Protein AF-A0A9P1M8J6-F1 (afdb_monomer_lite)

InterPro domains:
  IPR002347 Short-chain dehydrogenase/reductase SDR [PF00106] (252-383)
  IPR036291 NAD(P)-binding domain superfamily [SSF51735] (252-389)

Radius of gyration: 34.43 Å; chains: 1; bounding box: 118×72×98 Å

Secondary structure (DSSP, 8-state):
--------------------------------------------------------------BTTB-HHHHHHHHHHHHHHHHHHHHHHHHHHHHHHHHHHHHHHHHHTT---S----------------TT-SB----TTTTTT-EEEE-SSS--EEEEEEETEEEE--TT--EEEEE--SSHHHHHHHHHHHHHS-PSTT----EEEEESBTHHHHHHS-SEEEES---EEEE--STTGGGEEEEEEPPHHHHHHHHHHH-SSS--EEEEEESSHHHHHHHHHTS-S-TTT-EEEEEE--TT-HHHHHHHHHHHHHHHTTS---EEEE-----TT-S-SS--SSSS-HHHIIIIIHHHHHHHHTHHHHHHHTPEEEE---GGGTTPPP--THHHHHHHH-----SSTT-EEETTTTEEEPGGGSGGGG-HHHHHHHS--HHHHHHHHT--

Sequence (452 aa):
MTAGPPAQHGHADGDKIPMANAVPESGLEVVPESSPYFQKSASLSPYGGAPNSAGQGKEERKFCGLRRTTFILFVLLVLVTVIAAIGGGVGGSLAVKNAYDRGRVDAAAQLDGDSSADPVTSGEGFLDLPPTIGRVPVDCPNLDATTHKVTPQSKTYTFKTTCGGDSDPGEGDLNILAFLSYRLSDCLRACASFNERGNAPNTTCRGVHFHANLQYVDDKGGNCWLKKSVGRVTRDTGSSKNAHVFAELVCIGFEAIKHLVTQTKQPYKVLLGARNAEAAKSAYDAVDFDKTKHSISVLPLELSDLKSVKTFAAQALEALGGESLDYLLLNAALGPGGESSKPTGSKWREIQVVNAISQHYLTHLLEDKLVSSKSRIVFVSSGGIRGVTDPRGENVVRALFRDDLPEDPDQIFLTSWGEWWSKDVFALSLDKDLQDKWSPSKEQIEQEEGVA

pLDDT: mean 72.44, std 21.11, range [26.23, 98.31]

Foldseek 3Di:
DDDDDDDDDDDDDDDDDDDDDDDDDDDDDDDDDDDDDDDDDDDDDDDDDDDDDDDDDDDDDDDPNDHPVVVVVVVVVVVVVVVVVVCCVVVVVVVVVVVVVVVVVVVVVVPPDDDDDDDDDDDDDDPPDDPPQQFADDPPPVLAQDKDWDDLDQDIWIKGKHFQWDFDPDDPFDFPDAAADNDPRVLVSVLVVCQQVAHDPLFHQFWKKAFGGQVCCVVPVHRITGGRDGHDIDGDPDPRRRGIMIIGTDDLVLVLVLVVQADPPAAEEAEAEDQCQPVSVVVVVPRDGDCVRYYYHYDYADLLDLLSLLVSLVVVCVVCPPHAPAEAEARDAADPSSFDPDPSLAPDGSRCSRQPVSSLLSCQSCVVRCVVRVHDYHRDDDCSVPPDDAPGSVLVNVSSDDPPDDPDPPWDQDSRVRDIDDCVVVVVVVPVVVCPVSRDDNVRSCVRSVPD

Structure (mmCIF, N/CA/C/O backbone):
data_AF-A0A9P1M8J6-F1
#
_entry.id   AF-A0A9P1M8J6-F1
#
loop_
_atom_site.group_PDB
_atom_site.id
_atom_site.type_symbol
_atom_site.label_atom_id
_atom_site.label_alt_id
_atom_site.label_comp_id
_atom_site.label_asym_id
_atom_site.label_entity_id
_atom_site.label_seq_id
_atom_site.pdbx_PDB_ins_code
_atom_site.Cartn_x
_atom_site.Cartn_y
_atom_site.Cartn_z
_atom_site.occupancy
_atom_site.B_iso_or_equiv
_atom_site.auth_seq_id
_atom_site.auth_comp_id
_atom_site.auth_asym_id
_atom_site.auth_atom_id
_atom_site.pdbx_PDB_model_num
ATOM 1 N N . MET A 1 1 ? -67.896 -48.229 4.314 1.00 36.44 1 MET A N 1
ATOM 2 C CA . MET A 1 1 ? -67.230 -49.493 3.940 1.00 36.44 1 MET A CA 1
ATOM 3 C C . MET A 1 1 ? -65.745 -49.162 3.821 1.00 36.44 1 MET A C 1
ATOM 5 O O . MET A 1 1 ? -65.379 -48.506 2.861 1.00 36.44 1 MET A O 1
ATOM 9 N N . THR A 1 2 ? -65.006 -49.121 4.940 1.00 34.44 2 THR A N 1
ATOM 10 C CA . THR A 1 2 ? -64.149 -50.215 5.479 1.00 34.44 2 THR A CA 1
ATOM 11 C C . THR A 1 2 ? -63.096 -50.651 4.448 1.00 34.44 2 THR A C 1
ATOM 13 O O . THR A 1 2 ? -63.479 -51.048 3.359 1.00 34.44 2 THR A O 1
ATOM 16 N N . ALA A 1 3 ? -61.787 -50.611 4.696 1.00 34.25 3 ALA A N 1
ATOM 17 C CA . ALA A 1 3 ? -61.082 -50.913 5.939 1.00 34.25 3 ALA A CA 1
ATOM 18 C C . ALA A 1 3 ? -59.710 -50.209 6.029 1.00 34.25 3 ALA A C 1
ATOM 20 O O . ALA A 1 3 ? -59.124 -49.830 5.019 1.00 34.25 3 ALA A O 1
ATOM 21 N N . GLY A 1 4 ? -59.245 -50.047 7.272 1.00 32.19 4 GLY A N 1
ATOM 22 C CA . GLY A 1 4 ? -57.925 -49.546 7.654 1.00 32.19 4 GLY A CA 1
ATOM 23 C C . GLY A 1 4 ? -56.822 -50.627 7.720 1.00 32.19 4 GLY A C 1
ATOM 24 O O . GLY A 1 4 ? -56.985 -51.696 7.133 1.00 32.19 4 GLY A O 1
ATOM 25 N N . PRO A 1 5 ? -55.702 -50.336 8.418 1.00 57.81 5 PRO A N 1
ATOM 26 C CA . PRO A 1 5 ? -54.364 -50.908 8.200 1.00 57.81 5 PRO A CA 1
ATOM 27 C C . PRO A 1 5 ? -53.991 -52.023 9.202 1.00 57.81 5 PRO A C 1
ATOM 29 O O . PRO A 1 5 ? -54.792 -52.371 10.069 1.00 57.81 5 PRO A O 1
ATOM 32 N N . PRO A 1 6 ? -52.747 -52.533 9.148 1.00 48.94 6 PRO A N 1
ATOM 33 C CA . PRO A 1 6 ? -51.979 -52.780 10.385 1.00 48.94 6 PRO A CA 1
ATOM 34 C C . PRO A 1 6 ? -50.473 -52.450 10.209 1.00 48.94 6 PRO A C 1
ATOM 36 O O . PRO A 1 6 ? -50.010 -52.284 9.088 1.00 48.94 6 PRO A O 1
ATOM 39 N N . ALA A 1 7 ? -49.585 -52.389 11.203 1.00 33.00 7 ALA A N 1
ATOM 40 C CA . ALA A 1 7 ? -49.612 -52.253 12.661 1.00 33.00 7 ALA A CA 1
ATOM 41 C C . ALA A 1 7 ? -48.144 -52.036 13.112 1.00 33.00 7 ALA A C 1
ATOM 43 O O . ALA A 1 7 ? -47.212 -52.473 12.437 1.00 33.00 7 ALA A O 1
ATOM 44 N N . GLN A 1 8 ? -47.949 -51.376 14.255 1.00 32.88 8 GLN A N 1
ATOM 45 C CA . GLN A 1 8 ? -46.678 -51.292 14.983 1.00 32.88 8 GLN A CA 1
ATOM 46 C C . GLN A 1 8 ? -46.412 -52.571 15.799 1.00 32.88 8 GLN A C 1
ATOM 48 O O . GLN A 1 8 ? -47.353 -53.199 16.283 1.00 32.88 8 GLN A O 1
ATOM 53 N N . HIS A 1 9 ? -45.138 -52.864 16.079 1.00 32.25 9 HIS A N 1
ATOM 54 C CA . HIS A 1 9 ? -44.723 -53.629 17.258 1.00 32.25 9 HIS A CA 1
ATOM 55 C C . HIS A 1 9 ? -43.629 -52.870 18.016 1.00 32.25 9 HIS A C 1
ATOM 57 O O . HIS A 1 9 ? -42.644 -52.437 17.424 1.00 32.25 9 HIS A O 1
ATOM 63 N N . GLY A 1 10 ? -43.822 -52.733 19.329 1.00 29.42 10 GLY A N 1
ATOM 64 C CA . GLY A 1 10 ? -42.829 -52.277 20.295 1.00 29.42 10 GLY A CA 1
ATOM 65 C C . GLY A 1 10 ? -42.741 -53.242 21.482 1.00 29.42 10 GLY A C 1
ATOM 66 O O . GLY A 1 10 ? -43.743 -53.859 21.841 1.00 29.42 10 GLY A O 1
ATOM 67 N N . HIS A 1 11 ? -41.542 -53.359 22.057 1.00 29.36 11 HIS A N 1
ATOM 68 C CA . HIS A 1 11 ? -41.164 -53.853 23.399 1.00 29.36 11 HIS A CA 1
ATOM 69 C C . HIS A 1 11 ? -39.620 -53.731 23.480 1.00 29.36 11 HIS A C 1
ATOM 71 O O . HIS A 1 11 ? -38.971 -53.990 22.473 1.00 29.36 11 HIS A O 1
ATOM 77 N N . ALA A 1 12 ? -38.938 -53.354 24.565 1.00 32.44 12 ALA A N 1
ATOM 78 C CA . ALA A 1 12 ? -39.314 -53.137 25.958 1.00 32.44 12 ALA A CA 1
ATOM 79 C C . ALA A 1 12 ? -38.276 -52.231 26.675 1.00 32.44 12 ALA A C 1
ATOM 81 O O . ALA A 1 12 ? -37.149 -52.073 26.208 1.00 32.44 12 ALA A O 1
ATOM 82 N N . ASP A 1 13 ? -38.718 -51.678 27.807 1.00 30.28 13 ASP A N 1
ATOM 83 C CA . ASP A 1 13 ? -38.031 -50.878 28.835 1.00 30.28 13 ASP A CA 1
ATOM 84 C C . ASP A 1 13 ? -37.046 -51.665 29.737 1.00 30.28 13 ASP A C 1
ATOM 86 O O . ASP A 1 13 ? -37.183 -52.878 29.891 1.00 30.28 13 ASP A O 1
ATOM 90 N N . GLY A 1 14 ? -36.179 -50.917 30.445 1.00 28.92 14 GLY A N 1
ATOM 91 C CA . GLY A 1 14 ? -35.468 -51.292 31.692 1.00 28.92 14 GLY A CA 1
ATOM 92 C C . GLY A 1 14 ? -33.944 -51.414 31.513 1.00 28.92 14 GLY A C 1
ATOM 93 O O . GLY A 1 14 ? -33.498 -52.223 30.717 1.00 28.92 14 GLY A O 1
ATOM 94 N N . ASP A 1 15 ? -33.054 -50.639 32.145 1.00 29.19 15 ASP A N 1
ATOM 95 C CA . ASP A 1 15 ? -33.034 -50.216 33.547 1.00 29.19 15 ASP A CA 1
ATOM 96 C C . ASP A 1 15 ? -32.319 -48.871 33.792 1.00 29.19 15 ASP A C 1
ATOM 98 O O . ASP A 1 15 ? -31.469 -48.406 33.032 1.00 29.19 15 ASP A O 1
ATOM 102 N N . LYS A 1 16 ? -32.683 -48.262 34.924 1.00 32.06 16 LYS A N 1
ATOM 103 C CA . LYS A 1 16 ? -32.257 -46.961 35.455 1.00 32.06 16 LYS A CA 1
ATOM 104 C C . LYS A 1 16 ? -31.257 -47.112 36.623 1.00 32.06 16 LYS A C 1
ATOM 106 O O . LYS A 1 16 ? -31.577 -47.829 37.561 1.00 32.06 16 LYS A O 1
ATOM 111 N N . ILE A 1 17 ? -30.228 -46.234 36.630 1.00 30.50 17 ILE A N 1
ATOM 112 C CA . ILE A 1 17 ? -29.693 -45.427 37.779 1.00 30.50 17 ILE A CA 1
ATOM 113 C C . ILE A 1 17 ? -28.822 -46.190 38.833 1.00 30.50 17 ILE A C 1
ATOM 115 O O . ILE A 1 17 ? -29.109 -47.359 39.052 1.00 30.50 17 ILE A O 1
ATOM 119 N N . PRO A 1 18 ? -27.808 -45.598 39.547 1.00 40.78 18 PRO A N 1
ATOM 120 C CA . PRO A 1 18 ? -27.518 -44.166 39.796 1.00 40.78 18 PRO A CA 1
ATOM 121 C C . PRO A 1 18 ? -26.063 -43.658 39.652 1.00 40.78 18 PRO A C 1
ATOM 123 O O . PRO A 1 18 ? -25.086 -44.400 39.648 1.00 40.78 18 PRO A O 1
ATOM 126 N N . MET A 1 19 ? -25.960 -42.322 39.669 1.00 35.91 19 MET A N 1
ATOM 127 C CA . MET A 1 19 ? -24.772 -41.544 40.041 1.00 35.91 19 MET A CA 1
ATOM 128 C C . MET A 1 19 ? -24.377 -41.700 41.521 1.00 35.91 19 MET A C 1
ATOM 130 O O . MET A 1 19 ? -25.246 -41.731 42.391 1.00 35.91 19 MET A O 1
ATOM 134 N N . ALA A 1 20 ? -23.076 -41.593 41.809 1.00 30.34 20 ALA A N 1
ATOM 135 C CA . ALA A 1 20 ? -22.565 -41.059 43.073 1.00 30.34 20 ALA A CA 1
ATOM 136 C C . ALA A 1 20 ? -21.250 -40.281 42.847 1.00 30.34 20 ALA A C 1
ATOM 138 O O . ALA A 1 20 ? -20.366 -40.724 42.118 1.00 30.34 20 ALA A O 1
ATOM 139 N N . ASN A 1 21 ? -21.175 -39.102 43.467 1.00 30.12 21 ASN A N 1
ATOM 140 C CA . ASN A 1 21 ? -20.072 -38.135 43.468 1.00 30.12 21 ASN A CA 1
ATOM 141 C C . ASN A 1 21 ? -18.870 -38.588 44.325 1.00 30.12 21 ASN A C 1
ATOM 143 O O . ASN A 1 21 ? -19.093 -39.248 45.338 1.00 30.12 21 ASN A O 1
ATOM 147 N N . ALA A 1 22 ? -17.660 -38.087 44.000 1.00 28.09 22 ALA A N 1
ATOM 148 C CA . ALA A 1 22 ? -16.796 -37.247 44.874 1.00 28.09 22 ALA A CA 1
ATOM 149 C C . ALA A 1 22 ? -15.257 -37.520 44.822 1.00 28.09 22 ALA A C 1
ATOM 151 O O . ALA A 1 22 ? -14.761 -38.363 45.555 1.00 28.09 22 ALA A O 1
ATOM 152 N N . VAL A 1 23 ? -14.549 -36.661 44.053 1.00 30.84 23 VAL A N 1
ATOM 153 C CA . VAL A 1 23 ? -13.253 -35.939 44.296 1.00 30.84 23 VAL A CA 1
ATOM 154 C C . VAL A 1 23 ? -11.912 -36.725 44.506 1.00 30.84 23 VAL A C 1
ATOM 156 O O . VAL A 1 23 ? -11.935 -37.944 44.592 1.00 30.84 23 VAL A O 1
ATOM 159 N N . PRO A 1 24 ? -10.714 -36.076 44.468 1.00 42.09 24 PRO A N 1
ATOM 160 C CA . PRO A 1 24 ? -9.792 -36.051 43.317 1.00 42.09 24 PRO A CA 1
ATOM 161 C C . PRO A 1 24 ? -8.394 -36.638 43.619 1.00 42.09 24 PRO A C 1
ATOM 163 O O . PRO A 1 24 ? -7.961 -36.630 44.765 1.00 42.09 24 PRO A O 1
ATOM 166 N N . GLU A 1 25 ? -7.605 -36.998 42.601 1.00 29.14 25 GLU A N 1
ATOM 167 C CA . GLU A 1 25 ? -6.145 -37.012 42.770 1.00 29.14 25 GLU A CA 1
ATOM 168 C C . GLU A 1 25 ? -5.371 -36.809 41.458 1.00 29.14 25 GLU A C 1
ATOM 170 O O . GLU A 1 25 ? -5.749 -37.241 40.373 1.00 29.14 25 GLU A O 1
ATOM 175 N N . SER A 1 26 ? -4.297 -36.053 41.636 1.00 31.09 26 SER A N 1
ATOM 176 C CA . SER A 1 26 ? -3.240 -35.573 40.754 1.00 31.09 26 SER A CA 1
ATOM 177 C C . SER A 1 26 ? -2.651 -36.528 39.706 1.00 31.09 26 SER A C 1
ATOM 179 O O . SER A 1 26 ? -2.331 -37.671 40.010 1.00 31.09 26 SER A O 1
ATOM 181 N N . GLY A 1 27 ? -2.255 -35.927 38.576 1.00 26.23 27 GLY A N 1
ATOM 182 C CA . GLY A 1 27 ? -0.906 -36.097 38.019 1.00 26.23 27 GLY A CA 1
ATOM 183 C C . GLY A 1 27 ? -0.733 -37.133 36.908 1.00 26.23 27 GLY A C 1
ATOM 184 O O . GLY A 1 27 ? -0.565 -38.309 37.188 1.00 26.23 27 GLY A O 1
ATOM 185 N N . LEU A 1 28 ? -0.643 -36.673 35.656 1.00 26.25 28 LEU A N 1
ATOM 186 C CA . LEU A 1 28 ? 0.600 -36.714 34.866 1.00 26.25 28 LEU A CA 1
ATOM 187 C C . LEU A 1 28 ? 0.362 -36.044 33.504 1.00 26.25 28 LEU A C 1
ATOM 189 O O . LEU A 1 28 ? -0.411 -36.516 32.674 1.00 26.25 28 LEU A O 1
ATOM 193 N N . GLU A 1 29 ? 1.049 -34.930 33.296 1.00 28.67 29 GLU A N 1
ATOM 194 C CA . GLU A 1 29 ? 1.165 -34.214 32.032 1.00 28.67 29 GLU A CA 1
ATOM 195 C C . GLU A 1 29 ? 2.186 -34.945 31.142 1.00 28.67 29 GLU A C 1
ATOM 197 O O . GLU A 1 29 ? 3.304 -35.222 31.581 1.00 28.67 29 GLU A O 1
ATOM 202 N N . VAL A 1 30 ? 1.812 -35.281 29.903 1.00 31.91 30 VAL A N 1
ATOM 203 C CA . VAL A 1 30 ? 2.732 -35.814 28.886 1.00 31.91 30 VAL A CA 1
ATOM 204 C C . VAL A 1 30 ? 2.854 -34.784 27.769 1.00 31.91 30 VAL A C 1
ATOM 206 O O . VAL A 1 30 ? 1.957 -34.621 26.946 1.00 31.91 30 VAL A O 1
ATOM 209 N N . VAL A 1 31 ? 3.992 -34.094 27.763 1.00 33.19 31 VAL A N 1
ATOM 210 C CA . VAL A 1 31 ? 4.458 -33.204 26.695 1.00 33.19 31 VAL A CA 1
ATOM 211 C C . VAL A 1 31 ? 5.270 -34.025 25.686 1.00 33.19 31 VAL A C 1
ATOM 213 O O . VAL A 1 31 ? 6.218 -34.692 26.106 1.00 33.19 31 VAL A O 1
ATOM 216 N N . PRO A 1 32 ? 5.006 -33.947 24.369 1.00 35.41 32 PRO A N 1
ATOM 217 C CA . PRO A 1 32 ? 5.971 -34.378 23.365 1.00 35.41 32 PRO A CA 1
ATOM 218 C C . PRO A 1 32 ? 6.908 -33.224 22.973 1.00 35.41 32 PRO A C 1
ATOM 220 O O . PRO A 1 32 ? 6.514 -32.267 22.314 1.00 35.41 32 PRO A O 1
ATOM 223 N N . GLU A 1 33 ? 8.145 -33.364 23.444 1.00 29.16 33 GLU A N 1
ATOM 224 C CA . GLU A 1 33 ? 9.434 -33.041 22.814 1.00 29.16 33 GLU A CA 1
ATOM 225 C C . GLU A 1 33 ? 9.601 -31.760 21.969 1.00 29.16 33 GLU A C 1
ATOM 227 O O . GLU A 1 33 ? 9.162 -31.629 20.826 1.00 29.16 33 GLU A O 1
ATOM 232 N N . SER A 1 34 ? 10.407 -30.851 22.521 1.00 31.77 34 SER A N 1
ATOM 233 C CA . SER A 1 34 ? 11.070 -29.753 21.827 1.00 31.77 34 SER A CA 1
ATOM 234 C C . SER A 1 34 ? 12.266 -30.253 21.000 1.00 31.77 34 SER A C 1
ATOM 236 O O . SER A 1 34 ? 13.160 -30.931 21.503 1.00 31.77 34 SER A O 1
ATOM 238 N N . SER A 1 35 ? 12.308 -29.870 19.720 1.00 28.22 35 SER A N 1
ATOM 239 C CA . SER A 1 35 ? 13.446 -30.096 18.815 1.00 28.22 35 SER A CA 1
ATOM 240 C C . SER A 1 35 ? 14.491 -28.964 18.934 1.00 28.22 35 SER A C 1
ATOM 242 O O . SER A 1 35 ? 14.119 -27.818 19.208 1.00 28.22 35 SER A O 1
ATOM 244 N N . PRO A 1 36 ? 15.802 -29.242 18.772 1.00 31.94 36 PRO A N 1
ATOM 245 C CA . PRO A 1 36 ? 16.850 -28.561 19.521 1.00 31.94 36 PRO A CA 1
ATOM 246 C C . PRO A 1 36 ? 17.734 -27.675 18.638 1.00 31.94 36 PRO A C 1
ATOM 248 O O . PRO A 1 36 ? 18.621 -28.187 17.975 1.00 31.94 36 PRO A O 1
ATOM 251 N N . TYR A 1 37 ? 17.597 -26.348 18.694 1.00 28.72 37 TYR A N 1
ATOM 252 C CA . TYR A 1 37 ? 18.677 -25.435 18.275 1.00 28.72 37 TYR A CA 1
ATOM 253 C C . TYR A 1 37 ? 18.623 -24.110 19.049 1.00 28.72 37 TYR A C 1
ATOM 255 O O . TYR A 1 37 ? 18.359 -23.053 18.491 1.00 28.72 37 TYR A O 1
ATOM 263 N N . PHE A 1 38 ? 18.897 -24.163 20.357 1.00 31.44 38 PHE A N 1
ATOM 264 C CA . PHE A 1 38 ? 19.428 -23.010 21.096 1.00 31.44 38 PHE A CA 1
ATOM 265 C C . PHE A 1 38 ? 20.206 -23.478 22.344 1.00 31.44 38 PHE A C 1
ATOM 267 O O . PHE A 1 38 ? 19.687 -23.562 23.451 1.00 31.44 38 PHE A O 1
ATOM 274 N N . GLN A 1 39 ? 21.484 -23.812 22.164 1.00 30.92 39 GLN A N 1
ATOM 275 C CA . GLN A 1 39 ? 22.512 -23.720 23.212 1.00 30.92 39 GLN A CA 1
ATOM 276 C C . GLN A 1 39 ? 23.476 -22.642 22.703 1.00 30.92 39 GLN A C 1
ATOM 278 O O . GLN A 1 39 ? 23.831 -22.662 21.531 1.00 30.92 39 GLN A O 1
ATOM 283 N N . LYS A 1 40 ? 23.936 -21.647 23.458 1.00 30.75 40 LYS A N 1
ATOM 284 C CA . LYS A 1 40 ? 24.559 -21.648 24.792 1.00 30.75 40 LYS A CA 1
ATOM 285 C C . LYS A 1 40 ? 24.943 -20.166 25.025 1.00 30.75 40 LYS A C 1
ATOM 287 O O . LYS A 1 40 ? 25.283 -19.502 24.055 1.00 30.75 40 LYS A O 1
ATOM 292 N N . SER A 1 41 ? 24.992 -19.524 26.184 1.00 30.08 41 SER A N 1
ATOM 293 C CA . SER A 1 41 ? 24.704 -19.812 27.587 1.00 30.08 41 SER A CA 1
ATOM 294 C C . SER A 1 41 ? 24.802 -18.466 28.314 1.00 30.08 41 SER A C 1
ATOM 296 O O . SER A 1 41 ? 25.811 -17.779 28.154 1.00 30.08 41 SER A O 1
ATOM 298 N N . ALA A 1 42 ? 23.839 -18.132 29.166 1.00 27.97 42 ALA A N 1
ATOM 299 C CA . ALA A 1 42 ? 24.074 -17.237 30.294 1.00 27.97 42 ALA A CA 1
ATOM 300 C C . ALA A 1 42 ? 23.983 -18.100 31.555 1.00 27.97 42 ALA A C 1
ATOM 302 O O . ALA A 1 42 ? 22.922 -18.631 31.876 1.00 27.97 42 ALA A O 1
ATOM 303 N N . SER A 1 43 ? 25.117 -18.327 32.216 1.00 31.92 43 SER A N 1
ATOM 304 C CA . SER A 1 43 ? 25.167 -19.015 33.504 1.00 31.92 43 SER A CA 1
ATOM 305 C C . SER A 1 43 ? 24.652 -18.082 34.597 1.00 31.92 43 SER A C 1
ATOM 307 O O . SER A 1 43 ? 25.179 -16.984 34.779 1.00 31.92 43 SER A O 1
ATOM 309 N N . LEU A 1 44 ? 23.631 -18.544 35.311 1.00 30.22 44 LEU A N 1
ATOM 310 C CA . LEU A 1 44 ? 22.990 -17.880 36.437 1.00 30.22 44 LEU A CA 1
ATOM 311 C C . LEU A 1 44 ? 23.687 -18.215 37.776 1.00 30.22 44 LEU A C 1
ATOM 313 O O . LEU A 1 44 ? 23.959 -19.383 38.036 1.00 30.22 44 LEU A O 1
ATOM 317 N N . SER A 1 45 ? 23.774 -17.185 38.637 1.00 31.86 45 SER A N 1
ATOM 318 C CA . SER A 1 45 ? 23.522 -17.181 40.104 1.00 31.86 45 SER A CA 1
ATOM 319 C C . SER A 1 45 ? 24.515 -17.845 41.094 1.00 31.86 45 SER A C 1
ATOM 321 O O . SER A 1 45 ? 25.366 -18.608 40.647 1.00 31.86 45 SER A O 1
ATOM 323 N N . PRO A 1 46 ? 24.405 -17.635 42.444 1.00 41.12 46 PRO A N 1
ATOM 324 C CA . PRO A 1 46 ? 23.363 -16.901 43.206 1.00 41.12 46 PRO A CA 1
ATOM 325 C C . PRO A 1 46 ? 23.800 -16.043 44.440 1.00 41.12 46 PRO A C 1
ATOM 327 O O . PRO A 1 46 ? 24.906 -16.147 44.951 1.00 41.12 46 PRO A O 1
ATOM 330 N N . TYR A 1 47 ? 22.844 -15.226 44.919 1.00 30.00 47 TYR A N 1
ATOM 331 C CA . TYR A 1 47 ? 22.549 -14.741 46.293 1.00 30.00 47 TYR A CA 1
ATOM 332 C C . TYR A 1 47 ? 23.657 -14.345 47.310 1.00 30.00 47 TYR A C 1
ATOM 334 O O . TYR A 1 47 ? 24.329 -15.185 47.891 1.00 30.00 47 TYR A O 1
ATOM 342 N N . GLY A 1 48 ? 23.654 -13.048 47.669 1.00 31.53 48 GLY A N 1
ATOM 343 C CA . GLY A 1 48 ? 23.379 -12.525 49.027 1.00 31.53 48 GLY A CA 1
ATOM 344 C C . GLY A 1 48 ? 24.351 -12.778 50.195 1.00 31.53 48 GLY A C 1
ATOM 345 O O . GLY A 1 48 ? 24.336 -13.844 50.797 1.00 31.53 48 GLY A O 1
ATOM 346 N N . GLY A 1 49 ? 25.041 -11.720 50.648 1.00 27.95 49 GLY A N 1
ATOM 347 C CA . GLY A 1 49 ? 25.621 -11.636 51.998 1.00 27.95 49 GLY A CA 1
ATOM 348 C C . GLY A 1 49 ? 26.563 -10.438 52.201 1.00 27.95 49 GLY A C 1
ATOM 349 O O . GLY A 1 49 ? 27.503 -10.248 51.440 1.00 27.95 49 GLY A O 1
ATOM 350 N N . ALA A 1 50 ? 26.331 -9.642 53.245 1.00 29.17 50 ALA A N 1
ATOM 351 C CA . ALA A 1 50 ? 27.228 -8.605 53.777 1.00 29.17 50 ALA A CA 1
ATOM 352 C C . ALA A 1 50 ? 27.274 -8.745 55.316 1.00 29.17 50 ALA A C 1
ATOM 354 O O . ALA A 1 50 ? 26.361 -9.376 55.854 1.00 29.17 50 ALA A O 1
ATOM 355 N N . PRO A 1 51 ? 28.175 -8.078 56.072 1.00 54.03 51 PRO A N 1
ATOM 356 C CA . PRO A 1 51 ? 29.543 -7.605 55.795 1.00 54.03 51 PRO A CA 1
ATOM 357 C C . PRO A 1 51 ? 30.568 -8.103 56.861 1.00 54.03 51 PRO A C 1
ATOM 359 O O . PRO A 1 51 ? 30.168 -8.603 57.907 1.00 54.03 51 PRO A O 1
ATOM 362 N N . ASN A 1 52 ? 31.885 -7.938 56.630 1.00 31.94 52 ASN A N 1
ATOM 363 C CA . ASN A 1 52 ? 32.867 -7.402 57.608 1.00 31.94 52 ASN A CA 1
ATOM 364 C C . ASN A 1 52 ? 34.339 -7.473 57.124 1.00 31.94 52 ASN A C 1
ATOM 366 O O . ASN A 1 52 ? 34.871 -8.533 56.825 1.00 31.94 52 ASN A O 1
ATOM 370 N N . SER A 1 53 ? 34.957 -6.288 57.109 1.00 33.66 53 SER A N 1
ATOM 371 C CA . SER A 1 53 ? 36.310 -5.875 57.527 1.00 33.66 53 SER A CA 1
ATOM 372 C C . SER A 1 53 ? 37.599 -6.676 57.232 1.00 33.66 53 SER A C 1
ATOM 374 O O . SER A 1 53 ? 37.835 -7.753 57.763 1.00 33.66 53 SER A O 1
ATOM 376 N N . ALA A 1 54 ? 38.522 -5.918 56.616 1.00 33.03 54 ALA A N 1
ATOM 377 C CA . ALA A 1 54 ? 39.97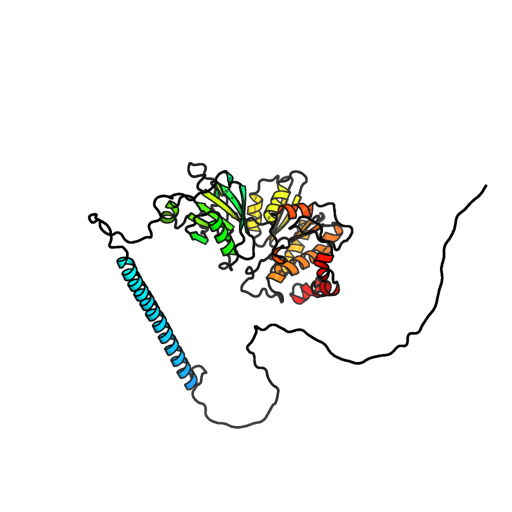6 -5.822 56.840 1.00 33.03 54 ALA A CA 1
ATOM 378 C C . ALA A 1 54 ? 40.942 -6.813 56.150 1.00 33.03 54 ALA A C 1
ATOM 380 O O . ALA A 1 54 ? 41.030 -7.989 56.476 1.00 33.03 54 ALA A O 1
ATOM 381 N N . GLY A 1 55 ? 41.789 -6.247 55.278 1.00 31.75 55 GLY A N 1
ATOM 382 C CA . GLY A 1 55 ? 43.014 -6.860 54.758 1.00 31.75 55 GLY A CA 1
ATOM 383 C C . GLY A 1 55 ? 43.669 -6.002 53.668 1.00 31.75 55 GLY A C 1
ATOM 384 O O . GLY A 1 55 ? 43.339 -6.131 52.494 1.00 31.75 55 GLY A O 1
ATOM 385 N N . GLN A 1 56 ? 44.571 -5.092 54.050 1.00 35.69 56 GLN A N 1
ATOM 386 C CA . GLN A 1 56 ? 45.402 -4.305 53.125 1.00 35.69 56 GLN A CA 1
ATOM 387 C C . GLN A 1 56 ? 46.451 -5.185 52.415 1.00 35.69 56 GLN A C 1
ATOM 389 O O . GLN A 1 56 ? 47.073 -6.028 53.057 1.00 35.69 56 GLN A O 1
ATOM 394 N N . GLY A 1 57 ? 46.740 -4.922 51.130 1.00 33.44 57 GLY A N 1
ATOM 395 C CA . GLY A 1 57 ? 47.915 -5.500 50.460 1.00 33.44 57 GLY A CA 1
ATOM 396 C C . GLY A 1 57 ? 48.116 -5.142 48.978 1.00 33.44 57 GLY A C 1
ATOM 397 O O . GLY A 1 57 ? 47.557 -5.799 48.112 1.00 33.44 57 GLY A O 1
ATOM 398 N N . LYS A 1 58 ? 49.010 -4.167 48.729 1.00 37.19 58 LYS A N 1
ATOM 399 C CA . LYS A 1 58 ? 49.764 -3.827 47.492 1.00 37.19 58 LYS A CA 1
ATOM 400 C C . LYS A 1 58 ? 48.995 -3.475 46.202 1.00 37.19 58 LYS A C 1
ATOM 402 O O . LYS A 1 58 ? 48.564 -4.333 45.441 1.00 37.19 58 LYS A O 1
ATOM 407 N N . GLU A 1 59 ? 48.990 -2.179 45.876 1.00 44.06 59 GLU A N 1
ATOM 408 C CA . GLU A 1 59 ? 48.650 -1.669 44.542 1.00 44.06 59 GLU A CA 1
ATOM 409 C C . GLU A 1 59 ? 49.714 -2.048 43.495 1.00 44.06 59 GLU A C 1
ATOM 411 O O . GLU A 1 59 ? 50.828 -1.520 43.481 1.00 44.06 59 GLU A O 1
ATOM 416 N N . GLU A 1 60 ? 49.357 -2.939 42.569 1.00 55.84 60 GLU A N 1
ATOM 417 C CA . GLU A 1 60 ? 50.055 -3.074 41.289 1.00 55.84 60 GLU A CA 1
ATOM 418 C C . GLU A 1 60 ? 49.626 -1.947 40.341 1.00 55.84 60 GLU A C 1
ATOM 420 O O . GLU A 1 60 ? 48.434 -1.715 40.124 1.00 55.84 60 GLU A O 1
ATOM 425 N N . ARG A 1 61 ? 50.605 -1.252 39.747 1.00 52.88 61 ARG A N 1
ATOM 426 C CA . ARG A 1 61 ? 50.381 -0.145 38.805 1.00 52.88 61 ARG A CA 1
ATOM 427 C C . ARG A 1 61 ? 49.583 -0.627 37.587 1.00 52.88 61 ARG A C 1
ATOM 429 O O . ARG A 1 61 ? 50.071 -1.430 36.791 1.00 52.88 61 ARG A O 1
ATOM 436 N N . LYS A 1 62 ? 48.363 -0.108 37.445 1.00 48.50 62 LYS A N 1
ATOM 437 C CA . LYS A 1 62 ? 47.461 -0.327 36.306 1.00 48.50 62 LYS A CA 1
ATOM 438 C C . LYS A 1 62 ? 47.742 0.734 35.240 1.00 48.50 62 LYS A C 1
ATOM 440 O O . LYS A 1 62 ? 47.796 1.916 35.564 1.00 48.50 62 LYS A O 1
ATOM 445 N N . PHE A 1 63 ? 47.890 0.331 33.981 1.00 55.38 63 PHE A N 1
ATOM 446 C CA . PHE A 1 63 ? 47.917 1.251 32.838 1.00 55.38 63 PHE A CA 1
ATOM 447 C C . PHE A 1 63 ? 46.604 1.051 32.070 1.00 55.38 63 PHE A C 1
ATOM 449 O O . PHE A 1 63 ? 46.258 -0.084 31.751 1.00 55.38 63 PHE A O 1
ATOM 456 N N . CYS A 1 64 ? 45.830 2.121 31.861 1.00 54.50 64 CYS A N 1
ATOM 457 C CA . CYS A 1 64 ? 44.481 2.075 31.265 1.00 54.50 64 CYS A CA 1
ATOM 458 C C . CYS A 1 64 ? 43.516 1.055 31.914 1.00 54.50 64 CYS A C 1
ATOM 460 O O . CYS A 1 64 ? 42.774 0.362 31.225 1.00 54.50 64 CYS A O 1
ATOM 462 N N . GLY A 1 65 ? 43.528 0.932 33.247 1.00 61.06 65 GLY A N 1
ATOM 463 C CA . GLY A 1 65 ? 42.530 0.140 33.982 1.00 61.06 65 GLY A CA 1
ATOM 464 C C . GLY A 1 65 ? 42.661 -1.388 33.879 1.00 61.06 65 GLY A C 1
ATOM 465 O O . GLY A 1 65 ? 41.930 -2.090 34.575 1.00 61.06 65 GLY A O 1
ATOM 466 N N . LEU A 1 66 ? 43.617 -1.916 33.105 1.00 66.25 66 LEU A N 1
ATOM 467 C CA . LEU A 1 66 ? 43.864 -3.355 32.949 1.00 66.25 66 LEU A CA 1
ATOM 468 C C . LEU A 1 66 ? 45.151 -3.787 33.677 1.00 66.25 66 LEU A C 1
ATOM 470 O O . LEU A 1 66 ? 46.128 -3.035 33.749 1.00 66.25 66 LEU A O 1
ATOM 474 N N . ARG A 1 67 ? 45.176 -5.012 34.228 1.00 72.50 67 ARG A N 1
ATOM 475 C CA . ARG A 1 67 ? 46.409 -5.600 34.790 1.00 72.50 67 ARG A CA 1
ATOM 476 C C . ARG A 1 67 ? 47.458 -5.723 33.675 1.00 72.50 67 ARG A C 1
ATOM 478 O O . ARG A 1 67 ? 47.129 -6.129 32.562 1.00 72.50 67 ARG A O 1
ATOM 485 N N . ARG A 1 68 ? 48.727 -5.406 33.972 1.00 71.88 68 ARG A N 1
ATOM 486 C CA . ARG A 1 68 ? 49.842 -5.380 32.996 1.00 71.88 68 ARG A CA 1
ATOM 487 C C . ARG A 1 68 ? 49.965 -6.687 32.203 1.00 71.88 68 ARG A C 1
ATOM 489 O O . ARG A 1 68 ? 50.223 -6.661 31.006 1.00 71.88 68 ARG A O 1
ATOM 496 N N . THR A 1 69 ? 49.709 -7.815 32.857 1.00 75.69 69 THR A N 1
ATOM 497 C CA . THR A 1 69 ? 49.698 -9.153 32.253 1.00 75.69 69 THR A CA 1
ATOM 498 C C . THR A 1 69 ? 48.580 -9.313 31.223 1.00 75.69 69 THR A C 1
ATOM 500 O O . THR A 1 69 ? 48.808 -9.856 30.149 1.00 75.69 69 THR A O 1
ATOM 503 N N . THR A 1 70 ? 47.387 -8.782 31.501 1.00 76.19 70 THR A N 1
ATOM 504 C CA . THR A 1 70 ? 46.236 -8.828 30.588 1.00 76.19 70 THR A CA 1
ATOM 505 C C . THR A 1 70 ? 46.459 -7.951 29.358 1.00 76.19 70 THR A C 1
ATOM 507 O O . THR A 1 70 ? 46.125 -8.358 28.251 1.00 76.19 70 THR A O 1
ATOM 510 N N . PHE A 1 71 ? 47.075 -6.778 29.530 1.00 77.50 71 PHE A N 1
ATOM 511 C CA . PHE A 1 71 ? 47.406 -5.894 28.409 1.00 77.50 71 PHE A CA 1
ATOM 512 C C . PHE A 1 71 ? 48.428 -6.533 27.457 1.00 77.50 71 PHE A C 1
ATOM 514 O O . PHE A 1 71 ? 48.236 -6.516 26.244 1.00 77.50 71 PHE A O 1
ATOM 521 N N . ILE A 1 72 ? 49.478 -7.162 27.998 1.00 84.44 72 ILE A N 1
ATOM 522 C CA . ILE A 1 72 ? 50.486 -7.863 27.188 1.00 84.44 72 ILE A CA 1
ATOM 523 C C . ILE A 1 72 ? 49.857 -9.041 26.431 1.00 84.44 72 ILE A C 1
ATOM 525 O O . ILE A 1 72 ? 50.111 -9.205 25.239 1.00 84.44 72 ILE A O 1
ATOM 529 N N . LEU A 1 73 ? 48.993 -9.825 27.086 1.00 86.62 73 LEU A N 1
ATOM 530 C CA . LEU A 1 73 ? 48.281 -10.928 26.432 1.00 86.62 73 LEU A CA 1
ATOM 531 C C . LEU A 1 73 ? 47.356 -10.442 25.308 1.00 86.62 73 LEU A C 1
ATOM 533 O O . LEU A 1 73 ? 47.304 -11.066 24.252 1.00 86.62 73 LEU A O 1
ATOM 537 N N . PHE A 1 74 ? 46.670 -9.312 25.500 1.00 85.25 74 PHE A N 1
ATOM 538 C CA . PHE A 1 74 ? 45.803 -8.727 24.478 1.00 85.25 74 PHE A CA 1
ATOM 539 C C . PHE A 1 74 ? 46.592 -8.272 23.242 1.00 85.25 74 PHE A C 1
ATOM 541 O O . PHE A 1 74 ? 46.216 -8.596 22.118 1.00 85.25 74 PHE A O 1
ATOM 548 N N . VAL A 1 75 ? 47.722 -7.585 23.437 1.00 87.44 75 VAL A N 1
ATOM 549 C CA . VAL A 1 75 ? 48.583 -7.138 22.329 1.00 87.44 75 VAL A CA 1
ATOM 550 C C . VAL A 1 75 ? 49.144 -8.326 21.542 1.00 87.44 75 VAL A C 1
ATOM 552 O O . VAL A 1 75 ? 49.145 -8.295 20.312 1.00 87.44 75 VAL A O 1
ATOM 555 N N . LEU A 1 76 ? 49.563 -9.399 22.221 1.00 90.62 76 LEU A N 1
ATOM 556 C CA . LEU A 1 76 ? 50.034 -10.617 21.553 1.00 90.62 76 LEU A CA 1
ATOM 557 C C . LEU A 1 76 ? 48.923 -11.307 20.749 1.00 90.62 76 LEU A C 1
ATOM 559 O O . LEU A 1 76 ? 49.175 -11.768 19.639 1.00 90.62 76 LEU A O 1
ATOM 563 N N . LEU A 1 77 ? 47.692 -11.337 21.263 1.00 91.44 77 LEU A N 1
ATOM 564 C CA . LEU A 1 77 ? 46.546 -11.916 20.557 1.00 91.44 77 LEU A CA 1
ATOM 565 C C . LEU A 1 77 ? 46.192 -11.121 19.290 1.00 91.44 77 LEU A C 1
ATOM 567 O O . LEU A 1 77 ? 45.958 -11.709 18.232 1.00 91.44 77 LEU A O 1
ATOM 571 N N . VAL A 1 78 ? 46.220 -9.788 19.359 1.00 91.00 78 VAL A N 1
ATOM 572 C CA . VAL A 1 78 ? 46.029 -8.929 18.179 1.00 91.00 78 VAL A CA 1
ATOM 573 C C . VAL A 1 78 ? 47.156 -9.141 17.161 1.00 91.00 78 VAL A C 1
ATOM 575 O O . VAL A 1 78 ? 46.893 -9.275 15.970 1.00 91.00 78 VAL A O 1
ATOM 578 N N . LEU A 1 79 ? 48.409 -9.261 17.607 1.00 91.12 79 LEU A N 1
ATOM 579 C CA . LEU A 1 79 ? 49.539 -9.509 16.707 1.00 91.12 79 LEU A CA 1
ATOM 580 C C . LEU A 1 79 ? 49.402 -10.851 15.965 1.00 91.12 79 LEU A C 1
ATOM 582 O O . LEU A 1 79 ? 49.579 -10.906 14.749 1.00 91.12 79 LEU A O 1
ATOM 586 N N . VAL A 1 80 ? 49.045 -11.926 16.675 1.00 91.00 80 VAL A N 1
ATOM 587 C CA . VAL A 1 80 ? 48.872 -13.263 16.079 1.00 91.00 80 VAL A CA 1
ATOM 588 C C . VAL A 1 80 ? 47.708 -13.287 15.087 1.00 91.00 80 VAL A C 1
ATOM 590 O O . VAL A 1 80 ? 47.842 -13.861 14.008 1.00 91.00 80 VAL A O 1
ATOM 593 N N . THR A 1 81 ? 46.587 -12.636 15.408 1.00 86.81 81 THR A N 1
ATOM 594 C CA . THR A 1 81 ? 45.425 -12.574 14.503 1.00 86.81 81 THR A CA 1
ATOM 595 C C . THR A 1 81 ? 45.726 -11.792 13.225 1.00 86.81 81 THR A C 1
ATOM 597 O O . THR A 1 81 ? 45.337 -12.235 12.145 1.00 86.81 81 THR A O 1
ATOM 600 N N . VAL A 1 82 ? 46.487 -10.695 13.306 1.00 87.31 82 VAL A N 1
ATOM 601 C CA . VAL A 1 82 ? 46.923 -9.933 12.124 1.00 87.31 82 VAL A CA 1
ATOM 602 C C . VAL A 1 82 ? 47.890 -10.747 11.256 1.00 87.31 82 VAL A C 1
ATOM 604 O O . VAL A 1 82 ? 47.711 -10.804 10.041 1.00 87.31 82 VAL A O 1
ATOM 607 N N . ILE A 1 83 ? 48.871 -11.434 11.855 1.00 83.75 83 ILE A N 1
ATOM 608 C CA . ILE A 1 83 ? 49.810 -12.295 11.109 1.00 83.75 83 ILE A CA 1
ATOM 609 C C . ILE A 1 83 ? 49.064 -13.443 10.415 1.00 83.75 83 ILE A C 1
ATOM 611 O O . ILE A 1 83 ? 49.328 -13.725 9.247 1.00 83.75 83 ILE A O 1
ATOM 615 N N . ALA A 1 84 ? 48.104 -14.076 11.094 1.00 81.81 84 ALA A N 1
ATOM 616 C CA . ALA A 1 84 ? 47.294 -15.146 10.516 1.00 81.81 84 ALA A CA 1
ATOM 617 C C . ALA A 1 84 ? 46.391 -14.647 9.374 1.00 81.81 84 ALA A C 1
ATOM 619 O O . ALA A 1 84 ? 46.286 -15.314 8.345 1.00 81.81 84 ALA A O 1
ATOM 620 N N . ALA A 1 85 ? 45.782 -13.465 9.515 1.00 78.25 85 ALA A N 1
ATOM 621 C CA . ALA A 1 85 ? 44.941 -12.868 8.478 1.00 78.25 85 ALA A CA 1
ATOM 622 C C . ALA A 1 85 ? 45.742 -12.521 7.212 1.00 78.25 85 ALA A C 1
ATOM 624 O O . ALA A 1 85 ? 45.308 -12.827 6.101 1.00 78.25 85 ALA A O 1
ATOM 625 N N . ILE A 1 86 ? 46.940 -11.949 7.374 1.00 81.81 86 ILE A N 1
ATOM 626 C CA . ILE A 1 86 ? 47.834 -11.649 6.248 1.00 81.81 86 ILE A CA 1
ATOM 627 C C . ILE A 1 86 ? 48.346 -12.958 5.625 1.00 81.81 86 ILE A C 1
ATOM 629 O O . ILE A 1 86 ? 48.271 -13.127 4.411 1.00 81.81 86 ILE A O 1
ATOM 633 N N . GLY A 1 87 ? 48.785 -13.930 6.432 1.00 74.69 87 GLY A N 1
ATOM 634 C CA . GLY A 1 87 ? 49.255 -15.230 5.941 1.00 74.69 87 GLY A CA 1
ATOM 635 C C . GLY A 1 87 ? 48.191 -16.005 5.151 1.00 74.69 87 GLY A C 1
ATOM 636 O O . GLY A 1 87 ? 48.488 -16.541 4.084 1.00 74.69 87 GLY A O 1
ATOM 637 N N . GLY A 1 88 ? 46.941 -16.005 5.625 1.00 73.62 88 GLY A N 1
ATOM 638 C CA . GLY A 1 88 ? 45.811 -16.627 4.930 1.00 73.62 88 GLY A CA 1
ATOM 639 C C . GLY A 1 88 ? 45.430 -15.908 3.632 1.00 73.62 88 GLY A C 1
ATOM 640 O O . GLY A 1 88 ? 45.192 -16.563 2.617 1.00 73.62 88 GLY A O 1
ATOM 641 N N . GLY A 1 89 ? 45.431 -14.570 3.634 1.00 59.66 89 GLY A N 1
ATOM 642 C CA . GLY A 1 89 ? 45.073 -13.763 2.463 1.00 59.66 89 GLY A CA 1
ATOM 643 C C . GLY A 1 89 ? 46.074 -13.877 1.308 1.00 59.66 89 GLY A C 1
ATOM 644 O O . GLY A 1 89 ? 45.677 -14.074 0.155 1.00 59.66 89 GLY A O 1
ATOM 645 N N . VAL A 1 90 ? 47.378 -13.809 1.603 1.00 70.69 90 VAL A N 1
ATOM 646 C CA . VAL A 1 90 ? 48.416 -13.905 0.561 1.00 70.69 90 VAL A CA 1
ATOM 647 C C . VAL A 1 90 ? 48.634 -15.363 0.127 1.00 70.69 90 VAL A C 1
ATOM 649 O O . VAL A 1 90 ? 48.780 -15.632 -1.065 1.00 70.69 90 VAL A O 1
ATOM 652 N N . GLY A 1 91 ? 48.572 -16.321 1.061 1.00 67.19 91 GLY A N 1
ATOM 653 C CA . GLY A 1 91 ? 48.720 -17.750 0.762 1.00 67.19 91 GLY A CA 1
ATOM 654 C C . GLY A 1 91 ? 47.580 -18.324 -0.086 1.00 67.19 91 GLY A C 1
ATOM 655 O O . GLY A 1 91 ? 47.837 -19.058 -1.041 1.00 67.19 91 GLY A O 1
ATOM 656 N N . GLY A 1 92 ? 46.328 -17.949 0.202 1.00 63.59 92 GLY A N 1
ATOM 657 C CA . GLY A 1 92 ? 45.161 -18.395 -0.569 1.00 63.59 92 GLY A CA 1
ATOM 658 C C . GLY A 1 92 ? 45.163 -17.873 -2.008 1.00 63.59 92 GLY A C 1
ATOM 659 O O . GLY A 1 92 ? 44.925 -18.633 -2.946 1.00 63.59 92 GLY A O 1
ATOM 660 N N . SER A 1 93 ? 45.521 -16.601 -2.199 1.00 64.31 93 SER A N 1
ATOM 661 C CA . SER A 1 93 ? 45.565 -15.972 -3.527 1.00 64.31 93 SER A CA 1
ATOM 662 C C . SER A 1 93 ? 46.642 -16.592 -4.430 1.00 64.31 93 SER A C 1
ATOM 664 O O . SER A 1 93 ? 46.421 -16.779 -5.627 1.00 64.31 93 SER A O 1
ATOM 666 N N . LEU A 1 94 ? 47.791 -16.978 -3.859 1.00 64.88 94 LEU A N 1
ATOM 667 C CA . LEU A 1 94 ? 48.870 -17.636 -4.602 1.00 64.88 94 LEU A CA 1
ATOM 668 C C . LEU A 1 94 ? 48.542 -19.105 -4.931 1.00 64.88 94 LEU A C 1
ATOM 670 O O . LEU A 1 94 ? 48.894 -19.589 -6.006 1.00 64.88 94 LEU A O 1
ATOM 674 N N . ALA A 1 95 ? 47.830 -19.806 -4.043 1.00 68.19 95 ALA A N 1
ATOM 675 C CA . ALA A 1 95 ? 47.378 -21.177 -4.280 1.00 68.19 95 ALA A CA 1
ATOM 676 C C . ALA A 1 95 ? 46.323 -21.258 -5.399 1.00 68.19 95 ALA A C 1
ATOM 678 O O . ALA A 1 95 ? 46.412 -22.140 -6.252 1.00 68.19 95 ALA A O 1
ATOM 679 N N . VAL A 1 96 ? 45.377 -20.310 -5.443 1.00 71.06 96 VAL A N 1
ATOM 680 C CA . VAL A 1 96 ? 44.383 -20.202 -6.528 1.00 71.06 96 VAL A CA 1
ATOM 681 C C . VAL A 1 96 ? 45.063 -19.895 -7.861 1.00 71.06 96 VAL A C 1
ATOM 683 O O . VAL A 1 96 ? 44.732 -20.521 -8.864 1.00 71.06 96 VAL A O 1
ATOM 686 N N . LYS A 1 97 ? 46.066 -19.006 -7.870 1.00 70.44 97 LYS A N 1
ATOM 687 C CA . LYS A 1 97 ? 46.843 -18.705 -9.079 1.00 70.44 97 LYS A CA 1
ATOM 688 C C . LYS A 1 97 ? 47.618 -19.927 -9.590 1.00 70.44 97 LYS A C 1
ATOM 690 O O . LYS A 1 97 ? 47.533 -20.241 -10.769 1.00 70.44 97 LYS A O 1
ATOM 695 N N . ASN A 1 98 ? 48.265 -20.688 -8.706 1.00 69.31 98 ASN A N 1
ATOM 696 C CA . ASN A 1 98 ? 48.966 -21.921 -9.087 1.00 69.31 98 ASN A CA 1
ATOM 697 C C . ASN A 1 98 ? 48.022 -23.043 -9.563 1.00 69.31 98 ASN A C 1
ATOM 699 O O . ASN A 1 98 ? 48.399 -23.832 -10.429 1.00 69.31 98 ASN A O 1
ATOM 703 N N . ALA A 1 99 ? 46.808 -23.139 -9.009 1.00 66.56 99 ALA A N 1
ATOM 704 C CA . ALA A 1 99 ? 45.792 -24.086 -9.474 1.00 66.56 99 ALA A CA 1
ATOM 705 C C . ALA A 1 99 ? 45.220 -23.682 -10.845 1.00 66.56 99 ALA A C 1
ATOM 707 O O . ALA A 1 99 ? 45.021 -24.539 -11.704 1.00 66.56 99 ALA A O 1
ATOM 708 N N . TYR A 1 100 ? 45.023 -22.379 -11.064 1.00 66.56 100 TYR A N 1
ATOM 709 C CA . TYR A 1 100 ? 44.615 -21.808 -12.346 1.00 66.56 100 TYR A CA 1
ATOM 710 C C . TYR A 1 100 ? 45.677 -22.025 -13.434 1.00 66.56 100 TYR A C 1
ATOM 712 O O . TYR A 1 100 ? 45.354 -22.491 -14.524 1.00 66.56 100 TYR A O 1
ATOM 720 N N . ASP A 1 101 ? 46.952 -21.776 -13.121 1.00 70.12 101 ASP A N 1
ATOM 721 C CA . ASP A 1 101 ? 48.058 -21.964 -14.064 1.00 70.12 101 ASP A CA 1
ATOM 722 C C . ASP A 1 101 ? 48.273 -23.450 -14.408 1.00 70.12 101 ASP A C 1
ATOM 724 O O . ASP A 1 101 ? 48.529 -23.771 -15.567 1.00 70.12 101 ASP A O 1
ATOM 728 N N . ARG A 1 102 ? 48.085 -24.379 -13.455 1.00 65.25 102 ARG A N 1
ATOM 729 C CA . ARG A 1 102 ? 48.094 -25.829 -13.745 1.00 65.25 102 ARG A CA 1
ATOM 730 C C . ARG A 1 102 ? 46.929 -26.256 -14.637 1.00 65.25 102 ARG A C 1
ATOM 732 O O . ARG A 1 102 ? 47.161 -26.916 -15.643 1.00 65.25 102 ARG A O 1
ATOM 739 N N . GLY A 1 103 ? 45.705 -25.816 -14.332 1.00 62.50 103 GLY A N 1
ATOM 740 C CA . GLY A 1 103 ? 44.531 -26.124 -15.158 1.00 62.50 103 GLY A CA 1
ATOM 741 C C . GLY A 1 103 ? 44.628 -25.561 -16.582 1.00 62.50 103 GLY A C 1
ATOM 742 O O . GLY A 1 103 ? 44.130 -26.167 -17.527 1.00 62.50 103 GLY A O 1
ATOM 743 N N . ARG A 1 104 ? 45.326 -24.432 -16.757 1.00 56.25 104 ARG A N 1
ATOM 744 C CA . ARG A 1 104 ? 45.608 -23.827 -18.066 1.00 56.25 104 ARG A CA 1
ATOM 745 C C . ARG A 1 104 ? 46.607 -24.640 -18.901 1.00 56.25 104 ARG A C 1
ATOM 747 O O . ARG A 1 104 ? 46.464 -24.670 -20.119 1.00 56.25 104 ARG A O 1
ATOM 754 N N . VAL A 1 105 ? 47.587 -25.299 -18.277 1.00 61.94 105 VAL A N 1
ATOM 755 C CA . VAL A 1 105 ? 48.548 -26.180 -18.972 1.00 61.94 105 VAL A CA 1
ATOM 756 C C . VAL A 1 105 ? 47.884 -27.496 -19.391 1.00 61.94 105 VAL A C 1
ATOM 758 O O . VAL A 1 105 ? 48.085 -27.943 -20.518 1.00 61.94 105 VAL A O 1
ATOM 761 N N . ASP A 1 106 ? 47.020 -28.055 -18.541 1.00 58.78 106 ASP A N 1
ATOM 762 C CA . ASP A 1 106 ? 46.279 -29.286 -18.848 1.00 58.78 106 ASP A CA 1
ATOM 763 C C . ASP A 1 106 ? 45.236 -29.074 -19.965 1.00 58.78 106 ASP A C 1
ATOM 765 O O . ASP A 1 106 ? 45.039 -29.948 -20.809 1.00 58.78 106 ASP A O 1
ATOM 769 N N . ALA A 1 107 ? 44.614 -27.888 -20.030 1.00 54.75 107 ALA A N 1
ATOM 770 C CA . ALA A 1 107 ? 43.681 -27.519 -21.099 1.00 54.75 107 ALA A CA 1
ATOM 771 C C . ALA A 1 107 ? 44.379 -27.200 -22.438 1.00 54.75 107 ALA A C 1
ATOM 773 O O . ALA A 1 107 ? 43.813 -27.455 -23.500 1.00 54.75 107 ALA A O 1
ATOM 774 N N . ALA A 1 108 ? 45.608 -26.671 -22.407 1.00 52.66 108 ALA A N 1
ATOM 775 C CA . ALA A 1 108 ? 46.388 -26.385 -23.614 1.00 52.66 108 ALA A CA 1
ATOM 776 C C . ALA A 1 108 ? 46.897 -27.665 -24.305 1.00 52.66 108 ALA A C 1
ATOM 778 O O . ALA A 1 108 ? 46.970 -27.710 -25.529 1.00 52.66 108 ALA A O 1
ATOM 779 N N . ALA A 1 109 ? 47.163 -28.735 -23.549 1.00 51.94 109 ALA A N 1
ATOM 780 C CA . ALA A 1 109 ? 47.612 -30.017 -24.099 1.00 51.94 109 ALA A CA 1
ATOM 781 C C . ALA A 1 109 ? 46.523 -30.796 -24.873 1.00 51.94 109 ALA A C 1
ATOM 783 O O . ALA A 1 109 ? 46.842 -31.770 -25.551 1.00 51.94 109 ALA A O 1
ATOM 784 N N . GLN A 1 110 ? 45.247 -30.388 -24.797 1.00 48.75 110 GLN A N 1
ATOM 785 C CA . GLN A 1 110 ? 44.140 -31.036 -25.519 1.00 48.75 110 GLN A CA 1
ATOM 786 C C . GLN A 1 110 ? 43.788 -30.390 -26.872 1.00 48.75 110 GLN A C 1
ATOM 788 O O . GLN A 1 110 ? 42.881 -30.884 -27.540 1.00 48.75 110 GLN A O 1
ATOM 793 N N . LEU A 1 111 ? 44.475 -29.319 -27.294 1.00 47.94 111 LEU A N 1
ATOM 794 C CA . LEU A 1 111 ? 44.121 -28.560 -28.506 1.00 47.94 111 LEU A CA 1
ATOM 795 C C . LEU A 1 111 ? 45.199 -28.543 -29.611 1.00 47.94 111 LEU A C 1
ATOM 797 O O . LEU A 1 111 ? 44.946 -27.982 -30.674 1.00 47.94 111 LEU A O 1
ATOM 801 N N . ASP A 1 112 ? 46.346 -29.208 -29.433 1.00 40.31 112 ASP A N 1
ATOM 802 C CA . ASP A 1 112 ? 47.397 -29.323 -30.466 1.00 40.31 112 ASP A CA 1
ATOM 803 C C . ASP A 1 112 ? 47.101 -30.427 -31.498 1.00 40.31 112 ASP A C 1
ATOM 805 O O . ASP A 1 112 ? 47.824 -31.412 -31.658 1.00 40.31 112 ASP A O 1
ATOM 809 N N . GLY A 1 113 ? 46.008 -30.248 -32.233 1.00 43.78 113 GLY A N 1
ATOM 810 C CA . GLY A 1 113 ? 45.679 -31.086 -33.374 1.00 43.78 113 GLY A CA 1
ATOM 811 C C . GLY A 1 113 ? 44.604 -30.470 -34.252 1.00 43.78 113 GLY A C 1
ATOM 812 O O . GLY A 1 113 ? 43.492 -30.980 -34.245 1.00 43.78 113 GLY A O 1
ATOM 813 N N . ASP A 1 114 ? 44.914 -29.371 -34.951 1.00 33.75 114 ASP A N 1
ATOM 814 C CA . ASP A 1 114 ? 44.787 -29.253 -36.418 1.00 33.75 114 ASP A CA 1
ATOM 815 C C . ASP A 1 114 ? 45.010 -27.794 -36.904 1.00 33.75 114 ASP A C 1
ATOM 817 O O . ASP A 1 114 ? 44.342 -26.859 -36.478 1.00 33.75 114 ASP A O 1
ATOM 821 N N . SER A 1 115 ? 45.983 -27.651 -37.808 1.00 39.44 115 SER A N 1
ATOM 822 C CA . SER A 1 115 ? 46.159 -26.675 -38.900 1.00 39.44 115 SER A CA 1
ATOM 823 C C . SER A 1 115 ? 45.946 -25.148 -38.732 1.00 39.44 115 SER A C 1
ATOM 825 O O . SER A 1 115 ? 44.843 -24.623 -38.810 1.00 39.44 115 SER A O 1
ATOM 827 N N . SER A 1 116 ? 47.088 -24.444 -38.778 1.00 41.22 116 SER A N 1
ATOM 828 C CA . SER A 1 116 ? 47.460 -23.395 -39.761 1.00 41.22 116 SER A CA 1
ATOM 829 C C . SER A 1 116 ? 46.635 -22.095 -39.895 1.00 41.22 116 SER A C 1
ATOM 831 O O . SER A 1 116 ? 45.693 -22.049 -40.681 1.00 41.22 116 SER A O 1
ATOM 833 N N . ALA A 1 117 ? 47.126 -20.986 -39.313 1.00 37.66 117 ALA A N 1
ATOM 834 C CA . ALA A 1 117 ? 47.134 -19.647 -39.939 1.00 37.66 117 ALA A CA 1
ATOM 835 C C . ALA A 1 117 ? 48.084 -18.659 -39.213 1.00 37.66 117 ALA A C 1
ATOM 837 O O . ALA A 1 117 ? 48.261 -18.734 -37.999 1.00 37.66 117 ALA A O 1
ATOM 838 N N . ASP A 1 118 ? 48.677 -17.751 -39.995 1.00 33.78 118 ASP A N 1
ATOM 839 C CA . ASP A 1 118 ? 49.642 -16.684 -39.659 1.00 33.78 118 ASP A CA 1
ATOM 840 C C . ASP A 1 118 ? 49.194 -15.671 -38.569 1.00 33.78 118 ASP A C 1
ATOM 842 O O . ASP A 1 118 ? 48.008 -15.587 -38.244 1.00 33.78 118 ASP A O 1
ATOM 846 N N . PRO A 1 119 ? 50.119 -14.865 -37.987 1.00 46.81 119 PRO A N 1
ATOM 847 C CA . PRO A 1 119 ? 49.886 -14.178 -36.720 1.00 46.81 119 PRO A CA 1
ATOM 848 C C . PRO A 1 119 ? 49.274 -12.783 -36.900 1.00 46.81 119 PRO A C 1
ATOM 850 O O . PRO A 1 119 ? 49.772 -11.966 -37.675 1.00 46.81 119 PRO A O 1
ATOM 853 N N . VAL A 1 120 ? 48.262 -12.457 -36.089 1.00 35.47 120 VAL A N 1
ATOM 854 C CA . VAL A 1 120 ? 47.893 -11.065 -35.795 1.00 35.47 120 VAL A CA 1
ATOM 855 C C . VAL A 1 120 ? 47.800 -10.866 -34.285 1.00 35.47 120 VAL A C 1
ATOM 857 O O . VAL A 1 120 ? 47.238 -11.663 -33.540 1.00 35.47 120 VAL A O 1
ATOM 860 N N . THR A 1 121 ? 48.460 -9.792 -33.881 1.00 34.97 121 THR A N 1
ATOM 861 C CA . THR A 1 121 ? 48.884 -9.381 -32.551 1.00 34.97 121 THR A CA 1
ATOM 862 C C . THR A 1 121 ? 47.744 -9.167 -31.553 1.00 34.97 121 THR A C 1
ATOM 864 O O . THR A 1 121 ? 46.697 -8.610 -31.864 1.00 34.97 121 THR A O 1
ATOM 867 N N . SER A 1 122 ? 48.038 -9.579 -30.323 1.00 47.22 122 SER A N 1
ATOM 868 C CA . SER A 1 122 ? 47.282 -9.494 -29.074 1.00 47.22 122 SER A CA 1
ATOM 869 C C . SER A 1 122 ? 46.631 -8.138 -28.761 1.00 47.22 122 SER A C 1
ATOM 871 O O . SER A 1 122 ? 47.329 -7.129 -28.642 1.00 47.22 122 SER A O 1
ATOM 873 N N . GLY A 1 123 ? 45.325 -8.171 -28.485 1.00 38.12 123 GLY A N 1
ATOM 874 C CA . GLY A 1 123 ? 44.582 -7.195 -27.682 1.00 38.12 123 GLY A CA 1
ATOM 875 C C . GLY A 1 123 ? 43.921 -7.913 -26.500 1.00 38.12 123 GLY A C 1
ATOM 876 O O . GLY A 1 123 ? 43.517 -9.066 -26.622 1.00 38.12 123 GLY A O 1
ATOM 877 N N . GLU A 1 124 ? 43.914 -7.269 -25.338 1.00 40.84 124 GLU A N 1
ATOM 878 C CA . GLU A 1 124 ? 43.615 -7.852 -24.028 1.00 40.84 124 GLU A CA 1
ATOM 879 C C . GLU A 1 124 ? 42.214 -8.478 -23.921 1.00 40.84 124 GLU A C 1
ATOM 881 O O . GLU A 1 124 ? 41.225 -7.935 -24.405 1.00 40.84 124 GLU A O 1
ATOM 886 N N . GLY A 1 125 ? 42.141 -9.638 -23.260 1.00 39.75 125 GLY A N 1
ATOM 887 C CA . GLY A 1 125 ? 40.922 -10.425 -23.104 1.00 39.75 125 GLY A CA 1
ATOM 888 C C . GLY A 1 125 ? 39.901 -9.767 -22.181 1.00 39.75 125 GLY A C 1
ATOM 889 O O . GLY A 1 125 ? 39.841 -10.075 -20.992 1.00 39.75 125 GLY A O 1
ATOM 890 N N . PHE A 1 126 ? 39.046 -8.925 -22.754 1.00 41.47 126 PHE A N 1
ATOM 891 C CA . PHE A 1 126 ? 37.649 -8.886 -22.344 1.00 41.47 126 PHE A CA 1
ATOM 892 C C . PHE A 1 126 ? 36.976 -10.152 -22.892 1.00 41.47 126 PHE A C 1
ATOM 894 O O . PHE A 1 126 ? 37.310 -10.612 -23.984 1.00 41.47 126 PHE A O 1
ATOM 901 N N . LEU A 1 127 ? 36.065 -10.758 -22.130 1.00 36.69 127 LEU A N 1
ATOM 902 C CA . LEU A 1 127 ? 35.189 -11.795 -22.673 1.00 36.69 127 LEU A CA 1
ATOM 903 C C . LEU A 1 127 ? 34.363 -11.143 -23.784 1.00 36.69 127 LEU A C 1
ATOM 905 O O . LEU A 1 127 ? 33.415 -10.417 -23.491 1.00 36.69 127 LEU A O 1
ATOM 909 N N . ASP A 1 128 ? 34.766 -11.359 -25.033 1.00 41.03 128 ASP A N 1
ATOM 910 C CA . ASP A 1 128 ? 34.061 -10.840 -26.196 1.00 41.03 128 ASP A CA 1
ATOM 911 C C . ASP A 1 128 ? 32.655 -11.455 -26.190 1.00 41.03 128 ASP A C 1
ATOM 913 O O . ASP A 1 128 ? 32.485 -12.682 -26.226 1.00 41.03 128 ASP A O 1
ATOM 917 N N . LEU A 1 129 ? 31.636 -10.606 -26.026 1.00 49.34 129 LEU A N 1
ATOM 918 C CA . LEU A 1 129 ? 30.239 -11.024 -26.110 1.00 49.34 129 LEU A CA 1
ATOM 919 C C . LEU A 1 129 ? 30.036 -11.694 -27.478 1.00 49.34 129 LEU A C 1
ATOM 921 O O . LEU A 1 129 ? 30.570 -11.204 -28.473 1.00 49.34 129 LEU A O 1
ATOM 925 N N . PRO A 1 130 ? 29.270 -12.797 -27.579 1.00 46.50 130 PRO A N 1
ATOM 926 C CA . PRO A 1 130 ? 29.070 -13.466 -28.858 1.00 46.50 130 PRO A CA 1
ATOM 927 C C . PRO A 1 130 ? 28.572 -12.451 -29.910 1.00 46.50 130 PRO A C 1
ATOM 929 O O . PRO A 1 130 ? 27.525 -11.829 -29.699 1.00 46.50 130 PRO A O 1
ATOM 932 N N . PRO A 1 131 ? 29.274 -12.285 -31.052 1.00 45.69 131 PRO A N 1
ATOM 933 C CA . PRO A 1 131 ? 29.108 -11.155 -31.978 1.00 45.69 131 PRO A CA 1
ATOM 934 C C . PRO A 1 131 ? 27.817 -11.208 -32.816 1.00 45.69 131 PRO A C 1
ATOM 936 O O . PRO A 1 131 ? 27.695 -10.556 -33.848 1.00 45.69 131 PRO A O 1
ATOM 939 N N . THR A 1 132 ? 26.827 -11.994 -32.395 1.00 50.19 132 THR A N 1
ATOM 940 C CA . THR A 1 132 ? 25.600 -12.272 -33.156 1.00 50.19 132 THR A CA 1
ATOM 941 C C . THR A 1 132 ? 24.307 -11.844 -32.467 1.00 50.19 132 THR A C 1
ATOM 943 O O . THR A 1 132 ? 23.258 -11.904 -33.101 1.00 50.19 132 THR A O 1
ATOM 946 N N . ILE A 1 133 ? 24.329 -11.351 -31.222 1.00 54.84 133 ILE A N 1
ATOM 947 C CA . ILE A 1 133 ? 23.104 -10.876 -30.552 1.00 54.84 133 ILE A CA 1
ATOM 948 C C . ILE A 1 133 ? 23.350 -9.509 -29.907 1.00 54.84 133 ILE A C 1
ATOM 950 O O . ILE A 1 133 ? 23.340 -9.356 -28.693 1.00 54.84 133 ILE A O 1
ATOM 954 N N . GLY A 1 134 ? 23.527 -8.474 -30.734 1.00 71.12 134 GLY A N 1
ATOM 955 C CA . GLY A 1 134 ? 23.548 -7.080 -30.266 1.00 71.12 134 GLY A CA 1
ATOM 956 C C . GLY A 1 134 ? 22.214 -6.620 -29.660 1.00 71.12 134 GLY A C 1
ATOM 957 O O . GLY A 1 134 ? 22.145 -5.552 -29.062 1.00 71.12 134 GLY A O 1
ATOM 958 N N . ARG A 1 135 ? 21.138 -7.411 -29.782 1.00 79.06 135 ARG A N 1
ATOM 959 C CA . ARG A 1 135 ? 19.817 -7.082 -29.244 1.00 79.06 135 ARG A CA 1
ATOM 960 C C . ARG A 1 135 ? 19.160 -8.274 -28.557 1.00 79.06 135 ARG A C 1
ATOM 962 O O . ARG A 1 135 ? 18.907 -9.298 -29.182 1.00 79.06 135 ARG A O 1
ATOM 969 N N . VAL A 1 136 ? 18.819 -8.105 -27.288 1.00 84.88 136 VAL A N 1
ATOM 970 C CA . VAL A 1 136 ? 18.015 -9.038 -26.499 1.00 84.88 136 VAL A CA 1
ATOM 971 C C . VAL A 1 136 ? 16.556 -9.008 -26.976 1.00 84.88 136 VAL A C 1
ATOM 973 O O . VAL A 1 136 ? 16.032 -7.925 -27.250 1.00 84.88 136 VAL A O 1
ATOM 976 N N . PRO A 1 137 ? 15.861 -10.157 -27.065 1.00 80.44 137 PRO A N 1
ATOM 977 C CA . PRO A 1 137 ? 14.446 -10.179 -27.416 1.00 80.44 137 PRO A CA 1
ATOM 978 C C . PRO A 1 137 ? 13.590 -9.436 -26.381 1.00 80.44 137 PRO A C 1
ATOM 980 O O . PRO A 1 137 ? 13.635 -9.725 -25.184 1.00 80.44 137 PRO A O 1
ATOM 983 N N . VAL A 1 138 ? 12.762 -8.508 -26.865 1.00 84.75 138 VAL A N 1
ATOM 984 C CA . VAL A 1 138 ? 11.698 -7.854 -26.098 1.00 84.75 138 VAL A CA 1
ATOM 985 C C . VAL A 1 138 ? 10.461 -7.766 -26.985 1.00 84.75 138 VAL A C 1
ATOM 987 O O . VAL A 1 138 ? 10.554 -7.364 -28.144 1.00 84.75 138 VAL A O 1
ATOM 990 N N . ASP A 1 139 ? 9.309 -8.167 -26.459 1.00 84.81 139 ASP A N 1
ATOM 991 C CA . ASP A 1 139 ? 8.062 -8.262 -27.225 1.00 84.81 139 ASP A CA 1
ATOM 992 C C . ASP A 1 139 ? 7.261 -6.950 -27.161 1.00 84.81 139 ASP A C 1
ATOM 994 O O . ASP A 1 139 ? 6.104 -6.900 -26.754 1.00 84.81 139 ASP A O 1
ATOM 998 N N . CYS A 1 140 ? 7.906 -5.837 -27.507 1.00 82.56 140 CYS A N 1
ATOM 999 C CA . CYS A 1 140 ? 7.199 -4.574 -27.710 1.00 82.56 140 CYS A CA 1
ATOM 1000 C C . CYS A 1 140 ? 6.668 -4.500 -29.148 1.00 82.56 140 CYS A C 1
ATOM 1002 O O . CYS A 1 140 ? 7.429 -4.763 -30.083 1.00 82.56 140 CYS A O 1
ATOM 1004 N N . PRO A 1 141 ? 5.397 -4.104 -29.358 1.00 84.12 141 PRO A N 1
ATOM 1005 C CA . PRO A 1 141 ? 4.519 -3.389 -28.421 1.00 84.12 141 PRO A CA 1
ATOM 1006 C C . PRO A 1 141 ? 3.606 -4.266 -27.544 1.00 84.12 141 PRO A C 1
ATOM 1008 O O . PRO A 1 141 ? 2.887 -3.717 -26.718 1.00 84.12 141 PRO A O 1
ATOM 1011 N N . ASN A 1 142 ? 3.612 -5.594 -27.688 1.00 82.75 142 ASN A N 1
ATOM 1012 C CA . ASN A 1 142 ? 2.677 -6.484 -26.978 1.00 82.75 142 ASN A CA 1
ATOM 1013 C C . ASN A 1 142 ? 2.823 -6.447 -25.447 1.00 82.75 142 ASN A C 1
ATOM 1015 O O . ASN A 1 142 ? 1.878 -6.755 -24.727 1.00 82.75 142 ASN A O 1
ATOM 1019 N N . LEU A 1 143 ? 3.993 -6.049 -24.946 1.00 84.88 143 LEU A N 1
ATOM 1020 C CA . LEU A 1 143 ? 4.248 -5.833 -23.524 1.00 84.88 143 LEU A CA 1
ATOM 1021 C C . LEU A 1 143 ? 3.678 -4.511 -22.984 1.00 84.88 143 LEU A C 1
ATOM 1023 O O . LEU A 1 143 ? 3.685 -4.318 -21.766 1.00 84.88 143 LEU A O 1
ATOM 1027 N N . ASP A 1 144 ? 3.200 -3.590 -23.822 1.00 83.81 144 ASP A N 1
ATOM 1028 C CA . ASP A 1 144 ? 2.725 -2.285 -23.355 1.00 83.81 144 ASP A CA 1
ATOM 1029 C C . ASP A 1 144 ? 1.482 -2.421 -22.467 1.00 83.81 144 ASP A C 1
ATOM 1031 O O . ASP A 1 144 ? 0.571 -3.197 -22.749 1.00 83.81 144 ASP A O 1
ATOM 1035 N N . ALA A 1 145 ? 1.469 -1.692 -21.349 1.00 77.62 145 ALA A N 1
ATOM 1036 C CA . ALA A 1 145 ? 0.448 -1.766 -20.303 1.00 77.62 145 ALA A CA 1
ATOM 1037 C C . ALA A 1 145 ? 0.224 -3.162 -19.681 1.00 77.62 145 ALA A C 1
ATOM 1039 O O . ALA A 1 145 ? -0.701 -3.326 -18.877 1.00 77.62 145 ALA A O 1
ATOM 1040 N N . THR A 1 146 ? 1.068 -4.153 -19.985 1.00 78.75 146 THR A N 1
ATOM 1041 C CA . THR A 1 146 ? 0.992 -5.476 -19.359 1.00 78.75 146 THR A CA 1
ATOM 1042 C C . THR A 1 146 ? 1.571 -5.461 -17.946 1.00 78.75 146 THR A C 1
ATOM 1044 O O . THR A 1 146 ? 2.188 -4.496 -17.490 1.00 78.75 146 THR A O 1
ATOM 1047 N N . THR A 1 147 ? 1.276 -6.510 -17.181 1.00 79.94 147 THR A N 1
ATOM 1048 C CA . THR A 1 147 ? 1.686 -6.625 -15.781 1.00 79.94 147 THR A CA 1
ATOM 1049 C C . THR A 1 147 ? 2.487 -7.898 -15.569 1.00 79.94 147 THR A C 1
ATOM 1051 O O . THR A 1 147 ? 2.019 -8.989 -15.896 1.00 79.94 147 THR A O 1
ATOM 1054 N N . HIS A 1 148 ? 3.654 -7.759 -14.950 1.00 79.56 148 HIS A N 1
ATOM 1055 C CA . HIS A 1 148 ? 4.571 -8.843 -14.631 1.00 79.56 148 HIS A CA 1
ATOM 1056 C C . HIS A 1 148 ? 4.657 -9.040 -13.125 1.00 79.56 148 HIS A C 1
ATOM 1058 O O . HIS A 1 148 ? 4.877 -8.090 -12.379 1.00 79.56 148 HIS A O 1
ATOM 1064 N N . LYS A 1 149 ? 4.517 -10.285 -12.673 1.00 80.56 149 LYS A N 1
ATOM 1065 C CA . LYS A 1 149 ? 4.713 -10.650 -11.269 1.00 80.56 149 LYS A CA 1
ATOM 1066 C C . LYS A 1 149 ? 6.051 -11.344 -11.102 1.00 80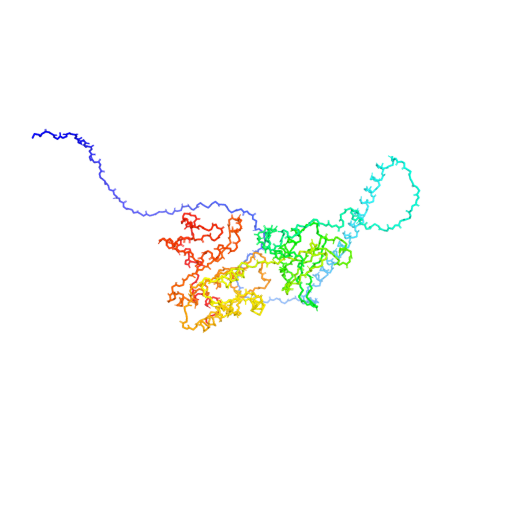.56 149 LYS A C 1
ATOM 1068 O O . LYS A 1 149 ? 6.395 -12.217 -11.897 1.00 80.56 149 LYS A O 1
ATOM 1073 N N . VAL A 1 150 ? 6.789 -10.968 -10.067 1.00 82.00 150 VAL A N 1
ATOM 1074 C CA . VAL A 1 150 ? 8.070 -11.581 -9.733 1.00 82.00 150 VAL A CA 1
ATOM 1075 C C . VAL A 1 150 ? 8.135 -11.867 -8.244 1.00 82.00 150 VAL A C 1
ATOM 1077 O O . VAL A 1 150 ? 7.931 -10.972 -7.431 1.00 82.00 150 VAL A O 1
ATOM 1080 N N . THR A 1 151 ? 8.467 -13.107 -7.901 1.00 79.25 151 THR A N 1
ATOM 1081 C CA . THR A 1 151 ? 8.628 -13.572 -6.519 1.00 79.25 151 THR A CA 1
ATOM 1082 C C . THR A 1 151 ? 10.073 -14.038 -6.341 1.00 79.25 151 THR A C 1
ATOM 1084 O O . THR A 1 151 ? 10.399 -15.145 -6.773 1.00 79.25 151 THR A O 1
ATOM 1087 N N . PRO A 1 152 ? 10.988 -13.190 -5.831 1.00 75.69 152 PRO A N 1
ATOM 1088 C CA . PRO A 1 152 ? 12.391 -13.570 -5.679 1.00 75.69 152 PRO A CA 1
ATOM 1089 C C . PRO A 1 152 ? 12.614 -14.607 -4.582 1.00 75.69 152 PRO A C 1
ATOM 1091 O O . PRO A 1 152 ? 13.381 -15.545 -4.794 1.00 75.69 152 PRO A O 1
ATOM 1094 N N . GLN A 1 153 ? 11.960 -14.442 -3.429 1.00 75.75 153 GLN A N 1
ATOM 1095 C CA . GLN A 1 153 ? 11.943 -15.438 -2.357 1.00 75.75 153 GLN A CA 1
ATOM 1096 C C . GLN A 1 153 ? 10.527 -15.635 -1.799 1.00 75.75 153 GLN A C 1
ATOM 1098 O O . GLN A 1 153 ? 9.875 -16.628 -2.102 1.00 75.75 153 GLN A O 1
ATOM 1103 N N . SER A 1 154 ? 10.047 -14.686 -0.999 1.00 64.12 154 SER A N 1
ATOM 1104 C CA . SER A 1 154 ? 8.829 -14.783 -0.184 1.00 64.12 154 SER A CA 1
ATOM 1105 C C . SER A 1 154 ? 7.756 -13.759 -0.559 1.00 64.12 154 SER A C 1
ATOM 1107 O O . SER A 1 154 ? 6.569 -13.996 -0.336 1.00 64.12 154 SER A O 1
ATOM 1109 N N . LYS A 1 155 ? 8.149 -12.620 -1.144 1.00 60.66 155 LYS A N 1
ATOM 1110 C CA . LYS A 1 155 ? 7.230 -11.548 -1.545 1.00 60.66 155 LYS A CA 1
ATOM 1111 C C . LYS A 1 155 ? 7.045 -11.514 -3.053 1.00 60.66 155 LYS A C 1
ATOM 1113 O O . LYS A 1 155 ? 8.010 -11.579 -3.809 1.00 60.66 155 LYS A O 1
ATOM 1118 N N . THR A 1 156 ? 5.800 -11.347 -3.489 1.00 72.25 156 THR A N 1
ATOM 1119 C CA . THR A 1 156 ? 5.476 -11.132 -4.903 1.00 72.25 156 THR A CA 1
ATOM 1120 C C . THR A 1 156 ? 5.408 -9.637 -5.188 1.00 72.25 156 THR A C 1
ATOM 1122 O O . THR A 1 156 ? 4.615 -8.917 -4.589 1.00 72.25 156 THR A O 1
ATOM 1125 N N . TYR A 1 157 ? 6.229 -9.179 -6.123 1.00 77.69 157 TYR A N 1
ATOM 1126 C CA . TYR A 1 157 ? 6.272 -7.809 -6.614 1.00 77.69 157 TYR A CA 1
ATOM 1127 C C . TYR A 1 157 ? 5.591 -7.749 -7.976 1.00 77.69 157 TYR A C 1
ATOM 1129 O O . TYR A 1 157 ? 5.809 -8.612 -8.827 1.00 77.69 157 TYR A O 1
ATOM 1137 N N . THR A 1 158 ? 4.760 -6.734 -8.182 1.00 78.88 158 THR A N 1
ATOM 1138 C CA . THR A 1 158 ? 4.000 -6.555 -9.420 1.00 78.88 158 THR A CA 1
ATOM 1139 C C . THR A 1 158 ? 4.532 -5.337 -10.155 1.00 78.88 158 THR A C 1
ATOM 1141 O O . THR A 1 158 ? 4.635 -4.274 -9.559 1.00 78.88 158 THR A O 1
ATOM 1144 N N . PHE A 1 159 ? 4.853 -5.479 -11.436 1.00 84.31 159 PHE A N 1
ATOM 1145 C CA . PHE A 1 159 ? 5.369 -4.407 -12.277 1.00 84.31 159 PHE A CA 1
ATOM 1146 C C . PHE A 1 159 ? 4.447 -4.159 -13.459 1.00 84.31 159 PHE A C 1
ATOM 1148 O O . PHE A 1 159 ? 4.044 -5.117 -14.116 1.00 84.31 159 PHE A O 1
ATOM 1155 N N . LYS A 1 160 ? 4.148 -2.896 -13.763 1.00 85.44 160 LYS A N 1
ATOM 1156 C CA . LYS A 1 160 ? 3.412 -2.508 -14.968 1.00 85.44 160 LYS A CA 1
ATOM 1157 C C . LYS A 1 160 ? 4.382 -1.968 -16.005 1.00 85.44 160 LYS A C 1
ATOM 1159 O O . LYS A 1 160 ? 5.114 -1.023 -15.727 1.00 85.44 160 LYS A O 1
ATOM 1164 N N . THR A 1 161 ? 4.385 -2.562 -17.190 1.00 88.62 161 THR A N 1
ATOM 1165 C CA . THR A 1 161 ? 5.298 -2.198 -18.274 1.00 88.62 161 THR A CA 1
ATOM 1166 C C . THR A 1 161 ? 4.727 -1.110 -19.170 1.00 88.62 161 THR A C 1
ATOM 1168 O O . THR A 1 161 ? 3.523 -1.018 -19.399 1.00 88.62 161 THR A O 1
ATOM 1171 N N . THR A 1 162 ? 5.624 -0.285 -19.696 1.00 89.50 162 THR A N 1
ATOM 1172 C CA . THR A 1 162 ? 5.381 0.706 -20.739 1.00 89.50 162 THR A CA 1
ATOM 1173 C C . THR A 1 162 ? 6.467 0.553 -21.801 1.00 89.50 162 THR A C 1
ATOM 1175 O O . THR A 1 162 ? 7.650 0.772 -21.523 1.00 89.50 162 THR A O 1
ATOM 1178 N N . CYS A 1 163 ? 6.079 0.166 -23.013 1.00 89.94 163 CYS A N 1
ATOM 1179 C CA . CYS A 1 163 ? 6.991 0.100 -24.154 1.00 89.94 163 CYS A CA 1
ATOM 1180 C C . CYS A 1 163 ? 7.360 1.513 -24.619 1.00 89.94 163 CYS A C 1
ATOM 1182 O O . CYS A 1 163 ? 6.541 2.432 -24.577 1.00 89.94 163 CYS A O 1
ATOM 1184 N N . GLY A 1 164 ? 8.609 1.700 -25.043 1.00 86.94 164 GLY A N 1
ATOM 1185 C CA . GLY A 1 164 ? 9.145 3.012 -25.411 1.00 86.94 164 GLY A CA 1
ATOM 1186 C C . GLY A 1 164 ? 9.276 3.975 -24.234 1.00 86.94 164 GLY A C 1
ATOM 1187 O O . GLY A 1 164 ? 9.627 5.126 -24.447 1.00 86.94 164 GLY A O 1
ATOM 1188 N N . GLY A 1 165 ? 8.972 3.539 -23.010 1.00 83.81 165 GLY A N 1
ATOM 1189 C CA . GLY A 1 165 ? 9.027 4.378 -21.824 1.00 83.81 165 GLY A CA 1
ATOM 1190 C C . GLY A 1 165 ? 10.419 4.418 -21.203 1.00 83.81 165 GLY A C 1
ATOM 1191 O O . GLY A 1 165 ? 11.115 3.401 -21.157 1.00 83.81 165 GLY A O 1
ATOM 1192 N N . ASP A 1 166 ? 10.770 5.567 -20.643 1.00 83.50 166 ASP A N 1
ATOM 1193 C CA . ASP A 1 166 ? 11.685 5.680 -19.510 1.00 83.50 166 ASP A CA 1
ATOM 1194 C C . ASP A 1 166 ? 11.101 6.678 -18.502 1.00 83.50 166 ASP A C 1
ATOM 1196 O O . ASP A 1 166 ? 10.407 7.622 -18.878 1.00 83.50 166 ASP A O 1
ATOM 1200 N N . SER A 1 167 ? 11.335 6.470 -17.211 1.00 75.81 167 SER A N 1
ATOM 1201 C CA . SER A 1 167 ? 11.013 7.480 -16.207 1.00 75.81 167 SER A CA 1
ATOM 1202 C C . SER A 1 167 ? 12.229 8.373 -15.999 1.00 75.81 167 SER A C 1
ATOM 1204 O O . SER A 1 167 ? 13.283 7.873 -15.582 1.00 75.81 167 SER A O 1
ATOM 1206 N N . ASP A 1 168 ? 12.059 9.673 -16.234 1.00 64.81 168 ASP A N 1
ATOM 1207 C CA . ASP A 1 168 ? 13.064 10.696 -15.945 1.00 64.81 168 ASP A CA 1
ATOM 1208 C C . ASP A 1 168 ? 12.697 11.424 -14.637 1.00 64.81 168 ASP A C 1
ATOM 1210 O O . ASP A 1 168 ? 11.734 12.199 -14.608 1.00 64.81 168 ASP A O 1
ATOM 1214 N N . PRO A 1 169 ? 13.398 11.154 -13.523 1.00 53.03 169 PRO A N 1
ATOM 1215 C CA . PRO A 1 169 ? 13.246 11.903 -12.285 1.00 53.03 169 PRO A CA 1
ATOM 1216 C C . PRO A 1 169 ? 14.103 13.187 -12.269 1.00 53.03 169 PRO A C 1
ATOM 1218 O O . PRO A 1 169 ? 14.542 13.607 -11.211 1.00 53.03 169 PRO A O 1
ATOM 1221 N N . GLY A 1 170 ? 14.359 13.838 -13.407 1.00 52.38 170 GLY A N 1
ATOM 1222 C CA . GLY A 1 170 ? 15.182 15.047 -13.456 1.00 52.38 170 GLY A CA 1
ATOM 1223 C C . GLY A 1 170 ? 16.670 14.776 -13.199 1.00 52.38 170 GLY A C 1
ATOM 1224 O O . GLY A 1 170 ? 17.073 13.724 -12.697 1.00 52.38 170 GLY A O 1
ATOM 1225 N N . GLU A 1 171 ? 17.509 15.747 -13.571 1.00 41.88 171 GLU A N 1
ATOM 1226 C CA . GLU A 1 171 ? 18.974 15.666 -13.509 1.00 41.88 171 GLU A CA 1
ATOM 1227 C C . GLU A 1 171 ? 19.483 15.616 -12.053 1.00 41.88 171 GLU A C 1
ATOM 1229 O O . GLU A 1 171 ? 19.905 16.618 -11.480 1.00 41.88 171 GLU A O 1
ATOM 1234 N N . GLY A 1 172 ? 19.415 14.447 -11.416 1.00 49.12 172 GLY A N 1
ATOM 1235 C CA . GLY A 1 172 ? 19.967 14.253 -10.074 1.00 49.12 172 GLY A CA 1
ATOM 1236 C C . GLY A 1 172 ? 19.579 12.963 -9.355 1.00 49.12 172 GLY A C 1
ATOM 1237 O O . GLY A 1 172 ? 20.282 12.579 -8.419 1.00 49.12 172 GLY A O 1
ATOM 1238 N N . ASP A 1 173 ? 18.513 12.266 -9.766 1.00 52.34 173 ASP A N 1
ATOM 1239 C CA . ASP A 1 173 ? 18.082 11.043 -9.079 1.00 52.34 173 ASP A CA 1
ATOM 1240 C C . ASP A 1 173 ? 18.689 9.785 -9.725 1.00 52.34 173 ASP A C 1
ATOM 1242 O O . ASP A 1 173 ? 18.376 9.381 -10.846 1.00 52.34 173 ASP A O 1
ATOM 1246 N N . LEU A 1 174 ? 19.625 9.188 -8.988 1.00 63.50 174 LEU A N 1
ATOM 1247 C CA . LEU A 1 174 ? 20.484 8.089 -9.412 1.00 63.50 174 LEU A CA 1
ATOM 1248 C C . LEU A 1 174 ? 19.690 6.787 -9.600 1.00 63.50 174 LEU A C 1
ATOM 1250 O O . LEU A 1 174 ? 18.937 6.353 -8.720 1.00 63.50 174 LEU A O 1
ATOM 1254 N N . ASN A 1 175 ? 19.955 6.098 -10.714 1.00 75.62 175 ASN A N 1
ATOM 1255 C CA . ASN A 1 175 ? 19.747 4.655 -10.786 1.00 75.62 175 ASN A CA 1
ATOM 1256 C C . ASN A 1 175 ? 20.461 4.010 -9.585 1.00 75.62 175 ASN A C 1
ATOM 1258 O O . ASN A 1 175 ? 21.611 4.332 -9.300 1.00 75.62 175 ASN A O 1
ATOM 1262 N N . ILE A 1 176 ? 19.790 3.095 -8.888 1.00 85.25 176 ILE A N 1
ATOM 1263 C CA . ILE A 1 176 ? 20.376 2.321 -7.784 1.00 85.25 176 ILE A CA 1
ATOM 1264 C C . ILE A 1 176 ? 21.584 1.533 -8.299 1.00 85.25 176 ILE A C 1
ATOM 1266 O O . ILE A 1 176 ? 22.608 1.433 -7.631 1.00 85.25 176 ILE A O 1
ATOM 1270 N N . LEU A 1 177 ? 21.427 0.949 -9.486 1.00 87.81 177 LEU A N 1
ATOM 1271 C CA . LEU A 1 177 ? 22.377 0.057 -10.132 1.00 87.81 177 LEU A CA 1
ATOM 1272 C C . LEU A 1 177 ? 22.061 0.008 -11.629 1.00 87.81 177 LEU A C 1
ATOM 1274 O O . LEU A 1 177 ? 20.887 -0.010 -12.007 1.00 87.81 177 LEU A O 1
ATOM 1278 N N . ALA A 1 178 ? 23.107 -0.087 -12.448 1.00 90.06 178 ALA A N 1
ATOM 1279 C CA . ALA A 1 178 ? 23.043 -0.530 -13.835 1.00 90.06 178 ALA A CA 1
ATOM 1280 C C . ALA A 1 178 ? 23.744 -1.889 -13.957 1.00 90.06 178 ALA A C 1
ATOM 1282 O O . ALA A 1 178 ? 24.808 -2.074 -13.368 1.00 90.06 178 ALA A O 1
ATOM 1283 N N . PHE A 1 179 ? 23.163 -2.842 -14.683 1.00 90.81 179 PHE A N 1
ATOM 1284 C CA . PHE A 1 179 ? 23.820 -4.122 -14.951 1.00 90.81 179 PHE A CA 1
ATOM 1285 C C . PHE A 1 179 ? 23.380 -4.737 -16.282 1.00 90.81 179 PHE A C 1
ATOM 1287 O O . PHE A 1 179 ? 22.375 -4.340 -16.879 1.00 90.81 179 PHE A O 1
ATOM 1294 N N . LEU A 1 180 ? 24.160 -5.714 -16.747 1.00 92.25 180 LEU A N 1
ATOM 1295 C CA . LEU A 1 180 ? 23.850 -6.523 -17.921 1.00 92.25 180 LEU A CA 1
ATOM 1296 C C . LEU A 1 180 ? 22.774 -7.564 -17.587 1.00 92.25 180 LEU A C 1
ATOM 1298 O O . LEU A 1 180 ? 22.934 -8.389 -16.689 1.00 92.25 180 LEU A O 1
ATOM 1302 N N . SER A 1 181 ? 21.692 -7.557 -18.352 1.00 91.69 181 SER A N 1
ATOM 1303 C CA . SER A 1 181 ? 20.570 -8.474 -18.233 1.00 91.69 181 SER A CA 1
ATOM 1304 C C . SER A 1 181 ? 20.130 -8.972 -19.608 1.00 91.69 181 SER A C 1
ATOM 1306 O O . SER A 1 181 ? 19.852 -8.192 -20.516 1.00 91.69 181 SER A O 1
ATOM 1308 N N . TYR A 1 182 ? 20.002 -10.290 -19.752 1.00 89.88 182 TYR A N 1
ATOM 1309 C CA . TYR A 1 182 ? 19.569 -10.929 -21.000 1.00 89.88 182 TYR A CA 1
ATOM 1310 C C . TYR A 1 182 ? 18.053 -11.138 -21.086 1.00 89.88 182 TYR A C 1
ATOM 1312 O O . TYR A 1 182 ? 17.572 -11.727 -22.053 1.00 89.88 182 TYR A O 1
ATOM 1320 N N . ARG A 1 183 ? 17.280 -10.712 -20.078 1.00 89.44 183 ARG A N 1
ATOM 1321 C CA . ARG A 1 183 ? 15.815 -10.837 -20.060 1.00 89.44 183 ARG A CA 1
ATOM 1322 C C . ARG A 1 183 ? 15.200 -9.721 -19.228 1.00 89.44 183 ARG A C 1
ATOM 1324 O O . ARG A 1 183 ? 15.622 -9.491 -18.097 1.00 89.44 183 ARG A O 1
ATOM 1331 N N . LEU A 1 184 ? 14.105 -9.132 -19.716 1.00 90.69 184 LEU A N 1
ATOM 1332 C CA . LEU A 1 184 ? 13.311 -8.176 -18.935 1.00 90.69 184 LEU A CA 1
ATOM 1333 C C . LEU A 1 184 ? 12.929 -8.753 -17.558 1.00 90.69 184 LEU A C 1
ATOM 1335 O O . LEU A 1 184 ? 13.036 -8.062 -16.553 1.00 90.69 184 LEU A O 1
ATOM 1339 N N . SER A 1 185 ? 12.566 -10.038 -17.481 1.00 90.12 185 SER A N 1
ATOM 1340 C CA . SER A 1 185 ? 12.221 -10.707 -16.218 1.00 90.12 185 SER A CA 1
ATOM 1341 C C . SER A 1 185 ? 13.342 -10.691 -15.178 1.00 90.12 185 SER A C 1
ATOM 1343 O O . SER A 1 185 ? 13.056 -10.603 -13.986 1.00 90.12 185 SER A O 1
ATOM 1345 N N . ASP A 1 186 ? 14.603 -10.764 -15.606 1.00 93.31 186 ASP A N 1
ATOM 1346 C CA . ASP A 1 186 ? 15.753 -10.752 -14.698 1.00 93.31 186 ASP A CA 1
ATOM 1347 C C . ASP A 1 186 ? 16.010 -9.334 -14.183 1.00 93.31 186 ASP A C 1
ATOM 1349 O O . ASP A 1 186 ? 16.304 -9.145 -13.003 1.00 93.31 186 ASP A O 1
ATOM 1353 N N . CYS A 1 187 ? 15.783 -8.333 -15.037 1.00 94.62 187 CYS A N 1
ATOM 1354 C CA . CYS A 1 187 ? 15.782 -6.928 -14.650 1.00 94.62 187 CYS A CA 1
ATOM 1355 C C . CYS A 1 187 ? 14.716 -6.635 -13.573 1.00 94.62 187 CYS A C 1
ATOM 1357 O O . CYS A 1 187 ? 15.028 -6.105 -12.504 1.00 94.62 187 CYS A O 1
ATOM 1359 N N . LEU A 1 188 ? 13.474 -7.092 -13.787 1.00 94.50 188 LEU A N 1
ATOM 1360 C CA . LEU A 1 188 ? 12.390 -6.991 -12.798 1.00 94.50 188 LEU A CA 1
ATOM 1361 C C . LEU A 1 188 ? 12.722 -7.739 -11.498 1.00 94.50 188 LEU A C 1
ATOM 1363 O O . LEU A 1 188 ? 12.510 -7.223 -10.398 1.00 94.50 188 LEU A O 1
ATOM 1367 N N . ARG A 1 189 ? 13.274 -8.956 -11.610 1.00 93.44 189 ARG A N 1
ATOM 1368 C CA . ARG A 1 189 ? 13.677 -9.767 -10.455 1.00 93.44 189 ARG A CA 1
ATOM 1369 C C . ARG A 1 189 ? 14.771 -9.103 -9.642 1.00 93.44 189 ARG A C 1
ATOM 1371 O O . ARG A 1 189 ? 14.732 -9.232 -8.422 1.00 93.44 189 ARG A O 1
ATOM 1378 N N . ALA A 1 190 ? 15.702 -8.386 -10.260 1.00 93.56 190 ALA A N 1
ATOM 1379 C CA . ALA A 1 190 ? 16.721 -7.645 -9.528 1.00 93.56 190 ALA A CA 1
ATOM 1380 C C . ALA A 1 190 ? 16.107 -6.514 -8.692 1.00 93.56 190 ALA A C 1
ATOM 1382 O O . ALA A 1 190 ? 16.427 -6.401 -7.512 1.00 93.56 190 ALA A O 1
ATO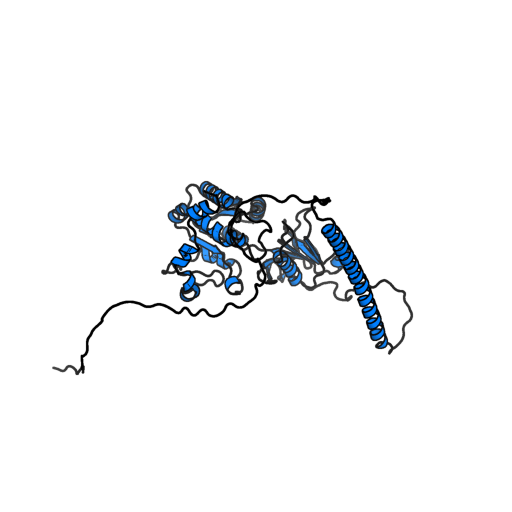M 1383 N N . CYS A 1 191 ? 15.155 -5.755 -9.246 1.00 92.50 191 CYS A N 1
ATOM 1384 C CA . CYS A 1 191 ? 14.414 -4.730 -8.501 1.00 92.50 191 CYS A CA 1
ATOM 1385 C C . CYS A 1 191 ? 13.656 -5.313 -7.300 1.00 92.50 191 CYS A C 1
ATOM 1387 O O . CYS A 1 191 ? 13.744 -4.812 -6.178 1.00 92.50 191 CYS A O 1
ATOM 1389 N N . ALA A 1 192 ? 12.938 -6.412 -7.533 1.00 89.81 192 ALA A N 1
ATOM 1390 C CA . ALA A 1 192 ? 12.207 -7.127 -6.496 1.00 89.81 192 ALA A CA 1
ATOM 1391 C C . ALA A 1 192 ? 13.150 -7.699 -5.421 1.00 89.81 192 ALA A C 1
ATOM 1393 O O . ALA A 1 192 ? 12.908 -7.528 -4.231 1.00 89.81 192 ALA A O 1
ATOM 1394 N N . SER A 1 193 ? 14.258 -8.322 -5.836 1.00 89.44 193 SER A N 1
ATOM 1395 C CA . SER A 1 193 ? 15.258 -8.910 -4.931 1.00 89.44 193 SER A CA 1
ATOM 1396 C C . SER A 1 193 ? 15.948 -7.854 -4.086 1.00 89.44 193 SER A C 1
ATOM 1398 O O . SER A 1 193 ? 16.212 -8.106 -2.914 1.00 89.44 193 SER A O 1
ATOM 1400 N N . PHE A 1 194 ? 16.233 -6.688 -4.674 1.00 89.25 194 PHE A N 1
ATOM 1401 C CA . PHE A 1 194 ? 16.774 -5.541 -3.958 1.00 89.25 194 PHE A CA 1
ATOM 1402 C C . PHE A 1 194 ? 15.846 -5.209 -2.788 1.00 89.25 194 PHE A C 1
ATOM 1404 O O . PHE A 1 194 ? 16.241 -5.365 -1.638 1.00 89.25 194 PHE A O 1
ATOM 1411 N N . ASN A 1 195 ? 14.567 -4.950 -3.087 1.00 84.81 195 ASN A N 1
ATOM 1412 C CA . ASN A 1 195 ? 13.549 -4.619 -2.088 1.00 84.81 195 ASN A CA 1
ATOM 1413 C C . ASN A 1 195 ? 13.271 -5.719 -1.050 1.00 84.81 195 ASN A C 1
ATOM 1415 O O . ASN A 1 195 ? 12.665 -5.431 -0.016 1.00 84.81 195 ASN A O 1
ATOM 1419 N N . GLU A 1 196 ? 13.636 -6.970 -1.325 1.00 82.00 196 GLU A N 1
ATOM 1420 C CA . GLU A 1 196 ? 13.414 -8.095 -0.417 1.00 82.00 196 GLU A CA 1
ATOM 1421 C C . GLU A 1 196 ? 14.585 -8.329 0.550 1.00 82.00 196 GLU A C 1
ATOM 1423 O O . GLU A 1 196 ? 14.359 -8.739 1.685 1.00 82.00 196 GLU A O 1
ATOM 1428 N N . ARG A 1 197 ? 15.829 -8.040 0.147 1.00 76.38 197 ARG A N 1
ATOM 1429 C CA . ARG A 1 197 ? 17.044 -8.408 0.904 1.00 76.38 197 ARG A CA 1
ATOM 1430 C C . ARG A 1 197 ? 17.514 -7.382 1.942 1.00 76.38 197 ARG A C 1
ATOM 1432 O O . ARG A 1 197 ? 18.601 -7.544 2.489 1.00 76.38 197 ARG A O 1
ATOM 1439 N N . GLY A 1 198 ? 16.703 -6.371 2.244 1.00 61.53 198 GLY A N 1
ATOM 1440 C CA . GLY A 1 198 ? 17.082 -5.276 3.137 1.00 61.53 198 GLY A CA 1
ATOM 1441 C C . GLY A 1 198 ? 17.938 -4.259 2.386 1.00 61.53 198 GLY A C 1
ATOM 1442 O O . GLY A 1 198 ? 19.130 -4.454 2.157 1.00 61.53 198 GLY A O 1
ATOM 1443 N N . ASN A 1 199 ? 17.292 -3.181 1.948 1.00 68.50 199 ASN A N 1
ATOM 1444 C CA . ASN A 1 199 ? 17.923 -2.128 1.162 1.00 68.50 199 ASN A CA 1
ATOM 1445 C C . ASN A 1 199 ? 18.952 -1.343 1.991 1.00 68.50 199 ASN A C 1
ATOM 1447 O O . ASN A 1 199 ? 18.876 -1.289 3.220 1.00 68.50 199 ASN A O 1
ATOM 1451 N N . ALA A 1 200 ? 19.840 -0.611 1.312 1.00 67.12 200 ALA A N 1
ATOM 1452 C CA . ALA A 1 200 ? 20.491 0.537 1.939 1.00 67.12 200 ALA A CA 1
ATOM 1453 C C . ALA A 1 200 ? 19.418 1.480 2.538 1.00 67.12 200 ALA A C 1
ATOM 1455 O O . ALA A 1 200 ? 18.347 1.630 1.930 1.00 67.12 200 ALA A O 1
ATOM 1456 N N . PRO A 1 201 ? 19.673 2.134 3.691 1.00 56.88 201 PRO A N 1
ATOM 1457 C CA . PRO A 1 201 ? 18.712 3.041 4.312 1.00 56.88 201 PRO A CA 1
ATOM 1458 C C . PRO A 1 201 ? 18.142 4.036 3.292 1.00 56.88 201 PRO A C 1
ATOM 1460 O O . PRO A 1 201 ? 18.886 4.620 2.503 1.00 56.88 201 PRO A O 1
ATOM 1463 N N . ASN A 1 202 ? 16.819 4.212 3.288 1.00 61.31 202 ASN A N 1
ATOM 1464 C CA . ASN A 1 202 ? 16.096 5.144 2.409 1.00 61.31 202 ASN A CA 1
ATOM 1465 C C . ASN A 1 202 ? 16.254 4.901 0.895 1.00 61.31 202 ASN A C 1
ATOM 1467 O O . ASN A 1 202 ? 16.011 5.802 0.090 1.00 61.31 202 ASN A O 1
ATOM 1471 N N . THR A 1 203 ? 16.634 3.691 0.485 1.00 73.25 203 THR A N 1
ATOM 1472 C CA . THR A 1 203 ? 16.681 3.304 -0.929 1.00 73.25 203 THR A CA 1
ATOM 1473 C C . THR A 1 203 ? 15.625 2.239 -1.186 1.00 73.25 203 THR A C 1
ATOM 1475 O O . THR A 1 203 ? 15.471 1.302 -0.414 1.00 73.25 203 THR A O 1
ATOM 1478 N N . THR A 1 204 ? 14.822 2.389 -2.233 1.00 81.06 204 THR A N 1
ATOM 1479 C CA . THR A 1 204 ? 13.808 1.405 -2.637 1.00 81.06 204 THR A CA 1
ATOM 1480 C C . THR A 1 204 ? 13.747 1.422 -4.147 1.00 81.06 204 THR A C 1
ATOM 1482 O O . THR A 1 204 ? 13.691 2.496 -4.739 1.00 81.06 204 THR A O 1
ATOM 1485 N N . CYS A 1 205 ? 13.768 0.250 -4.770 1.00 87.06 205 CYS A N 1
ATOM 1486 C CA . CYS A 1 205 ? 13.581 0.150 -6.205 1.00 87.06 205 CYS A CA 1
ATOM 1487 C C . CYS A 1 205 ? 12.097 0.348 -6.531 1.00 87.06 205 CYS A C 1
ATOM 1489 O O . CYS A 1 205 ? 11.252 -0.437 -6.099 1.00 87.06 205 CYS A O 1
ATOM 1491 N N . ARG A 1 206 ? 11.777 1.425 -7.250 1.00 84.88 206 ARG A N 1
ATOM 1492 C CA . ARG A 1 206 ? 10.407 1.795 -7.642 1.00 84.88 206 ARG A CA 1
ATOM 1493 C C . ARG A 1 206 ? 10.068 1.411 -9.075 1.00 84.88 206 ARG A C 1
ATOM 1495 O O . ARG A 1 206 ? 8.909 1.460 -9.462 1.00 84.88 206 ARG A O 1
ATOM 1502 N N . GLY A 1 207 ? 11.057 0.996 -9.848 1.00 89.62 207 GLY A N 1
ATOM 1503 C CA . GLY A 1 207 ? 10.862 0.518 -11.202 1.00 89.62 207 GLY A CA 1
ATOM 1504 C C . GLY A 1 207 ? 12.184 0.146 -11.841 1.00 89.62 207 GLY A C 1
ATOM 1505 O O . GLY A 1 207 ? 13.244 0.256 -11.221 1.00 89.62 207 GLY A O 1
ATOM 1506 N N . VAL A 1 208 ? 12.119 -0.284 -13.090 1.00 92.88 208 VAL A N 1
ATOM 1507 C CA . VAL A 1 208 ? 13.298 -0.547 -13.905 1.00 92.88 208 VAL A CA 1
ATOM 1508 C C . VAL A 1 208 ? 13.154 0.083 -15.272 1.00 92.88 208 VAL A C 1
ATOM 1510 O O . VAL A 1 208 ? 12.055 0.162 -15.816 1.00 92.88 208 VAL A O 1
ATOM 1513 N N . HIS A 1 209 ? 14.282 0.468 -15.848 1.00 91.75 209 HIS A N 1
ATOM 1514 C CA . HIS A 1 209 ? 14.398 0.687 -17.281 1.00 91.75 209 HIS A CA 1
ATOM 1515 C C . HIS A 1 209 ? 15.213 -0.451 -17.879 1.00 91.75 209 HIS A C 1
ATOM 1517 O O . HIS A 1 209 ? 16.286 -0.778 -17.381 1.00 91.75 209 HIS A O 1
ATOM 1523 N N . PHE A 1 210 ? 14.681 -1.080 -18.918 1.00 91.88 210 PHE A N 1
ATOM 1524 C CA . PHE A 1 210 ? 15.325 -2.162 -19.642 1.00 91.88 210 PHE A CA 1
ATOM 1525 C C . PHE A 1 210 ? 15.507 -1.757 -21.099 1.00 91.88 210 PHE A C 1
ATOM 1527 O O . PHE A 1 210 ? 14.559 -1.317 -21.754 1.00 91.88 210 PHE A O 1
ATOM 1534 N N . HIS A 1 211 ? 16.718 -1.946 -21.611 1.00 90.19 211 HIS A N 1
ATOM 1535 C CA . HIS A 1 211 ? 17.052 -1.725 -23.002 1.00 90.19 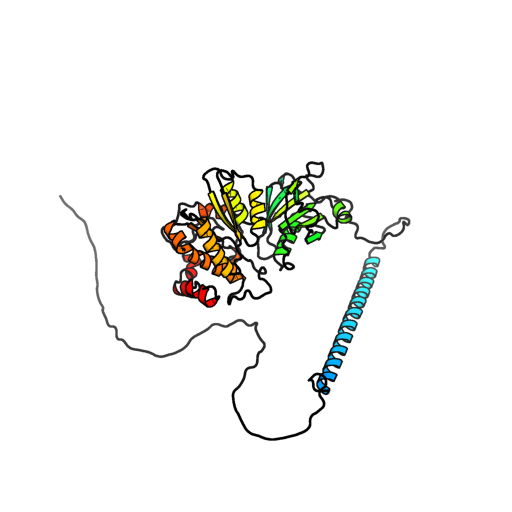211 HIS A CA 1
ATOM 1536 C C . HIS A 1 211 ? 17.455 -3.025 -23.692 1.00 90.19 211 HIS A C 1
ATOM 1538 O O . HIS A 1 211 ? 18.265 -3.810 -23.201 1.00 90.19 211 HIS A O 1
ATOM 1544 N N . ALA A 1 212 ? 16.887 -3.249 -24.871 1.00 89.06 212 ALA A N 1
ATOM 1545 C CA . ALA A 1 212 ? 17.142 -4.447 -25.648 1.00 89.06 212 ALA A CA 1
ATOM 1546 C C . ALA A 1 212 ? 18.522 -4.425 -26.323 1.00 89.06 212 ALA A C 1
ATOM 1548 O O . ALA A 1 212 ? 19.104 -5.486 -26.507 1.00 89.06 212 ALA A O 1
ATOM 1549 N N . ASN A 1 213 ? 19.055 -3.262 -26.720 1.00 86.56 213 ASN A N 1
ATOM 1550 C CA . ASN A 1 213 ? 20.359 -3.194 -27.394 1.00 86.56 213 ASN A CA 1
ATOM 1551 C C . ASN A 1 213 ? 21.499 -3.302 -26.370 1.00 86.56 213 ASN A C 1
ATOM 1553 O O . ASN A 1 213 ? 21.627 -2.431 -25.506 1.00 86.56 213 ASN A O 1
ATOM 1557 N N . LEU A 1 214 ? 22.327 -4.339 -26.504 1.00 85.00 214 LEU A N 1
ATOM 1558 C CA . LEU A 1 214 ? 23.468 -4.608 -25.630 1.00 85.00 214 LEU A CA 1
ATOM 1559 C C . LEU A 1 214 ? 24.651 -3.664 -25.864 1.00 85.00 214 LEU A C 1
ATOM 1561 O O . LEU A 1 214 ? 25.492 -3.570 -24.984 1.00 85.00 214 LEU A O 1
ATOM 1565 N N . GLN A 1 215 ? 24.682 -2.888 -26.953 1.00 78.38 215 GLN A N 1
ATOM 1566 C CA . GLN A 1 215 ? 25.680 -1.816 -27.119 1.00 78.38 215 GLN A CA 1
ATOM 1567 C C . GLN A 1 215 ? 25.643 -0.796 -25.967 1.00 78.38 215 GLN A C 1
ATOM 1569 O O . GLN A 1 215 ? 26.651 -0.191 -25.626 1.00 78.38 215 GLN A O 1
ATOM 1574 N N . TYR A 1 216 ? 24.490 -0.647 -25.304 1.00 71.88 216 TYR A N 1
ATOM 1575 C CA . TYR A 1 216 ? 24.350 0.236 -24.144 1.00 71.88 216 TYR A CA 1
ATOM 1576 C C . TYR A 1 216 ? 25.140 -0.251 -22.926 1.00 71.88 216 TYR A C 1
ATOM 1578 O O . TYR A 1 216 ? 25.384 0.530 -22.010 1.00 71.88 216 TYR A O 1
ATOM 1586 N N . VAL A 1 217 ? 25.537 -1.523 -22.889 1.00 79.69 217 VAL A N 1
ATOM 1587 C CA . VAL A 1 217 ? 26.303 -2.080 -21.773 1.00 79.69 217 VAL A CA 1
ATOM 1588 C C . VAL A 1 217 ? 27.661 -1.397 -21.684 1.00 79.69 217 VAL A C 1
ATOM 1590 O O . VAL A 1 217 ? 28.027 -0.941 -20.602 1.00 79.69 217 VAL A O 1
ATOM 1593 N N . ASP A 1 218 ? 28.336 -1.239 -22.820 1.00 76.38 218 ASP A N 1
ATOM 1594 C CA . ASP A 1 218 ? 29.645 -0.592 -22.890 1.00 76.38 218 ASP A CA 1
ATOM 1595 C C . ASP A 1 218 ? 29.524 0.930 -22.701 1.00 76.38 218 ASP A C 1
ATOM 1597 O O . ASP A 1 218 ? 30.287 1.529 -21.945 1.00 76.38 218 ASP A O 1
ATOM 1601 N N . ASP A 1 219 ? 28.502 1.555 -23.299 1.00 74.88 219 ASP A N 1
ATOM 1602 C CA . ASP A 1 219 ? 28.337 3.017 -23.282 1.00 74.88 219 ASP A CA 1
ATOM 1603 C C . ASP A 1 219 ? 27.734 3.575 -21.979 1.00 74.88 219 ASP A C 1
ATOM 1605 O O . ASP A 1 219 ? 27.949 4.740 -21.626 1.00 74.88 219 ASP A O 1
ATOM 1609 N N . LYS A 1 220 ? 26.892 2.792 -21.296 1.00 77.56 220 LYS A N 1
ATOM 1610 C CA . LYS A 1 220 ? 26.032 3.240 -20.180 1.00 77.56 220 LYS A CA 1
ATOM 1611 C C . LYS A 1 220 ? 26.117 2.338 -18.942 1.00 77.56 220 LYS A C 1
ATOM 1613 O O . LYS A 1 220 ? 25.355 2.538 -17.992 1.00 77.56 220 LYS A O 1
ATOM 1618 N N . GLY A 1 221 ? 27.037 1.370 -18.935 1.00 82.25 221 GLY A N 1
ATOM 1619 C CA . GLY A 1 221 ? 27.325 0.488 -17.798 1.00 82.25 221 GLY A CA 1
ATOM 1620 C C . GLY A 1 221 ? 26.314 -0.643 -17.583 1.00 82.25 221 GLY A C 1
ATOM 1621 O O . GLY A 1 221 ? 26.364 -1.332 -16.566 1.00 82.25 221 GLY A O 1
ATOM 1622 N N . GLY A 1 222 ? 25.371 -0.835 -18.505 1.00 88.75 222 GLY A N 1
ATOM 1623 C CA . GLY A 1 222 ? 24.376 -1.898 -18.439 1.00 88.75 222 GLY A CA 1
ATOM 1624 C C . GLY A 1 222 ? 23.251 -1.700 -19.446 1.00 88.75 222 GLY A C 1
ATOM 1625 O O . GLY A 1 222 ? 23.223 -0.730 -20.194 1.00 88.75 222 GLY A O 1
ATOM 1626 N N . ASN A 1 223 ? 22.303 -2.629 -19.451 1.00 90.31 223 ASN A N 1
ATOM 1627 C CA . ASN A 1 223 ? 21.053 -2.500 -20.201 1.00 90.31 223 ASN A CA 1
ATOM 1628 C C . ASN A 1 223 ? 19.816 -2.672 -19.304 1.00 90.31 223 ASN A C 1
ATOM 1630 O O . ASN A 1 223 ? 18.689 -2.632 -19.787 1.00 90.31 223 ASN A O 1
ATOM 1634 N N . CYS A 1 224 ? 20.017 -2.872 -18.004 1.00 92.94 224 CYS A N 1
ATOM 1635 C CA . CYS A 1 224 ? 18.988 -2.827 -16.982 1.00 92.94 224 CYS A CA 1
ATOM 1636 C C . CYS A 1 224 ? 19.389 -1.812 -15.913 1.00 92.94 224 CYS A C 1
ATOM 1638 O O . CYS A 1 224 ? 20.446 -1.952 -15.296 1.00 92.94 224 CYS A O 1
ATOM 1640 N N . TRP A 1 225 ? 18.525 -0.835 -15.657 1.00 92.25 225 TRP A N 1
ATOM 1641 C CA . TRP A 1 225 ? 18.703 0.166 -14.613 1.00 92.25 225 TRP A CA 1
ATOM 1642 C C . TRP A 1 225 ? 17.601 0.046 -13.574 1.00 92.25 225 TRP A C 1
ATOM 1644 O O . TRP A 1 225 ? 16.418 0.158 -13.892 1.00 92.25 225 TRP A O 1
ATOM 1654 N N . LEU A 1 226 ? 17.992 -0.151 -12.318 1.00 91.62 226 LEU A N 1
ATOM 1655 C CA . LEU A 1 226 ? 17.075 -0.125 -11.184 1.00 91.62 226 LEU A CA 1
ATOM 1656 C C . LEU A 1 226 ? 16.839 1.324 -10.761 1.00 91.62 226 LEU A C 1
ATOM 1658 O O . LEU A 1 226 ? 17.784 2.033 -10.425 1.00 91.62 226 LEU A O 1
ATOM 1662 N N . LYS A 1 227 ? 15.586 1.769 -10.747 1.00 86.69 227 LYS A N 1
ATOM 1663 C CA . LYS A 1 227 ? 15.224 3.169 -10.502 1.00 86.69 227 LYS A CA 1
ATOM 1664 C C . LYS A 1 227 ? 14.843 3.366 -9.033 1.00 86.69 227 LYS A C 1
ATOM 1666 O O . LYS A 1 227 ? 13.985 2.652 -8.510 1.00 86.69 227 LYS A O 1
ATOM 1671 N N . LYS A 1 228 ? 15.470 4.338 -8.359 1.00 81.12 228 LYS A N 1
ATOM 1672 C CA . LYS A 1 228 ? 15.154 4.725 -6.967 1.00 81.12 228 LYS A CA 1
ATOM 1673 C C . LYS A 1 228 ? 13.853 5.534 -6.867 1.00 81.12 228 LYS A C 1
ATOM 1675 O O . LYS A 1 228 ? 13.119 5.441 -5.881 1.00 81.12 228 LYS A O 1
ATOM 1680 N N . SER A 1 229 ? 13.567 6.322 -7.895 1.00 74.19 229 SER A N 1
ATOM 1681 C CA . SER A 1 229 ? 12.376 7.151 -8.040 1.00 74.19 229 SER A CA 1
ATOM 1682 C C . SER A 1 229 ? 11.794 6.986 -9.442 1.00 74.19 229 SER A C 1
ATOM 1684 O O . SER A 1 229 ? 12.484 6.567 -10.370 1.00 74.19 229 SER A O 1
ATOM 1686 N N . VAL A 1 230 ? 10.497 7.258 -9.572 1.00 73.88 230 VAL A N 1
ATOM 1687 C CA . VAL A 1 230 ? 9.774 7.219 -10.845 1.00 73.88 230 VAL A CA 1
ATOM 1688 C C . VAL A 1 230 ? 9.120 8.580 -11.017 1.00 73.88 230 VAL A C 1
ATOM 1690 O O . VAL A 1 230 ? 8.332 9.001 -10.172 1.00 73.88 230 VAL A O 1
ATOM 1693 N N . GLY A 1 231 ? 9.527 9.290 -12.067 1.00 69.62 231 GLY A N 1
ATOM 1694 C CA . GLY A 1 231 ? 8.979 10.586 -12.454 1.00 69.62 231 GLY A CA 1
ATOM 1695 C C . GLY A 1 231 ? 7.939 10.462 -13.567 1.00 69.62 231 GLY A C 1
ATOM 1696 O O . GLY A 1 231 ? 7.319 9.416 -13.762 1.00 69.62 231 GLY A O 1
ATOM 1697 N N . ARG A 1 232 ? 7.775 11.533 -14.351 1.00 71.69 232 ARG A N 1
ATOM 1698 C CA . ARG A 1 232 ? 6.974 11.476 -15.578 1.00 71.69 232 ARG A CA 1
ATOM 1699 C C . ARG A 1 232 ? 7.616 10.465 -16.533 1.00 71.69 232 ARG A C 1
ATOM 1701 O O . ARG A 1 232 ? 8.798 10.576 -16.850 1.00 71.69 232 ARG A O 1
ATOM 1708 N N . VAL A 1 233 ? 6.824 9.511 -17.017 1.00 77.25 233 VAL A N 1
ATOM 1709 C CA . VAL A 1 233 ? 7.269 8.592 -18.068 1.00 77.25 233 VAL A CA 1
ATOM 1710 C C . VAL A 1 233 ? 7.367 9.369 -19.376 1.00 77.25 233 VAL A C 1
ATOM 1712 O O . VAL A 1 233 ? 6.358 9.841 -19.909 1.00 77.25 233 VAL A O 1
ATOM 1715 N N . THR A 1 234 ? 8.582 9.526 -19.883 1.00 76.69 234 THR A N 1
ATOM 1716 C CA . THR A 1 234 ? 8.838 10.019 -21.231 1.00 76.69 234 THR A CA 1
ATOM 1717 C C . THR A 1 234 ? 8.731 8.841 -22.190 1.00 76.69 234 THR A C 1
ATOM 1719 O O . THR A 1 234 ? 9.149 7.724 -21.883 1.00 76.69 234 THR A O 1
ATOM 1722 N N . ARG A 1 235 ? 8.095 9.060 -23.344 1.00 80.56 235 ARG A N 1
ATOM 1723 C CA . ARG A 1 235 ? 7.980 8.037 -24.384 1.00 80.56 235 ARG A CA 1
ATOM 1724 C C . ARG A 1 235 ? 8.874 8.394 -25.555 1.00 80.56 235 ARG A C 1
ATOM 1726 O O . ARG A 1 235 ? 8.686 9.436 -26.180 1.00 80.56 235 ARG A O 1
ATOM 1733 N N . ASP A 1 236 ? 9.793 7.498 -25.874 1.00 77.81 236 ASP A N 1
ATOM 1734 C CA . ASP A 1 236 ? 10.464 7.489 -27.159 1.00 77.81 236 ASP A CA 1
ATOM 1735 C C . ASP A 1 236 ? 9.440 7.150 -28.251 1.00 77.81 236 ASP A C 1
ATOM 1737 O O . ASP A 1 236 ? 8.745 6.132 -28.208 1.00 77.81 236 ASP A O 1
ATOM 1741 N N . THR A 1 237 ? 9.323 8.043 -29.227 1.00 74.94 237 THR A N 1
ATOM 1742 C CA . THR A 1 237 ? 8.461 7.876 -30.406 1.00 74.94 237 THR A CA 1
ATOM 1743 C C . THR A 1 237 ? 9.266 7.585 -31.674 1.00 74.94 237 THR A C 1
ATOM 1745 O O . THR A 1 237 ? 8.675 7.349 -32.729 1.00 74.94 237 THR A O 1
ATOM 1748 N N . GLY A 1 238 ? 10.597 7.560 -31.570 1.00 73.00 238 GLY A N 1
ATOM 1749 C CA . GLY A 1 238 ? 11.529 7.301 -32.655 1.00 73.00 238 GLY A CA 1
ATOM 1750 C C . GLY A 1 238 ? 11.657 5.823 -33.028 1.00 73.00 238 GLY A C 1
ATOM 1751 O O . GLY A 1 238 ? 10.868 4.959 -32.634 1.00 73.00 238 GLY A O 1
ATOM 1752 N N . SER A 1 239 ? 12.686 5.516 -33.820 1.00 67.88 239 SER A N 1
ATOM 1753 C CA . SER A 1 239 ? 12.964 4.165 -34.329 1.00 67.88 239 SER A CA 1
ATOM 1754 C C . SER A 1 239 ? 13.342 3.156 -33.236 1.00 67.88 239 SER A C 1
ATOM 1756 O O . SER A 1 239 ? 13.206 1.950 -33.445 1.00 67.88 239 SER A O 1
ATOM 1758 N N . SER A 1 240 ? 13.787 3.629 -32.070 1.00 70.19 240 SER A N 1
ATOM 1759 C CA . SER A 1 240 ? 14.188 2.823 -30.909 1.00 70.19 240 SER A CA 1
ATOM 1760 C C . SER A 1 240 ? 13.053 2.510 -29.935 1.00 70.19 240 SER A C 1
ATOM 1762 O O . SER A 1 240 ? 13.264 1.712 -29.029 1.00 70.19 240 SER A O 1
ATOM 1764 N N . LYS A 1 241 ? 11.827 3.014 -30.138 1.00 74.00 241 LYS A N 1
ATOM 1765 C CA . LYS A 1 241 ? 10.710 2.840 -29.185 1.00 74.00 241 LYS A CA 1
ATOM 1766 C C . LYS A 1 241 ? 10.451 1.389 -28.750 1.00 74.00 241 LYS A C 1
ATOM 1768 O O . LYS A 1 241 ? 10.137 1.128 -27.597 1.00 74.00 241 LYS A O 1
ATOM 1773 N N . ASN A 1 242 ? 10.658 0.415 -29.639 1.00 79.00 242 ASN A N 1
ATOM 1774 C CA . ASN A 1 242 ? 10.477 -1.012 -29.334 1.00 79.00 242 ASN A CA 1
ATOM 1775 C C . ASN A 1 242 ? 11.711 -1.662 -28.671 1.00 79.00 242 ASN A C 1
ATOM 1777 O O . ASN A 1 242 ? 11.794 -2.883 -28.576 1.00 79.00 242 ASN A O 1
ATOM 1781 N N . ALA A 1 243 ? 12.729 -0.887 -28.304 1.00 81.44 243 ALA A N 1
ATOM 1782 C CA . ALA A 1 243 ? 13.923 -1.347 -27.598 1.00 81.44 243 ALA A CA 1
ATOM 1783 C C . ALA A 1 243 ? 13.916 -0.948 -26.117 1.00 81.44 243 ALA A C 1
ATOM 1785 O O . ALA A 1 243 ? 14.649 -1.559 -25.346 1.00 81.44 243 ALA A O 1
ATOM 1786 N N . HIS A 1 244 ? 13.088 0.024 -25.722 1.00 86.50 244 HIS A N 1
ATOM 1787 C CA . HIS A 1 244 ? 12.963 0.487 -24.343 1.00 86.50 244 HIS A CA 1
ATOM 1788 C C . HIS A 1 244 ? 11.726 -0.113 -23.686 1.00 86.50 244 HIS A C 1
ATOM 1790 O O . HIS A 1 244 ? 10.633 -0.096 -24.255 1.00 86.50 244 HIS A O 1
ATOM 1796 N N . VAL A 1 245 ? 11.891 -0.600 -22.463 1.00 88.50 245 VAL A N 1
ATOM 1797 C CA . VAL A 1 245 ? 10.778 -0.980 -21.602 1.00 88.50 245 VAL A CA 1
ATOM 1798 C C . VAL A 1 245 ? 11.006 -0.364 -20.239 1.00 88.50 245 VAL A C 1
ATOM 1800 O O . VAL A 1 245 ? 11.963 -0.707 -19.547 1.00 88.50 245 VAL A O 1
ATOM 1803 N N . PHE A 1 246 ? 10.108 0.523 -19.839 1.00 90.62 246 PHE A N 1
ATOM 1804 C CA . PHE A 1 246 ? 10.012 0.944 -18.453 1.00 90.62 246 PHE A CA 1
ATOM 1805 C C . PHE A 1 246 ? 9.021 0.038 -17.736 1.00 90.62 246 PHE A C 1
ATOM 1807 O O . PHE A 1 246 ? 7.960 -0.260 -18.281 1.00 90.62 246 PHE A O 1
ATOM 1814 N N . ALA A 1 247 ? 9.345 -0.414 -16.531 1.00 88.69 247 ALA A N 1
ATOM 1815 C CA . ALA A 1 247 ? 8.414 -1.170 -15.711 1.00 88.69 247 ALA A CA 1
ATOM 1816 C C . ALA A 1 247 ? 8.371 -0.603 -14.297 1.00 88.69 247 ALA A C 1
ATOM 1818 O O . ALA A 1 247 ? 9.359 -0.647 -13.565 1.00 88.69 247 ALA A O 1
ATOM 1819 N N . GLU A 1 248 ? 7.215 -0.084 -13.912 1.00 86.75 248 GLU A N 1
ATOM 1820 C CA . GLU A 1 248 ? 6.995 0.545 -12.615 1.00 86.75 248 GLU A CA 1
ATOM 1821 C C . GLU A 1 248 ? 6.498 -0.479 -11.600 1.00 86.75 248 GLU A C 1
ATOM 1823 O O . GLU A 1 248 ? 5.621 -1.284 -11.916 1.00 86.75 248 GLU A O 1
ATOM 1828 N N . LEU A 1 249 ? 7.034 -0.445 -10.379 1.00 80.62 249 LEU A N 1
ATOM 1829 C CA . LEU A 1 249 ? 6.542 -1.258 -9.275 1.00 80.62 249 LEU A CA 1
ATOM 1830 C C . LEU A 1 249 ? 5.163 -0.750 -8.832 1.00 80.62 249 LEU A C 1
ATOM 1832 O O . LEU A 1 249 ? 5.010 0.380 -8.378 1.00 80.62 249 LEU A O 1
ATOM 1836 N N . VAL A 1 250 ? 4.165 -1.621 -8.916 1.00 74.50 250 VAL A N 1
ATOM 1837 C CA . VAL A 1 250 ? 2.765 -1.317 -8.631 1.00 74.50 250 VAL A CA 1
ATOM 1838 C C . VAL A 1 250 ? 2.440 -1.586 -7.164 1.00 74.50 250 VAL A C 1
ATOM 1840 O O . VAL A 1 250 ? 2.618 -2.700 -6.666 1.00 74.50 250 VAL A O 1
ATOM 1843 N N . CYS A 1 251 ? 1.878 -0.582 -6.491 1.00 72.56 251 CYS A N 1
ATOM 1844 C CA . CYS A 1 251 ? 1.291 -0.718 -5.158 1.00 72.56 251 CYS A CA 1
ATOM 1845 C C . CYS A 1 251 ? -0.215 -1.011 -5.256 1.00 72.56 251 CYS A C 1
ATOM 1847 O O . CYS A 1 251 ? -0.948 -0.271 -5.912 1.00 72.56 251 CYS A O 1
ATOM 1849 N N . ILE A 1 252 ? -0.697 -2.039 -4.544 1.00 73.56 252 ILE A N 1
ATOM 1850 C CA . ILE A 1 252 ? -2.109 -2.478 -4.582 1.00 73.56 252 ILE A CA 1
ATOM 1851 C C . ILE A 1 252 ? -3.070 -1.344 -4.194 1.00 73.56 252 ILE A C 1
ATOM 1853 O O . ILE A 1 252 ? -4.035 -1.091 -4.910 1.00 73.56 252 ILE A O 1
ATOM 1857 N N . GLY A 1 253 ? -2.777 -0.615 -3.111 1.00 77.69 253 GLY A N 1
ATOM 1858 C CA . GLY A 1 253 ? -3.613 0.504 -2.666 1.00 77.69 253 GLY A CA 1
ATOM 1859 C C . GLY A 1 253 ? -3.697 1.652 -3.680 1.00 77.69 253 GLY A C 1
ATOM 1860 O O . GLY A 1 253 ? -4.756 2.257 -3.821 1.00 77.69 253 GLY A O 1
ATOM 1861 N N . PHE A 1 254 ? -2.616 1.909 -4.428 1.00 81.12 254 PHE A N 1
ATOM 1862 C CA . PHE A 1 254 ? -2.594 2.960 -5.448 1.00 81.12 254 PHE A CA 1
ATOM 1863 C C . PHE A 1 254 ? -3.517 2.633 -6.621 1.00 81.12 254 PHE A C 1
ATOM 1865 O O . PHE A 1 254 ? -4.368 3.439 -6.993 1.00 81.12 254 PHE A O 1
ATOM 1872 N N . GLU A 1 255 ? -3.396 1.424 -7.172 1.00 79.25 255 GLU A N 1
ATOM 1873 C CA . GLU A 1 255 ? -4.247 1.004 -8.287 1.00 79.25 255 GLU A CA 1
ATOM 1874 C C . GLU A 1 255 ? -5.705 0.810 -7.863 1.00 79.25 255 GLU A C 1
ATOM 1876 O O . GLU A 1 255 ? -6.595 1.112 -8.652 1.00 79.25 255 GLU A O 1
ATOM 1881 N N . ALA A 1 256 ? -5.973 0.385 -6.622 1.00 82.19 256 ALA A N 1
ATOM 1882 C CA . ALA A 1 256 ? -7.338 0.315 -6.107 1.00 82.19 256 ALA A CA 1
ATOM 1883 C C . ALA A 1 256 ? -8.009 1.699 -6.137 1.00 82.19 256 ALA A C 1
ATOM 1885 O O . ALA A 1 256 ? -9.056 1.854 -6.759 1.00 82.19 256 ALA A O 1
ATOM 1886 N N . ILE A 1 257 ? -7.380 2.725 -5.551 1.00 88.81 257 ILE A N 1
ATOM 1887 C CA . ILE A 1 257 ? -7.925 4.093 -5.550 1.00 88.81 257 ILE A CA 1
ATOM 1888 C C . ILE A 1 257 ? -8.010 4.653 -6.971 1.00 88.81 257 ILE A C 1
ATOM 1890 O O . ILE A 1 257 ? -9.040 5.205 -7.348 1.00 88.81 257 ILE A O 1
ATOM 1894 N N . LYS A 1 258 ? -6.973 4.469 -7.792 1.00 85.25 258 LYS A N 1
ATOM 1895 C CA . LYS A 1 258 ? -6.977 4.886 -9.199 1.00 85.25 258 LYS A CA 1
ATOM 1896 C C . LYS A 1 258 ? -8.126 4.257 -9.982 1.00 85.25 258 LYS A C 1
ATOM 1898 O O . LYS A 1 258 ? -8.788 4.952 -10.745 1.00 85.25 258 LYS A O 1
ATOM 1903 N N . HIS A 1 259 ? -8.405 2.973 -9.776 1.00 83.44 259 HIS A N 1
ATOM 1904 C CA . HIS A 1 259 ? -9.546 2.308 -10.397 1.00 83.44 259 HIS A CA 1
ATOM 1905 C C . HIS A 1 259 ? -10.872 2.895 -9.893 1.00 83.44 259 HIS A C 1
ATOM 1907 O O . HIS A 1 259 ? -11.777 3.119 -10.691 1.00 83.44 259 HIS A O 1
ATOM 1913 N N . LEU A 1 260 ? -10.973 3.216 -8.596 1.00 87.25 260 LEU A N 1
ATOM 1914 C CA . LEU A 1 260 ? -12.164 3.840 -8.014 1.00 87.25 260 LEU A CA 1
ATOM 1915 C C . LEU A 1 260 ? -12.456 5.230 -8.583 1.00 87.25 260 LEU A C 1
ATOM 1917 O O . LEU A 1 260 ? -13.614 5.537 -8.844 1.00 87.25 260 LEU A O 1
ATOM 1921 N N . VAL A 1 261 ? -11.440 6.067 -8.781 1.00 90.00 261 VAL A N 1
ATOM 1922 C CA . VAL A 1 261 ? -11.651 7.444 -9.262 1.00 90.00 261 VAL A CA 1
ATOM 1923 C C . VAL A 1 261 ? -11.718 7.557 -10.782 1.00 90.00 261 VAL A C 1
ATOM 1925 O O . VAL A 1 261 ? -12.219 8.549 -11.293 1.00 90.00 261 VAL A O 1
ATOM 1928 N N . THR A 1 262 ? -11.240 6.553 -11.521 1.00 85.94 262 THR A N 1
ATOM 1929 C CA . THR A 1 262 ? -11.360 6.525 -12.992 1.00 85.94 262 THR A CA 1
ATOM 1930 C C . THR A 1 262 ? -12.654 5.864 -13.473 1.00 85.94 262 THR A C 1
ATOM 1932 O O . THR A 1 262 ? -13.041 6.050 -14.627 1.00 85.94 262 THR A O 1
ATOM 1935 N N . GLN A 1 263 ? -13.374 5.129 -12.614 1.00 76.31 263 GLN A N 1
ATOM 1936 C CA . GLN A 1 263 ? -14.715 4.643 -12.951 1.00 76.31 263 GLN A CA 1
ATOM 1937 C C . GLN A 1 263 ? -15.769 5.759 -12.870 1.00 76.31 263 GLN A C 1
ATOM 1939 O O . GLN A 1 263 ? -15.789 6.578 -11.958 1.00 76.31 263 GLN A O 1
ATOM 1944 N N . THR A 1 264 ? -16.732 5.745 -13.792 1.00 64.06 264 THR A N 1
ATOM 1945 C CA . THR A 1 264 ? -17.733 6.816 -13.935 1.00 64.06 264 THR A CA 1
ATOM 1946 C C . THR A 1 264 ? -19.023 6.589 -13.145 1.00 64.06 264 THR A C 1
ATOM 1948 O O . THR A 1 264 ? -19.927 7.423 -13.211 1.00 64.06 264 THR A O 1
ATOM 1951 N N . LYS A 1 265 ? -19.143 5.497 -12.380 1.00 74.69 265 LYS A N 1
ATOM 1952 C CA . LYS A 1 265 ? -20.425 5.083 -11.782 1.00 74.69 265 LYS A CA 1
ATOM 1953 C C . LYS A 1 265 ? -20.928 6.018 -10.679 1.00 74.69 265 LYS A C 1
ATOM 1955 O O . LYS A 1 265 ? -22.106 6.351 -10.676 1.00 74.69 265 LYS A O 1
ATOM 1960 N N . GLN A 1 266 ? -20.055 6.483 -9.788 1.00 85.38 266 GLN A N 1
ATOM 1961 C CA . GLN A 1 266 ? -20.436 7.321 -8.642 1.00 85.38 266 GLN A CA 1
ATOM 1962 C C . GLN A 1 266 ? -19.264 8.200 -8.181 1.00 85.38 266 GLN A C 1
ATOM 1964 O O . GLN A 1 266 ? -18.121 7.842 -8.460 1.00 85.38 266 GLN A O 1
ATOM 1969 N N . PRO A 1 267 ? -19.514 9.366 -7.558 1.00 91.19 267 PRO A N 1
ATOM 1970 C CA . PRO A 1 267 ? -18.455 10.214 -7.013 1.00 91.19 267 PRO A CA 1
ATOM 1971 C C . PRO A 1 267 ? -17.759 9.546 -5.820 1.00 91.19 267 PRO A C 1
ATOM 1973 O O . PRO A 1 267 ? -18.383 8.792 -5.078 1.00 91.19 267 PRO A O 1
ATOM 1976 N N . TYR A 1 268 ? -16.473 9.848 -5.628 1.00 92.25 268 TYR A N 1
ATOM 1977 C CA . TYR A 1 268 ? -15.689 9.362 -4.488 1.00 92.25 268 TYR A CA 1
ATOM 1978 C C . TYR A 1 268 ? -14.892 10.501 -3.864 1.00 92.25 268 TYR A C 1
ATOM 1980 O O . TYR A 1 268 ? -14.214 11.245 -4.575 1.00 92.25 268 TYR A O 1
ATOM 1988 N N . LYS A 1 269 ? -14.929 10.581 -2.534 1.00 94.12 269 LYS A N 1
ATOM 1989 C CA . LYS A 1 269 ? -14.034 11.401 -1.719 1.00 94.12 269 LYS A CA 1
ATOM 1990 C C . LYS A 1 269 ? -13.100 10.463 -0.966 1.00 94.12 269 LYS A C 1
ATOM 1992 O O . LYS A 1 269 ? -13.548 9.645 -0.171 1.00 94.12 269 LYS A O 1
ATOM 1997 N N . VAL A 1 270 ? -11.809 10.542 -1.260 1.00 95.00 270 VAL A N 1
ATOM 1998 C CA . VAL A 1 270 ? -10.795 9.635 -0.718 1.00 95.00 270 VAL A CA 1
ATOM 1999 C C . VAL A 1 270 ? -9.894 10.405 0.237 1.00 95.00 270 VAL A C 1
ATOM 2001 O O . VAL A 1 270 ? -9.265 11.385 -0.156 1.00 95.00 270 VAL A O 1
ATOM 2004 N N . LEU A 1 271 ? -9.799 9.933 1.480 1.00 96.12 271 LEU A N 1
ATOM 2005 C CA . LEU A 1 271 ? -8.797 10.360 2.455 1.00 96.12 271 LEU A CA 1
ATOM 2006 C C . LEU A 1 271 ? -7.748 9.256 2.575 1.00 96.12 271 LEU A C 1
ATOM 2008 O O . LEU A 1 271 ? -8.054 8.140 2.989 1.00 96.12 271 LEU A O 1
ATOM 2012 N N . LEU A 1 272 ? -6.517 9.554 2.171 1.00 95.19 272 LEU A N 1
ATOM 2013 C CA . LEU A 1 272 ? -5.420 8.598 2.124 1.00 95.19 272 LEU A CA 1
ATOM 2014 C C . LEU A 1 272 ? -4.352 8.947 3.159 1.00 95.19 272 LEU A C 1
ATOM 2016 O O . LEU A 1 272 ? -3.816 10.049 3.146 1.00 95.19 272 LEU A O 1
ATOM 2020 N N . GLY A 1 273 ? -3.976 7.978 3.990 1.00 94.69 273 GLY A N 1
ATOM 2021 C CA . GLY A 1 273 ? -2.775 8.061 4.818 1.00 94.69 273 GLY A CA 1
ATOM 2022 C C . GLY A 1 273 ? -1.544 7.533 4.081 1.00 94.69 273 GLY A C 1
ATOM 2023 O O . GLY A 1 273 ? -1.580 6.430 3.529 1.00 94.69 273 GLY A O 1
ATOM 2024 N N . ALA A 1 274 ? -0.444 8.290 4.079 1.00 87.19 274 ALA A N 1
ATOM 2025 C CA . ALA A 1 274 ? 0.829 7.843 3.513 1.00 87.19 274 ALA A CA 1
ATOM 2026 C C . ALA A 1 274 ? 2.040 8.372 4.294 1.00 87.19 274 ALA A C 1
ATOM 2028 O O . ALA A 1 274 ? 2.048 9.514 4.745 1.00 87.19 274 ALA A O 1
ATOM 2029 N N . ARG A 1 275 ? 3.114 7.569 4.362 1.00 82.56 275 ARG A N 1
ATOM 2030 C CA . ARG A 1 275 ? 4.392 7.971 4.985 1.00 82.56 275 ARG A CA 1
ATOM 2031 C C . ARG A 1 275 ? 5.041 9.173 4.301 1.00 82.56 275 ARG A C 1
ATOM 2033 O O . ARG A 1 275 ? 5.646 10.011 4.950 1.00 82.56 275 ARG A O 1
ATOM 2040 N N . ASN A 1 276 ? 4.933 9.231 2.974 1.00 79.06 276 ASN A N 1
ATOM 2041 C CA . ASN A 1 276 ? 5.371 10.362 2.163 1.00 79.06 276 ASN A CA 1
ATOM 2042 C C . ASN A 1 276 ? 4.132 10.937 1.470 1.00 79.06 276 ASN A C 1
ATOM 2044 O O . ASN A 1 276 ? 3.745 10.480 0.388 1.00 79.06 276 ASN A O 1
ATOM 2048 N N . ALA A 1 277 ? 3.467 11.859 2.165 1.00 84.12 277 ALA A N 1
ATOM 2049 C CA . ALA A 1 277 ? 2.203 12.434 1.731 1.00 84.12 277 ALA A CA 1
ATOM 2050 C C . ALA A 1 277 ? 2.375 13.257 0.448 1.00 84.12 277 ALA A C 1
ATOM 2052 O O . ALA A 1 277 ? 1.536 13.177 -0.446 1.00 84.12 277 ALA A O 1
ATOM 2053 N N . GLU A 1 278 ? 3.491 13.974 0.310 1.00 77.00 278 GLU A N 1
ATOM 2054 C CA . GLU A 1 278 ? 3.807 14.809 -0.847 1.00 77.00 278 GLU A CA 1
ATOM 2055 C C . GLU A 1 278 ? 3.966 13.963 -2.111 1.00 77.00 278 GLU A C 1
ATOM 2057 O O . GLU A 1 278 ? 3.320 14.237 -3.121 1.00 77.00 278 GLU A O 1
ATOM 2062 N N . ALA A 1 279 ? 4.761 12.891 -2.052 1.00 67.88 279 ALA A N 1
ATOM 2063 C CA . ALA A 1 279 ? 4.966 12.002 -3.192 1.00 67.88 279 ALA A CA 1
ATOM 2064 C C . ALA A 1 279 ? 3.676 11.269 -3.580 1.00 67.88 279 ALA A C 1
ATOM 2066 O O . ALA A 1 279 ? 3.367 11.153 -4.766 1.00 67.88 279 ALA A O 1
ATOM 2067 N N . ALA A 1 280 ? 2.902 10.798 -2.595 1.00 75.88 280 ALA A N 1
ATOM 2068 C CA . ALA A 1 280 ? 1.606 10.180 -2.857 1.00 75.88 280 ALA A CA 1
ATOM 2069 C C . ALA A 1 280 ? 0.639 11.179 -3.509 1.00 75.88 280 ALA A C 1
ATOM 2071 O O . ALA A 1 280 ? -0.003 10.846 -4.505 1.00 75.88 280 ALA A O 1
ATOM 2072 N N . LYS A 1 281 ? 0.589 12.419 -3.012 1.00 84.25 281 LYS A N 1
ATOM 2073 C CA . LYS A 1 281 ? -0.214 13.491 -3.603 1.00 84.25 281 LYS A CA 1
ATOM 2074 C C . LYS A 1 281 ? 0.205 13.770 -5.048 1.00 84.25 281 LYS A C 1
ATOM 2076 O O . LYS A 1 281 ? -0.651 13.756 -5.927 1.00 84.25 281 LYS A O 1
ATOM 2081 N N . SER A 1 282 ? 1.500 13.949 -5.317 1.00 73.75 282 SER A N 1
ATOM 2082 C CA . SER A 1 282 ? 2.011 14.160 -6.679 1.00 73.75 282 SER A CA 1
ATOM 2083 C C . SER A 1 282 ? 1.659 13.008 -7.624 1.00 73.75 282 SER A C 1
ATOM 2085 O O . SER A 1 282 ? 1.318 13.255 -8.780 1.00 73.75 282 SER A O 1
ATOM 2087 N N . ALA A 1 283 ? 1.691 11.762 -7.140 1.00 71.88 283 ALA A N 1
ATOM 2088 C CA . ALA A 1 283 ? 1.324 10.596 -7.936 1.00 71.88 283 ALA A CA 1
ATOM 2089 C C . ALA A 1 283 ? -0.163 10.606 -8.334 1.00 71.88 283 ALA A C 1
ATOM 2091 O O . ALA A 1 283 ? -0.475 10.356 -9.496 1.00 71.88 283 ALA A O 1
ATOM 2092 N N . TYR A 1 284 ? -1.079 10.934 -7.414 1.00 83.69 284 TYR A N 1
ATOM 2093 C CA . TYR A 1 284 ? -2.509 11.038 -7.741 1.00 83.69 284 TYR A CA 1
ATOM 2094 C C . TYR A 1 284 ? -2.858 12.286 -8.549 1.00 83.69 284 TYR A C 1
ATOM 2096 O O . TYR A 1 284 ? -3.737 12.218 -9.404 1.00 83.69 284 TYR A O 1
ATOM 2104 N N . ASP A 1 285 ? -2.159 13.405 -8.344 1.00 81.88 285 ASP A N 1
ATOM 2105 C CA . ASP A 1 285 ? -2.360 14.621 -9.138 1.00 81.88 285 ASP A CA 1
ATOM 2106 C C . ASP A 1 285 ? -2.082 14.388 -10.632 1.00 81.88 285 ASP A C 1
ATOM 2108 O O . ASP A 1 285 ? -2.712 15.039 -11.474 1.00 81.88 285 ASP A O 1
ATOM 2112 N N . ALA A 1 286 ? -1.172 13.456 -10.941 1.00 77.75 286 ALA A N 1
ATOM 2113 C CA . ALA A 1 286 ? -0.810 13.032 -12.290 1.00 77.75 286 ALA A CA 1
ATOM 2114 C C . ALA A 1 286 ? -1.778 12.006 -12.914 1.00 77.75 286 ALA A C 1
ATOM 2116 O O . ALA A 1 286 ? -1.662 11.721 -14.107 1.00 77.75 286 ALA A O 1
ATOM 2117 N N . VAL A 1 287 ? -2.717 11.442 -12.145 1.00 78.62 287 VAL A N 1
ATOM 2118 C CA . VAL A 1 287 ? -3.749 10.544 -12.681 1.00 78.62 287 VAL A CA 1
ATOM 2119 C C . VAL A 1 287 ? -4.820 11.371 -13.391 1.00 78.62 287 VAL A C 1
ATOM 2121 O O . VAL A 1 287 ? -5.322 12.358 -12.853 1.00 78.62 287 VAL A O 1
ATOM 2124 N N . ASP A 1 288 ? -5.191 10.940 -14.595 1.00 81.88 288 ASP A N 1
ATOM 2125 C CA . ASP A 1 288 ? -6.276 11.538 -15.370 1.00 81.88 288 ASP A CA 1
ATOM 2126 C C . ASP A 1 288 ? -7.632 10.988 -14.898 1.00 81.88 288 ASP A C 1
ATOM 2128 O O . ASP A 1 288 ? -8.009 9.858 -15.214 1.00 81.88 288 ASP A O 1
ATOM 2132 N N . PHE A 1 289 ? -8.330 11.763 -14.068 1.00 88.25 289 PHE A N 1
ATOM 2133 C CA . PHE A 1 289 ? -9.692 11.490 -13.614 1.00 88.25 289 PHE A CA 1
ATOM 2134 C C . PHE A 1 289 ? -10.477 12.796 -13.457 1.00 88.25 289 PHE A C 1
ATOM 2136 O O . PHE A 1 289 ? -9.900 13.882 -13.364 1.00 88.25 289 PHE A O 1
ATOM 2143 N N . ASP A 1 290 ? -11.805 12.699 -13.399 1.00 90.88 290 ASP A N 1
ATOM 2144 C CA . ASP A 1 290 ? -12.675 13.862 -13.229 1.00 90.88 290 ASP A CA 1
ATOM 2145 C C . ASP A 1 290 ? -12.562 14.443 -11.806 1.00 90.88 290 ASP A C 1
ATOM 2147 O O . ASP A 1 290 ? -13.256 14.024 -10.877 1.00 90.88 290 ASP A O 1
ATOM 2151 N N . LYS A 1 291 ? -11.687 15.441 -11.643 1.00 91.44 291 LYS A N 1
ATOM 2152 C CA . LYS A 1 291 ? -11.449 16.159 -10.376 1.00 91.44 291 LYS A CA 1
ATOM 2153 C C . LYS A 1 291 ? -12.630 17.031 -9.929 1.00 91.44 291 LYS A C 1
ATOM 2155 O O . LYS A 1 291 ? -12.601 17.562 -8.824 1.00 91.44 291 LYS A O 1
ATOM 2160 N N . THR A 1 292 ? -13.653 17.206 -10.771 1.00 91.25 292 THR A N 1
ATOM 2161 C CA . THR A 1 292 ? -14.902 17.883 -10.379 1.00 91.25 292 THR A CA 1
ATOM 2162 C C . THR A 1 292 ? -15.876 16.922 -9.701 1.00 91.25 292 THR A C 1
ATOM 2164 O O . THR A 1 292 ? -16.694 17.341 -8.886 1.00 91.25 292 THR A O 1
ATOM 2167 N N . LYS A 1 293 ? -15.752 15.623 -9.999 1.00 92.31 293 LYS A N 1
ATOM 2168 C CA . LYS A 1 293 ? -16.582 14.548 -9.452 1.00 92.31 293 LYS A CA 1
ATOM 2169 C C . LYS A 1 293 ? -15.916 13.791 -8.305 1.00 92.31 293 LYS A C 1
ATOM 2171 O O . LYS A 1 293 ? -16.604 13.329 -7.396 1.00 92.31 293 LYS A O 1
ATOM 2176 N N . HIS A 1 294 ? -14.597 13.632 -8.358 1.00 94.00 294 HIS A N 1
ATOM 2177 C CA . HIS A 1 294 ? -13.821 12.881 -7.378 1.00 94.00 294 HIS A CA 1
ATOM 2178 C C . HIS A 1 294 ? -12.798 13.780 -6.688 1.00 94.00 294 HIS A C 1
ATOM 2180 O O . HIS A 1 294 ? -12.234 14.682 -7.304 1.00 94.00 294 HIS A O 1
ATOM 2186 N N . SER A 1 295 ? -12.502 13.492 -5.423 1.00 93.62 295 SER A N 1
ATOM 2187 C CA . SER A 1 295 ? -11.433 14.163 -4.684 1.00 93.62 295 SER A CA 1
ATOM 2188 C C . SER A 1 295 ? -10.553 13.157 -3.952 1.00 93.62 295 SER A C 1
ATOM 2190 O O . SER A 1 295 ? -11.028 12.142 -3.443 1.00 93.62 295 SER A O 1
ATOM 2192 N N . ILE A 1 296 ? -9.249 13.436 -3.926 1.00 94.69 296 ILE A N 1
ATOM 2193 C CA . ILE A 1 296 ? -8.255 12.666 -3.178 1.00 94.69 296 ILE A CA 1
ATOM 2194 C C . ILE A 1 296 ? -7.469 13.650 -2.316 1.00 94.69 296 ILE A C 1
ATOM 2196 O O . ILE A 1 296 ? -6.794 14.538 -2.834 1.00 94.69 296 ILE A O 1
ATOM 2200 N N . SER A 1 297 ? -7.543 13.460 -1.005 1.00 94.00 297 SER A N 1
ATOM 2201 C CA . SER A 1 297 ? -6.783 14.195 -0.001 1.00 94.00 297 SER A CA 1
ATOM 2202 C C . SER A 1 297 ? -5.804 13.240 0.664 1.00 94.00 297 SER A C 1
ATOM 2204 O O . SER A 1 297 ? -6.180 12.137 1.057 1.00 94.00 297 SER A O 1
ATOM 2206 N N . VAL A 1 298 ? -4.544 13.652 0.787 1.00 94.88 298 VAL A N 1
ATOM 2207 C CA . VAL A 1 298 ? -3.487 12.827 1.382 1.00 94.88 298 VAL A CA 1
ATOM 2208 C C . VAL A 1 298 ? -3.024 13.468 2.682 1.00 94.88 298 VAL A C 1
ATOM 2210 O O . VAL A 1 298 ? -2.670 14.645 2.689 1.00 94.88 298 VAL A O 1
ATOM 2213 N N . LEU A 1 299 ? -3.019 12.692 3.762 1.00 96.00 299 LEU A N 1
ATOM 2214 C CA . LEU A 1 299 ? -2.525 13.091 5.076 1.00 96.00 299 LEU A CA 1
ATOM 2215 C C . LEU A 1 299 ? -1.289 12.252 5.452 1.00 96.00 299 LEU A C 1
ATOM 2217 O O . LEU A 1 299 ? -1.202 11.077 5.066 1.00 96.00 299 LEU A O 1
ATOM 2221 N N . PRO A 1 300 ? -0.331 12.820 6.204 1.00 94.62 300 PRO A N 1
ATOM 2222 C CA . PRO A 1 300 ? 0.793 12.062 6.738 1.00 94.62 300 PRO A CA 1
ATOM 2223 C C . PRO A 1 300 ? 0.317 10.931 7.655 1.00 94.62 300 PRO A C 1
ATOM 2225 O O . PRO A 1 300 ? -0.504 11.146 8.543 1.00 94.62 300 PRO A O 1
ATOM 2228 N N . LEU A 1 301 ? 0.854 9.730 7.450 1.00 95.19 301 LEU A N 1
ATOM 2229 C CA . LEU A 1 301 ? 0.603 8.571 8.306 1.00 95.19 301 LEU A CA 1
ATOM 2230 C C . LEU A 1 301 ? 1.826 7.653 8.323 1.00 95.19 301 LEU A C 1
ATOM 2232 O O . LEU A 1 301 ? 2.161 7.041 7.305 1.00 95.19 301 LEU A O 1
ATOM 2236 N N . GLU A 1 302 ? 2.457 7.526 9.488 1.00 91.62 302 GLU A N 1
ATOM 2237 C CA . GLU A 1 302 ? 3.484 6.526 9.770 1.00 91.62 302 GLU A CA 1
ATOM 2238 C C . GLU A 1 302 ? 2.909 5.455 10.697 1.00 91.62 302 GLU A C 1
ATOM 2240 O O . GLU A 1 302 ? 2.665 5.691 11.875 1.00 91.62 302 GLU A O 1
ATOM 2245 N N . LEU A 1 303 ? 2.678 4.258 10.157 1.00 93.19 303 LEU A N 1
ATOM 2246 C CA . LEU A 1 303 ? 2.085 3.165 10.925 1.00 93.19 303 LEU A CA 1
ATOM 2247 C C . LEU A 1 303 ? 3.056 2.566 11.944 1.00 93.19 303 LEU A C 1
ATOM 2249 O O . LEU A 1 303 ? 2.600 1.835 12.814 1.00 93.19 303 LEU A O 1
ATOM 2253 N N . SER A 1 304 ? 4.363 2.828 11.864 1.00 91.06 304 SER A N 1
ATOM 2254 C CA . SER A 1 304 ? 5.300 2.410 12.916 1.00 91.06 304 SER A CA 1
ATOM 2255 C C . SER A 1 304 ? 5.297 3.336 14.141 1.00 91.06 304 SER A C 1
ATOM 2257 O O . SER A 1 304 ? 5.925 2.995 15.141 1.00 91.06 304 SER A O 1
ATOM 2259 N N . ASP A 1 305 ? 4.566 4.459 14.095 1.00 92.00 305 ASP A N 1
ATOM 2260 C CA . ASP A 1 305 ? 4.418 5.422 15.190 1.00 92.00 305 ASP A CA 1
ATOM 2261 C C . ASP A 1 305 ? 2.936 5.619 15.558 1.00 92.00 305 ASP A C 1
ATOM 2263 O O . ASP A 1 305 ? 2.178 6.304 14.868 1.00 92.00 305 ASP A O 1
ATOM 2267 N N . LEU A 1 306 ? 2.509 5.065 16.695 1.00 94.06 306 LEU A N 1
ATOM 2268 C CA . LEU A 1 306 ? 1.116 5.151 17.152 1.00 94.06 306 LEU A CA 1
ATOM 2269 C C . LEU A 1 306 ? 0.663 6.583 17.477 1.00 94.06 306 LEU A C 1
ATOM 2271 O O . LEU A 1 306 ? -0.537 6.865 17.427 1.00 94.06 306 LEU A O 1
ATOM 2275 N N . LYS A 1 307 ? 1.587 7.519 17.737 1.00 94.69 307 LYS A N 1
ATOM 2276 C CA . LYS A 1 307 ? 1.239 8.944 17.854 1.00 94.69 307 LYS A CA 1
ATOM 2277 C C . LYS A 1 307 ? 0.835 9.501 16.497 1.00 94.69 307 LYS A C 1
ATOM 2279 O O . LYS A 1 307 ? -0.190 10.172 16.406 1.00 94.69 307 LYS A O 1
ATOM 2284 N N . SER A 1 308 ? 1.580 9.159 15.443 1.00 95.69 308 SER A N 1
ATOM 2285 C CA . SER A 1 308 ? 1.209 9.495 14.065 1.00 95.69 308 SER A CA 1
ATOM 2286 C C . SER A 1 308 ? -0.157 8.913 13.698 1.00 95.69 308 SER A C 1
ATOM 2288 O O . SER A 1 308 ? -0.971 9.629 13.119 1.00 95.69 308 SER A O 1
ATOM 2290 N N . VAL A 1 309 ? -0.454 7.672 14.101 1.00 97.38 309 VAL A N 1
ATOM 2291 C CA . VAL A 1 309 ? -1.775 7.049 13.892 1.00 97.38 309 VAL A CA 1
ATOM 2292 C C . VAL A 1 309 ? -2.890 7.846 14.582 1.00 97.38 309 VAL A C 1
ATOM 2294 O O . VAL A 1 309 ? -3.897 8.157 13.946 1.00 97.38 309 VAL A O 1
ATOM 2297 N N . LYS A 1 310 ? -2.698 8.236 15.852 1.00 97.06 310 LYS A N 1
ATOM 2298 C CA . LYS A 1 310 ? -3.661 9.053 16.614 1.00 97.06 310 LYS A CA 1
ATOM 2299 C C . LYS A 1 310 ? -3.882 10.425 15.971 1.00 97.06 310 LYS A C 1
ATOM 2301 O O . LYS A 1 310 ? -5.023 10.848 15.794 1.00 97.06 310 LYS A O 1
ATOM 2306 N N . THR A 1 311 ? -2.804 11.101 15.568 1.00 97.88 311 THR A N 1
ATOM 2307 C CA . THR A 1 311 ? -2.874 12.392 14.867 1.00 97.88 311 THR A CA 1
ATOM 2308 C C . THR A 1 311 ? -3.598 12.275 13.528 1.00 97.88 311 THR A C 1
ATOM 2310 O O . THR A 1 311 ? -4.478 13.087 13.246 1.00 97.88 311 THR A O 1
ATOM 2313 N N . PHE A 1 312 ? -3.279 11.259 12.725 1.00 98.31 312 PHE A N 1
ATOM 2314 C CA . PHE A 1 312 ? -3.952 11.011 11.452 1.00 98.31 312 PHE A CA 1
ATOM 2315 C C . PHE A 1 312 ? -5.451 10.771 11.646 1.00 98.31 312 PHE A C 1
ATOM 2317 O O . PHE A 1 312 ? -6.248 11.347 10.913 1.00 98.31 312 PHE A O 1
ATOM 2324 N N . ALA A 1 313 ? -5.850 9.968 12.640 1.00 98.19 313 ALA A N 1
ATOM 2325 C CA . ALA A 1 313 ? -7.261 9.707 12.914 1.00 98.19 313 ALA A CA 1
ATOM 2326 C C . ALA A 1 313 ? -8.024 10.999 13.248 1.00 98.19 313 ALA A C 1
ATOM 2328 O O . ALA A 1 313 ? -9.083 11.251 12.675 1.00 98.19 313 ALA A O 1
ATOM 2329 N N . ALA A 1 314 ? -7.455 11.858 14.100 1.00 98.12 314 ALA A N 1
ATOM 2330 C CA . ALA A 1 314 ? -8.043 13.156 14.427 1.00 98.12 314 ALA A CA 1
ATOM 2331 C C . ALA A 1 314 ? -8.186 14.057 13.186 1.00 98.12 314 ALA A C 1
ATOM 2333 O O . ALA A 1 314 ? -9.260 14.604 12.941 1.00 98.12 314 ALA A O 1
ATOM 2334 N N . GLN A 1 315 ? -7.139 14.155 12.361 1.00 98.12 315 GLN A N 1
ATOM 2335 C CA . GLN A 1 315 ? -7.165 14.934 11.117 1.00 98.12 315 GLN A CA 1
ATOM 2336 C C . GLN A 1 315 ? -8.154 14.370 10.089 1.00 98.12 315 GLN A C 1
ATOM 2338 O O . GLN A 1 315 ? -8.819 15.127 9.386 1.00 98.12 315 GLN A O 1
ATOM 2343 N N . ALA A 1 316 ? -8.272 13.045 9.993 1.00 97.19 316 ALA A N 1
ATOM 2344 C CA . ALA A 1 316 ? -9.224 12.391 9.106 1.00 97.19 316 ALA A CA 1
ATOM 2345 C C . ALA A 1 316 ? -10.669 12.676 9.539 1.00 97.19 316 ALA A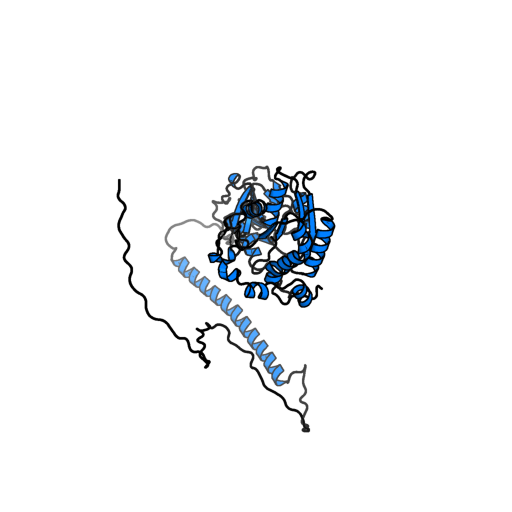 C 1
ATOM 2347 O O . ALA A 1 316 ? -11.502 12.993 8.692 1.00 97.19 316 ALA A O 1
ATOM 2348 N N . LEU A 1 317 ? -10.959 12.623 10.844 1.00 97.56 317 LEU A N 1
ATOM 2349 C CA . LEU A 1 317 ? -12.267 12.985 11.395 1.00 97.56 317 LEU A CA 1
ATOM 2350 C C . LEU A 1 317 ? -12.597 14.465 11.159 1.00 97.56 317 LEU A C 1
ATOM 2352 O O . LEU A 1 317 ? -13.718 14.779 10.765 1.00 97.56 317 LEU A O 1
ATOM 2356 N N . GLU A 1 318 ? -11.625 15.362 11.329 1.00 97.31 318 GLU A N 1
ATOM 2357 C CA . GLU A 1 318 ? -11.784 16.787 11.021 1.00 97.31 318 GLU A CA 1
ATOM 2358 C C . GLU A 1 318 ? -12.069 17.016 9.527 1.00 97.31 318 GLU A C 1
ATOM 2360 O O . GLU A 1 318 ? -13.010 17.727 9.176 1.00 97.31 318 GLU A O 1
ATOM 2365 N N . ALA A 1 319 ? -11.317 16.357 8.640 1.00 95.00 319 ALA A N 1
ATOM 2366 C CA . ALA A 1 319 ? -11.489 16.462 7.190 1.00 95.00 319 ALA A CA 1
ATOM 2367 C C . ALA A 1 319 ? -12.804 15.839 6.676 1.00 95.00 319 ALA A C 1
ATOM 2369 O O . ALA A 1 319 ? -13.347 16.280 5.655 1.00 95.00 319 ALA A O 1
ATOM 2370 N N . LEU A 1 320 ? -13.316 14.810 7.359 1.00 94.38 320 LEU A N 1
ATOM 2371 C CA . LEU A 1 320 ? -14.649 14.245 7.120 1.00 94.38 320 LEU A CA 1
ATOM 2372 C C . LEU A 1 320 ? -15.750 15.193 7.606 1.00 94.38 320 LEU A C 1
ATOM 2374 O O . LEU A 1 320 ? -16.790 15.318 6.959 1.00 94.38 320 LEU A O 1
ATOM 2378 N N . GLY A 1 321 ? -15.542 15.845 8.751 1.00 92.12 321 GLY A N 1
ATOM 2379 C CA . GLY A 1 321 ? -16.554 16.657 9.411 1.00 92.12 321 GLY A CA 1
ATOM 2380 C C . GLY A 1 321 ? -17.850 15.867 9.633 1.00 92.12 321 GLY A C 1
ATOM 2381 O O . GLY A 1 321 ? -17.864 14.785 10.229 1.00 92.12 321 GLY A O 1
ATOM 2382 N N . GLY A 1 322 ? -18.960 16.407 9.126 1.00 91.81 322 GLY A N 1
ATOM 2383 C CA . GLY A 1 322 ? -20.284 15.784 9.221 1.00 91.81 322 GLY A CA 1
ATOM 2384 C C . GLY A 1 322 ? -20.553 14.648 8.224 1.00 91.81 322 GLY A C 1
ATOM 2385 O O . GLY A 1 322 ? -21.554 13.958 8.378 1.00 91.81 322 GLY A O 1
ATOM 2386 N N . GLU A 1 323 ? -19.697 14.431 7.222 1.00 94.38 323 GLU A N 1
ATOM 2387 C CA . GLU A 1 323 ? -19.924 13.437 6.155 1.00 94.38 323 GLU A CA 1
ATOM 2388 C C . GLU A 1 323 ? -19.737 11.992 6.648 1.00 94.38 323 GLU A C 1
ATOM 2390 O O . GLU A 1 323 ? -19.022 11.772 7.623 1.00 94.38 323 GLU A O 1
ATOM 2395 N N . SER A 1 324 ? -20.357 10.996 6.006 1.00 94.81 324 SER A N 1
ATOM 2396 C CA . SER A 1 324 ? -20.181 9.580 6.371 1.00 94.81 324 SER A CA 1
ATOM 2397 C C . SER A 1 324 ? -18.786 9.059 6.010 1.00 94.81 324 SER A C 1
ATOM 2399 O O . SER A 1 324 ? -18.156 9.501 5.051 1.00 94.81 324 SER A O 1
ATOM 2401 N N . LEU A 1 325 ? -18.294 8.094 6.790 1.00 96.38 325 LEU A N 1
ATOM 2402 C CA . LEU A 1 325 ? -17.135 7.278 6.433 1.00 96.38 325 LEU A CA 1
ATOM 2403 C C . LEU A 1 325 ? -17.651 5.965 5.844 1.00 96.38 325 LEU A C 1
ATOM 2405 O O . LEU A 1 325 ? -17.906 5.034 6.587 1.00 96.38 325 LEU A O 1
ATOM 2409 N N . ASP A 1 326 ? -17.855 5.855 4.536 1.00 94.12 326 ASP A N 1
ATOM 2410 C CA . ASP A 1 326 ? -18.508 4.650 3.985 1.00 94.12 326 ASP A CA 1
ATOM 2411 C C . ASP A 1 326 ? -17.576 3.424 3.974 1.00 94.12 326 ASP A C 1
ATOM 2413 O O . ASP A 1 326 ? -18.007 2.289 4.198 1.00 94.12 326 ASP A O 1
ATOM 2417 N N . TYR A 1 327 ? -16.277 3.655 3.759 1.00 93.25 327 TYR A N 1
ATOM 2418 C CA . TYR A 1 327 ? -15.261 2.613 3.632 1.00 93.25 327 TYR A CA 1
ATOM 2419 C C . TYR A 1 327 ? -13.996 2.949 4.422 1.00 93.25 327 TYR A C 1
ATOM 2421 O O . TYR A 1 327 ? -13.453 4.045 4.291 1.00 93.25 327 TYR A O 1
ATOM 2429 N N . LEU A 1 328 ? -13.463 1.969 5.153 1.00 94.94 328 LEU A N 1
ATOM 2430 C CA . LEU A 1 328 ? -12.116 2.007 5.724 1.00 94.94 328 LEU A CA 1
ATOM 2431 C C . LEU A 1 328 ? -11.268 0.897 5.093 1.00 94.94 328 LEU A C 1
ATOM 2433 O O . LEU A 1 328 ? -11.499 -0.285 5.339 1.00 94.94 328 LEU A O 1
ATOM 2437 N N . LEU A 1 329 ? -10.286 1.277 4.268 1.00 92.06 329 LEU A N 1
ATOM 2438 C CA . LEU A 1 329 ? -9.372 0.343 3.605 1.00 92.06 329 LEU A CA 1
ATOM 2439 C C . LEU A 1 329 ? -8.020 0.299 4.325 1.00 92.06 329 LEU A C 1
ATOM 2441 O O . LEU A 1 329 ? -7.179 1.185 4.171 1.00 92.06 329 LEU A O 1
ATOM 2445 N N . LEU A 1 330 ? -7.785 -0.781 5.060 1.00 93.25 330 LEU A N 1
ATOM 2446 C CA . LEU A 1 330 ? -6.557 -1.037 5.802 1.00 93.25 330 LEU A CA 1
ATOM 2447 C C . LEU A 1 330 ? -5.620 -1.884 4.931 1.00 93.25 330 LEU A C 1
ATOM 2449 O O . LEU A 1 330 ? -5.648 -3.112 4.951 1.00 93.25 330 LEU A O 1
ATOM 2453 N N . ASN A 1 331 ? -4.856 -1.199 4.070 1.00 87.50 331 ASN A N 1
ATOM 2454 C CA . ASN A 1 331 ? -4.017 -1.830 3.039 1.00 87.50 331 ASN A CA 1
ATOM 2455 C C . ASN A 1 331 ? -2.506 -1.776 3.313 1.00 87.50 331 ASN A C 1
ATOM 2457 O O . ASN A 1 331 ? -1.749 -2.592 2.787 1.00 87.50 331 ASN A O 1
ATOM 2461 N N . ALA A 1 332 ? -2.035 -0.757 4.030 1.00 86.44 332 ALA A N 1
ATOM 2462 C CA . ALA A 1 332 ? -0.602 -0.548 4.203 1.00 86.44 332 ALA A CA 1
ATOM 2463 C C . ALA A 1 332 ? 0.016 -1.671 5.047 1.00 86.44 332 ALA A C 1
ATOM 2465 O O . ALA A 1 332 ? -0.562 -2.099 6.038 1.00 86.44 332 ALA A O 1
ATOM 2466 N N . ALA A 1 333 ? 1.193 -2.147 4.646 1.00 83.94 333 ALA A N 1
ATOM 2467 C CA . ALA A 1 333 ? 1.865 -3.249 5.317 1.00 83.94 333 ALA A CA 1
ATOM 2468 C C . ALA A 1 333 ? 3.388 -3.141 5.196 1.00 83.94 333 ALA A C 1
ATOM 2470 O O . ALA A 1 333 ? 3.931 -2.575 4.241 1.00 83.94 333 ALA A O 1
ATOM 2471 N N . LEU A 1 334 ? 4.068 -3.762 6.151 1.00 77.81 334 LEU A N 1
ATOM 2472 C CA . LEU A 1 334 ? 5.486 -4.048 6.167 1.00 77.81 334 LEU A CA 1
ATOM 2473 C C . LEU A 1 334 ? 5.696 -5.545 5.932 1.00 77.81 334 LEU A C 1
ATOM 2475 O O . LEU A 1 334 ? 5.120 -6.389 6.612 1.00 77.81 334 LEU A O 1
ATOM 2479 N N . GLY A 1 335 ? 6.518 -5.907 4.953 1.00 65.75 335 GLY A N 1
ATOM 2480 C CA . GLY A 1 335 ? 6.856 -7.312 4.722 1.00 65.75 335 GLY A CA 1
ATOM 2481 C C . GLY A 1 335 ? 8.134 -7.743 5.463 1.00 65.75 335 GLY A C 1
ATOM 2482 O O . GLY A 1 335 ? 8.893 -6.874 5.889 1.00 65.75 335 GLY A O 1
ATOM 2483 N N . PRO A 1 336 ? 8.450 -9.054 5.519 1.00 54.66 336 PRO A N 1
ATOM 2484 C CA . PRO A 1 336 ? 9.705 -9.568 6.088 1.00 54.66 336 PRO A CA 1
ATOM 2485 C C . PRO A 1 336 ? 10.953 -8.803 5.614 1.00 54.66 336 PRO A C 1
ATOM 2487 O O . PRO A 1 336 ? 11.071 -8.519 4.423 1.00 54.66 336 PRO A O 1
ATOM 2490 N N . GLY A 1 337 ? 11.850 -8.412 6.523 1.00 55.12 337 GLY A N 1
ATOM 2491 C CA . GLY A 1 337 ? 13.050 -7.622 6.189 1.00 55.12 337 GLY A CA 1
ATOM 2492 C C . GLY A 1 337 ? 12.798 -6.140 5.869 1.00 55.12 337 GLY A C 1
ATOM 2493 O O . GLY A 1 337 ? 13.726 -5.433 5.492 1.00 55.12 337 GLY A O 1
ATOM 2494 N N . GLY A 1 338 ? 11.554 -5.667 6.002 1.00 57.34 338 GLY A N 1
ATOM 2495 C CA . GLY A 1 338 ? 11.215 -4.243 5.930 1.00 57.34 338 GLY A CA 1
ATOM 2496 C C . GLY A 1 338 ? 11.393 -3.500 7.256 1.00 57.34 338 GLY A C 1
ATOM 2497 O O . GLY A 1 338 ? 11.290 -2.279 7.265 1.00 57.34 338 GLY A O 1
ATOM 2498 N N . GLU A 1 339 ? 11.640 -4.221 8.352 1.00 64.88 339 GLU A N 1
ATOM 2499 C CA . GLU A 1 339 ? 11.857 -3.640 9.677 1.00 64.88 339 GLU A CA 1
ATOM 2500 C C . GLU A 1 339 ? 13.107 -2.760 9.677 1.00 64.88 339 GLU A C 1
ATOM 2502 O O . GLU A 1 339 ? 14.156 -3.104 9.126 1.00 64.88 339 GLU A O 1
ATOM 2507 N N . SER A 1 340 ? 12.977 -1.601 10.300 1.00 64.69 340 SER A N 1
ATOM 2508 C CA . SER A 1 340 ? 14.083 -0.720 10.587 1.00 64.69 340 SER A CA 1
ATOM 2509 C C . SER A 1 340 ? 15.060 -1.405 11.543 1.00 64.69 340 SER A C 1
ATOM 2511 O O . SER A 1 340 ? 14.708 -2.208 12.407 1.00 64.69 340 SER A O 1
ATOM 2513 N N . SER A 1 341 ? 16.340 -1.071 11.400 1.00 59.56 341 SER A N 1
ATOM 2514 C CA . SER A 1 341 ? 17.384 -1.557 12.305 1.00 59.56 341 SER A CA 1
ATOM 2515 C C . SER A 1 341 ? 17.315 -0.923 13.699 1.00 59.56 341 SER A C 1
ATOM 2517 O O . SER A 1 341 ? 18.101 -1.286 14.575 1.00 59.56 341 SER A O 1
ATOM 2519 N N . LYS A 1 342 ? 16.414 0.045 13.908 1.00 58.97 342 LYS A N 1
ATOM 2520 C CA . LYS A 1 342 ? 16.262 0.784 15.159 1.00 58.97 342 LYS A CA 1
ATOM 2521 C C . LYS A 1 342 ? 14.990 0.321 15.872 1.00 58.97 342 LYS A C 1
ATOM 2523 O O . LYS A 1 342 ? 13.956 0.212 15.228 1.00 58.97 342 LYS A O 1
ATOM 2528 N N . PRO A 1 343 ? 15.029 0.099 17.194 1.00 61.94 343 PRO A N 1
ATOM 2529 C CA . PRO A 1 343 ? 13.815 -0.153 17.960 1.00 61.94 343 PRO A CA 1
ATOM 2530 C C . PRO A 1 343 ? 12.822 1.002 17.780 1.00 61.94 343 PRO A C 1
ATOM 2532 O O . PRO A 1 343 ? 13.202 2.164 17.927 1.00 61.94 343 PRO A O 1
ATOM 2535 N N . THR A 1 344 ? 11.559 0.687 17.498 1.00 67.25 344 THR A N 1
ATOM 2536 C CA . THR A 1 344 ? 10.474 1.663 17.282 1.00 67.25 344 THR A CA 1
ATOM 2537 C C . THR A 1 344 ? 9.991 2.332 18.570 1.00 67.25 344 THR A C 1
ATOM 2539 O O . THR A 1 344 ? 9.078 3.147 18.539 1.00 67.25 344 THR A O 1
ATOM 2542 N N . GLY A 1 345 ? 10.581 1.989 19.719 1.00 74.50 345 GLY A N 1
ATOM 2543 C CA . GLY A 1 345 ? 10.094 2.396 21.040 1.00 74.50 345 GLY A CA 1
ATOM 2544 C C . GLY A 1 345 ? 8.892 1.578 21.526 1.00 74.50 345 GLY A C 1
ATOM 2545 O O . GLY A 1 345 ? 8.588 1.634 22.712 1.00 74.50 345 GLY A O 1
ATOM 2546 N N . SER A 1 346 ? 8.283 0.777 20.647 1.00 83.06 346 SER A N 1
ATOM 2547 C CA . SER A 1 346 ? 7.211 -0.159 20.981 1.00 83.06 346 SER A CA 1
ATOM 2548 C C . SER A 1 346 ? 7.746 -1.424 21.643 1.00 83.06 346 SER A C 1
ATOM 2550 O O . SER A 1 346 ? 8.862 -1.876 21.360 1.00 83.06 346 SER A O 1
ATOM 2552 N N . LYS A 1 347 ? 6.921 -2.042 22.497 1.00 83.50 347 LYS A N 1
ATOM 2553 C CA . LYS A 1 347 ? 7.208 -3.384 23.028 1.00 83.50 347 LYS A CA 1
ATOM 2554 C C . LYS A 1 347 ? 7.015 -4.489 21.983 1.00 83.50 347 LYS A C 1
ATOM 2556 O O . LYS A 1 347 ? 7.528 -5.595 22.163 1.00 83.50 347 LYS A O 1
ATOM 2561 N N . TRP A 1 348 ? 6.269 -4.215 20.911 1.00 86.69 348 TRP A N 1
ATOM 2562 C CA . TRP A 1 348 ? 6.066 -5.137 19.798 1.00 86.69 348 TRP A CA 1
ATOM 2563 C C . TRP A 1 348 ? 7.117 -4.927 18.708 1.00 86.69 348 TRP A C 1
ATOM 2565 O O . TRP A 1 348 ? 7.715 -3.862 18.568 1.00 86.69 348 TRP A O 1
ATOM 2575 N N . ARG A 1 349 ? 7.328 -5.959 17.885 1.00 85.56 349 ARG A N 1
ATOM 2576 C CA . ARG A 1 349 ? 8.164 -5.822 16.686 1.00 85.56 349 ARG A CA 1
ATOM 2577 C C . ARG A 1 349 ? 7.518 -4.859 15.699 1.00 85.56 349 ARG A C 1
ATOM 2579 O O . ARG A 1 349 ? 6.301 -4.883 15.540 1.00 85.56 349 ARG A O 1
ATOM 2586 N N . GLU A 1 350 ? 8.320 -4.088 14.973 1.00 86.50 350 GLU A N 1
ATOM 2587 C CA . GLU A 1 350 ? 7.824 -3.093 14.015 1.00 86.50 350 GLU A CA 1
ATOM 2588 C C . GLU A 1 350 ? 6.856 -3.695 12.994 1.00 86.50 350 GLU A C 1
ATOM 2590 O O . GLU A 1 350 ? 5.812 -3.111 12.716 1.00 86.50 350 GLU A O 1
ATOM 2595 N N . ILE A 1 351 ? 7.139 -4.901 12.489 1.00 84.75 351 ILE A N 1
ATOM 2596 C CA . ILE A 1 351 ? 6.224 -5.574 11.561 1.00 84.75 351 ILE A CA 1
ATOM 2597 C C . ILE A 1 351 ? 4.853 -5.866 12.188 1.00 84.75 351 ILE A C 1
ATOM 2599 O O . ILE A 1 351 ? 3.836 -5.793 11.502 1.00 84.75 351 ILE A O 1
ATOM 2603 N N . GLN A 1 352 ? 4.808 -6.171 13.488 1.00 87.19 352 GLN A N 1
ATOM 2604 C CA . GLN A 1 352 ? 3.567 -6.395 14.229 1.00 87.19 352 GLN A CA 1
ATOM 2605 C C . GLN A 1 352 ? 2.849 -5.074 14.517 1.00 87.19 352 GLN A C 1
ATOM 2607 O O . GLN A 1 352 ? 1.625 -5.016 14.404 1.00 87.19 352 GLN A O 1
ATOM 2612 N N . VAL A 1 353 ? 3.602 -4.013 14.825 1.00 91.75 353 VAL A N 1
ATOM 2613 C CA . VAL A 1 353 ? 3.054 -2.662 14.985 1.00 91.75 353 VAL A CA 1
ATOM 2614 C C . VAL A 1 353 ? 2.360 -2.228 13.693 1.00 91.75 353 VAL A C 1
ATOM 2616 O O . VAL A 1 353 ? 1.163 -1.966 13.696 1.00 91.75 353 VAL A O 1
ATOM 2619 N N . VAL A 1 354 ? 3.067 -2.266 12.560 1.00 91.06 354 VAL A N 1
ATOM 2620 C CA . VAL A 1 354 ? 2.550 -1.787 11.268 1.00 91.06 354 VAL A CA 1
ATOM 2621 C C . VAL A 1 354 ? 1.395 -2.641 10.732 1.00 91.06 354 VAL A C 1
ATOM 2623 O O . VAL A 1 354 ? 0.395 -2.096 10.260 1.00 91.06 354 VAL A O 1
ATOM 2626 N N . ASN A 1 355 ? 1.519 -3.972 10.767 1.00 90.69 355 ASN A N 1
ATOM 2627 C CA . ASN A 1 355 ? 0.552 -4.855 10.101 1.00 90.69 355 ASN A CA 1
ATOM 2628 C C . ASN A 1 355 ? -0.678 -5.184 10.946 1.00 90.69 355 ASN A C 1
ATOM 2630 O O . ASN A 1 355 ? -1.662 -5.659 10.388 1.00 90.69 355 ASN A O 1
ATOM 2634 N N . ALA A 1 356 ? -0.615 -5.000 12.267 1.00 91.19 356 ALA A N 1
ATOM 2635 C CA . ALA A 1 356 ? -1.696 -5.388 13.167 1.00 91.19 356 ALA A CA 1
ATOM 2636 C C . ALA A 1 356 ? -2.061 -4.266 14.142 1.00 91.19 356 ALA A C 1
ATOM 2638 O O . ALA A 1 356 ? -3.159 -3.723 14.040 1.00 91.19 356 ALA A O 1
ATOM 2639 N N . ILE A 1 357 ? -1.156 -3.886 15.050 1.00 93.50 357 ILE A N 1
ATOM 2640 C CA . ILE A 1 357 ? -1.499 -3.002 16.179 1.00 93.50 357 ILE A CA 1
ATOM 2641 C C . ILE A 1 357 ? -1.972 -1.628 15.700 1.00 93.50 357 ILE A C 1
ATOM 2643 O O . ILE A 1 357 ? -3.029 -1.175 16.119 1.00 93.50 357 ILE A O 1
ATOM 2647 N N . SER A 1 358 ? -1.264 -0.989 14.773 1.00 95.56 358 SER A N 1
ATOM 2648 C CA . SER A 1 358 ? -1.620 0.344 14.274 1.00 95.56 358 SER A CA 1
ATOM 2649 C C . SER A 1 358 ? -2.919 0.360 13.476 1.00 95.56 358 SER A C 1
ATOM 2651 O O . SER A 1 358 ? -3.675 1.324 13.548 1.00 95.56 358 SER A O 1
ATOM 2653 N N . GLN A 1 359 ? -3.215 -0.711 12.738 1.00 95.25 359 GLN A N 1
ATOM 2654 C CA . GLN A 1 359 ? -4.469 -0.830 11.988 1.00 95.25 359 GLN A CA 1
ATOM 2655 C C . GLN A 1 359 ? -5.653 -1.099 12.923 1.00 95.25 359 GLN A C 1
ATOM 2657 O O . GLN A 1 359 ? -6.727 -0.520 12.753 1.00 95.25 359 GLN A O 1
ATOM 2662 N N . HIS A 1 360 ? -5.439 -1.931 13.945 1.00 94.69 360 HIS A N 1
ATOM 2663 C CA . HIS A 1 360 ? -6.411 -2.174 15.004 1.00 94.69 360 HIS A CA 1
ATOM 2664 C C . HIS A 1 360 ? -6.686 -0.896 15.807 1.00 94.69 360 HIS A C 1
ATOM 2666 O O . HIS A 1 360 ? -7.837 -0.514 15.997 1.00 94.69 360 HIS A O 1
ATOM 2672 N N . TYR A 1 361 ? -5.633 -0.170 16.180 1.00 96.81 361 TYR A N 1
ATOM 2673 C CA . TYR A 1 361 ? -5.732 1.097 16.893 1.00 96.81 361 TYR A CA 1
ATOM 2674 C C . TYR A 1 361 ? -6.446 2.175 16.072 1.00 96.81 361 TYR A C 1
ATOM 2676 O O . TYR A 1 361 ? -7.333 2.848 16.585 1.00 96.81 361 TYR A O 1
ATOM 2684 N N . LEU A 1 362 ? -6.136 2.296 14.777 1.00 97.88 362 LEU A N 1
ATOM 2685 C CA . LEU A 1 362 ? -6.857 3.199 13.878 1.00 97.88 362 LEU A CA 1
ATOM 2686 C C . LEU A 1 362 ? -8.352 2.858 13.800 1.00 97.88 362 LEU A C 1
ATOM 2688 O O . LEU A 1 362 ? -9.178 3.761 13.717 1.00 97.88 362 LEU A O 1
ATOM 2692 N N . THR A 1 363 ? -8.703 1.572 13.855 1.00 97.06 363 THR A N 1
ATOM 2693 C CA . THR A 1 363 ? -10.106 1.135 13.881 1.00 97.06 363 THR A CA 1
ATOM 2694 C C . THR A 1 363 ? -10.801 1.599 15.163 1.00 97.06 363 THR A C 1
ATOM 2696 O O . THR A 1 363 ? -11.872 2.190 15.072 1.00 97.06 363 THR A O 1
ATOM 2699 N N . HIS A 1 364 ? -10.165 1.429 16.329 1.00 97.19 364 HIS A N 1
ATOM 2700 C CA . HIS A 1 364 ? -10.673 1.944 17.612 1.00 97.19 364 HIS A CA 1
ATOM 2701 C C . HIS A 1 364 ? -10.842 3.466 17.609 1.00 97.19 364 HIS A C 1
ATOM 2703 O O . HIS A 1 364 ? -11.860 3.991 18.045 1.00 97.19 364 HIS A O 1
ATOM 2709 N N . LEU A 1 365 ? -9.860 4.200 17.084 1.00 98.25 365 LEU A N 1
ATOM 2710 C CA . LEU A 1 365 ? -9.902 5.665 17.032 1.00 98.25 365 LEU A CA 1
ATOM 2711 C C . LEU A 1 365 ? -11.024 6.210 16.136 1.00 98.25 365 LEU A C 1
ATOM 2713 O O . LEU A 1 365 ? -11.447 7.351 16.309 1.00 98.25 365 LEU A O 1
ATOM 2717 N N . LEU A 1 366 ? -11.483 5.415 15.170 1.00 97.88 366 LEU A N 1
ATOM 2718 C CA . LEU A 1 366 ? -12.546 5.779 14.237 1.00 97.88 366 LEU A CA 1
ATOM 2719 C C . LEU A 1 366 ? -13.887 5.111 14.573 1.00 97.88 366 LEU A C 1
ATOM 2721 O O . LEU A 1 366 ? -14.848 5.322 13.835 1.00 97.88 366 LEU A O 1
ATOM 2725 N N . GLU A 1 367 ? -13.973 4.333 15.657 1.00 96.69 367 GLU A N 1
ATOM 2726 C CA . GLU A 1 367 ? -15.105 3.454 15.976 1.00 96.69 367 GLU A CA 1
ATOM 2727 C C . GLU A 1 367 ? -16.453 4.180 15.922 1.00 96.69 367 GLU A C 1
ATOM 2729 O O . GLU A 1 367 ? -17.332 3.784 15.157 1.00 96.69 367 GLU A O 1
ATOM 2734 N N . ASP A 1 368 ? -16.597 5.299 16.636 1.00 96.94 368 ASP A N 1
ATOM 2735 C CA . ASP A 1 368 ? -17.847 6.072 16.669 1.00 96.94 368 ASP A CA 1
ATOM 2736 C C . ASP A 1 368 ? -18.303 6.496 15.265 1.00 96.94 368 ASP A C 1
ATOM 2738 O O . ASP A 1 368 ? -19.491 6.441 14.914 1.00 96.94 368 ASP A O 1
ATOM 2742 N N . LYS A 1 369 ? -17.350 6.903 14.417 1.00 97.38 369 LYS A N 1
ATOM 2743 C CA . LYS A 1 369 ? -17.629 7.309 13.038 1.00 97.38 369 LYS A CA 1
ATOM 2744 C C . LYS A 1 369 ? -17.967 6.106 12.164 1.00 97.38 369 LYS A C 1
ATOM 2746 O O . LYS A 1 369 ? -18.868 6.209 11.330 1.00 97.38 369 LYS A O 1
ATOM 2751 N N . LEU A 1 370 ? -17.277 4.985 12.370 1.00 97.12 370 LEU A N 1
ATOM 2752 C CA . LEU A 1 370 ? -17.501 3.741 11.643 1.00 97.12 370 LEU A CA 1
ATOM 2753 C C . LEU A 1 370 ? -18.901 3.176 11.926 1.00 97.12 370 LEU A C 1
ATOM 2755 O O . LEU A 1 370 ? -19.650 2.839 11.008 1.00 97.12 370 LEU A O 1
ATOM 2759 N N . VAL A 1 371 ? -19.289 3.145 13.201 1.00 96.12 371 VAL A N 1
ATOM 2760 C CA . VAL A 1 371 ? -20.601 2.668 13.652 1.00 96.12 371 VAL A CA 1
ATOM 2761 C C . VAL A 1 371 ? -21.712 3.587 13.148 1.00 96.12 371 VAL A C 1
ATOM 2763 O O . VAL A 1 371 ? -22.669 3.115 12.531 1.00 96.12 371 VAL A O 1
ATOM 2766 N N . SER A 1 372 ? -21.582 4.902 13.350 1.00 96.94 372 SER A N 1
ATOM 2767 C CA . SER A 1 372 ? -22.606 5.866 12.915 1.00 96.94 372 SER A CA 1
ATOM 2768 C C . SER A 1 372 ? -22.786 5.909 11.394 1.00 96.94 372 SER A C 1
ATOM 2770 O O . SER A 1 372 ? -23.906 6.103 10.921 1.00 96.94 372 SER A O 1
ATOM 2772 N N . SER A 1 373 ? -21.718 5.668 10.628 1.00 96.81 373 SER A N 1
ATOM 2773 C CA . SER A 1 373 ? -21.757 5.625 9.159 1.00 96.81 373 SER A CA 1
ATOM 2774 C C . SER A 1 373 ? -22.164 4.258 8.600 1.00 96.81 373 SER A C 1
ATOM 2776 O O . SER A 1 373 ? -22.377 4.149 7.396 1.00 96.81 373 SER A O 1
ATOM 2778 N N . LYS A 1 374 ? -22.282 3.219 9.444 1.00 94.69 374 LYS A N 1
ATOM 2779 C CA . LYS A 1 374 ? -22.472 1.817 9.023 1.00 94.69 374 LYS A CA 1
ATOM 2780 C C . LYS A 1 374 ? -21.414 1.382 8.003 1.00 94.69 374 LYS A C 1
ATOM 2782 O O . LYS A 1 374 ? -21.725 0.795 6.965 1.00 94.69 374 LYS A O 1
ATOM 2787 N N . SER A 1 375 ? -20.166 1.723 8.299 1.00 93.94 375 SER A N 1
ATOM 2788 C CA . SER A 1 375 ? -19.041 1.576 7.385 1.00 93.94 375 SER A CA 1
ATOM 2789 C C . SER A 1 375 ? -18.731 0.129 7.046 1.00 93.94 375 SER A C 1
ATOM 2791 O O . SER A 1 375 ? -18.884 -0.780 7.862 1.00 93.94 375 SER A O 1
ATOM 2793 N N . ARG A 1 376 ? -18.147 -0.066 5.865 1.00 90.31 376 ARG A N 1
ATOM 2794 C CA . ARG A 1 376 ? -17.445 -1.299 5.522 1.00 90.31 376 ARG A CA 1
ATOM 2795 C C . ARG A 1 376 ? -15.954 -1.168 5.811 1.00 90.31 376 ARG A C 1
ATOM 2797 O O . ARG A 1 376 ? -15.291 -0.276 5.288 1.00 90.31 376 ARG A O 1
ATOM 2804 N N . ILE A 1 377 ? -15.410 -2.109 6.577 1.00 90.69 377 ILE A N 1
ATOM 2805 C CA . ILE A 1 377 ? -13.975 -2.189 6.867 1.00 90.69 377 ILE A CA 1
ATOM 2806 C C . ILE A 1 377 ? -13.368 -3.310 6.023 1.00 90.69 377 ILE A C 1
ATOM 2808 O O . ILE A 1 377 ? -13.876 -4.430 6.009 1.00 90.69 377 ILE A O 1
ATOM 2812 N N . VAL A 1 378 ? -12.289 -3.013 5.300 1.00 86.50 378 VAL A N 1
ATOM 2813 C CA . VAL A 1 378 ? -11.570 -3.976 4.458 1.00 86.50 378 VAL A CA 1
ATOM 2814 C C . VAL A 1 378 ? -10.124 -4.067 4.927 1.00 86.50 378 VAL A C 1
ATOM 2816 O O . VAL A 1 378 ? -9.354 -3.124 4.759 1.00 86.50 378 VAL A O 1
ATOM 2819 N N . PHE A 1 379 ? -9.746 -5.226 5.464 1.00 85.12 379 PHE A N 1
ATOM 2820 C CA . PHE A 1 379 ? -8.364 -5.555 5.811 1.00 85.12 379 PHE A CA 1
ATOM 2821 C C . PHE A 1 379 ? -7.690 -6.270 4.638 1.00 85.12 379 PHE A C 1
ATOM 2823 O O . PHE A 1 379 ? -8.134 -7.338 4.208 1.00 85.12 379 PHE A O 1
ATOM 2830 N N . VAL A 1 380 ? -6.603 -5.705 4.109 1.00 80.31 380 VAL A N 1
ATOM 2831 C CA . VAL A 1 380 ? -5.795 -6.374 3.082 1.00 80.31 380 VAL A CA 1
ATOM 2832 C C . VAL A 1 380 ? -4.722 -7.204 3.772 1.00 80.31 380 VAL A C 1
ATOM 2834 O O . VAL A 1 380 ? -3.757 -6.681 4.319 1.00 80.31 380 VAL A O 1
ATOM 2837 N N . SER A 1 381 ? -4.896 -8.521 3.725 1.00 77.62 381 SER A N 1
ATOM 2838 C CA . SER A 1 381 ? -3.920 -9.491 4.224 1.00 77.62 381 SER A CA 1
ATOM 2839 C C . SER A 1 381 ? -3.161 -10.159 3.068 1.00 77.62 381 SER A C 1
ATOM 2841 O O . SER A 1 381 ? -3.351 -9.824 1.898 1.00 77.62 381 SER A O 1
ATOM 2843 N N . SER A 1 382 ? -2.281 -11.110 3.382 1.00 69.94 382 SER A N 1
ATOM 2844 C CA . SER A 1 382 ? -1.479 -11.846 2.403 1.00 69.94 382 SER A CA 1
ATOM 2845 C C . SER A 1 382 ? -1.693 -13.350 2.516 1.00 69.94 382 SER A C 1
ATOM 2847 O O . SER A 1 382 ? -1.568 -13.937 3.591 1.00 69.94 382 SER A O 1
ATOM 2849 N N . GLY A 1 383 ? -1.896 -13.997 1.366 1.00 59.81 383 GLY A N 1
ATOM 2850 C CA . GLY A 1 383 ? -1.873 -15.453 1.239 1.00 59.81 383 GLY A CA 1
ATOM 2851 C C . GLY A 1 383 ? -0.497 -16.081 1.502 1.00 59.81 383 GLY A C 1
ATOM 2852 O O . GLY A 1 383 ? -0.393 -17.303 1.526 1.00 59.81 383 GLY A O 1
ATOM 2853 N N . GLY A 1 384 ? 0.554 -15.285 1.751 1.00 53.97 384 GLY A N 1
ATOM 2854 C CA . GLY A 1 384 ? 1.856 -15.768 2.225 1.00 53.97 384 GLY A CA 1
ATOM 2855 C C . GLY A 1 384 ? 1.767 -16.585 3.519 1.00 53.97 384 GLY A C 1
ATOM 2856 O O . GLY A 1 384 ? 2.586 -17.473 3.723 1.00 53.97 384 GLY A O 1
ATOM 2857 N N . ILE A 1 385 ? 0.714 -16.388 4.324 1.00 49.88 385 ILE A N 1
ATOM 2858 C CA . ILE A 1 385 ? 0.399 -17.246 5.479 1.00 49.88 385 ILE A CA 1
ATOM 2859 C C . ILE A 1 385 ? 0.125 -18.715 5.085 1.00 49.88 385 ILE A C 1
ATOM 2861 O O . ILE A 1 385 ? 0.227 -19.605 5.923 1.00 49.88 385 ILE A O 1
ATOM 2865 N N . ARG A 1 386 ? -0.198 -18.983 3.810 1.00 50.62 386 ARG A N 1
ATOM 2866 C CA . ARG A 1 386 ? -0.469 -20.319 3.244 1.00 50.62 386 ARG A CA 1
ATOM 2867 C C . ARG A 1 386 ? 0.239 -20.600 1.902 1.00 50.62 386 ARG A C 1
ATOM 2869 O O . ARG A 1 386 ? -0.086 -21.587 1.254 1.00 50.62 386 ARG A O 1
ATOM 2876 N N . GLY A 1 387 ? 1.188 -19.763 1.464 1.00 46.69 387 GLY A N 1
ATOM 2877 C CA . GLY A 1 387 ? 1.937 -19.964 0.207 1.00 46.69 387 GLY A CA 1
ATOM 2878 C C . GLY A 1 387 ? 1.122 -19.781 -1.086 1.00 46.69 387 GLY A C 1
ATOM 2879 O O . GLY A 1 387 ? 1.350 -20.482 -2.068 1.00 46.69 387 GLY A O 1
ATOM 2880 N N . VAL A 1 388 ? 0.152 -18.866 -1.092 1.00 49.22 388 VAL A N 1
ATOM 2881 C CA . VAL A 1 388 ? -0.854 -18.727 -2.165 1.00 49.22 388 VAL A CA 1
ATOM 2882 C C . VAL A 1 388 ? -0.419 -17.752 -3.267 1.00 49.22 388 VAL A C 1
ATOM 2884 O O . VAL A 1 388 ? 0.219 -16.735 -2.997 1.00 49.22 388 VAL A O 1
ATOM 2887 N N . THR A 1 389 ? -0.812 -18.027 -4.517 1.00 46.59 389 THR A N 1
ATOM 2888 C CA . THR A 1 389 ? -0.578 -17.160 -5.686 1.00 46.59 389 THR A CA 1
ATOM 2889 C C . THR A 1 389 ? -1.575 -15.988 -5.750 1.00 46.59 389 THR A C 1
ATOM 2891 O O . THR A 1 389 ? -2.783 -16.184 -5.701 1.00 46.59 389 THR A O 1
ATOM 2894 N N . ASP A 1 390 ? -1.068 -14.759 -5.876 1.00 53.19 390 ASP A N 1
ATOM 2895 C CA . ASP A 1 390 ? -1.838 -13.502 -5.835 1.00 53.19 390 ASP A CA 1
ATOM 2896 C C . ASP A 1 390 ? -2.702 -13.279 -7.114 1.00 53.19 390 ASP A C 1
ATOM 2898 O O . ASP A 1 390 ? -2.170 -13.403 -8.227 1.00 53.19 390 ASP A O 1
ATOM 2902 N N . PRO A 1 391 ? -3.984 -12.862 -7.010 1.00 49.38 391 PRO A N 1
ATOM 2903 C CA . PRO A 1 391 ? -4.905 -12.654 -8.141 1.00 49.38 391 PRO A CA 1
ATOM 2904 C C . PRO A 1 391 ? -4.926 -11.243 -8.776 1.00 49.38 391 PRO A C 1
ATOM 2906 O O . PRO A 1 391 ? -5.682 -11.044 -9.719 1.00 49.38 391 PRO A O 1
ATOM 2909 N N . ARG A 1 392 ? -4.057 -10.295 -8.380 1.00 54.62 392 ARG A N 1
ATOM 2910 C CA . ARG A 1 392 ? -4.031 -8.869 -8.817 1.00 54.62 392 ARG A CA 1
ATOM 2911 C C . ARG A 1 392 ? -5.117 -8.046 -8.099 1.00 54.62 392 ARG A C 1
ATOM 2913 O O . ARG A 1 392 ? -6.202 -8.542 -7.823 1.00 54.62 392 ARG A O 1
ATOM 2920 N N . GLY A 1 393 ? -4.824 -6.777 -7.789 1.00 54.88 393 GLY A N 1
ATOM 2921 C CA . GLY A 1 393 ? -5.599 -5.899 -6.886 1.00 54.88 393 GLY A CA 1
ATOM 2922 C C . GLY A 1 393 ? -7.092 -5.666 -7.192 1.00 54.88 393 GLY A C 1
ATOM 2923 O O . GLY A 1 393 ? -7.766 -5.007 -6.406 1.00 54.88 393 GLY A O 1
ATOM 2924 N N . GLU A 1 394 ? -7.643 -6.228 -8.269 1.00 63.97 394 GLU A N 1
ATOM 2925 C CA . GLU A 1 394 ? -9.081 -6.212 -8.576 1.00 63.97 394 GLU A CA 1
ATOM 2926 C C . GLU A 1 394 ? -9.939 -6.745 -7.428 1.00 63.97 394 GLU A C 1
ATOM 2928 O O . GLU A 1 394 ? -11.022 -6.229 -7.169 1.00 63.97 394 GLU A O 1
ATOM 2933 N N . ASN A 1 395 ? -9.461 -7.755 -6.702 1.00 69.06 395 ASN A N 1
ATOM 2934 C CA . ASN A 1 395 ? -10.240 -8.332 -5.612 1.00 69.06 395 ASN A CA 1
ATOM 2935 C C . ASN A 1 395 ? -10.363 -7.406 -4.394 1.00 69.06 395 ASN A C 1
ATOM 2937 O O . ASN A 1 395 ? -11.329 -7.529 -3.643 1.00 69.06 395 ASN A O 1
ATOM 2941 N N . VAL A 1 396 ? -9.440 -6.452 -4.221 1.00 71.44 396 VAL A N 1
ATOM 2942 C CA . VAL A 1 396 ? -9.578 -5.398 -3.203 1.00 71.44 396 VAL A CA 1
ATOM 2943 C C . VAL A 1 396 ? -10.740 -4.479 -3.570 1.00 71.44 396 VAL A C 1
ATOM 2945 O O . VAL A 1 396 ? -11.577 -4.177 -2.725 1.00 71.44 396 VAL A O 1
ATOM 2948 N N . VAL A 1 397 ? -10.856 -4.108 -4.850 1.00 73.44 397 VAL A N 1
ATOM 2949 C CA . VAL A 1 397 ? -11.998 -3.331 -5.351 1.00 73.44 397 VAL A CA 1
ATOM 2950 C C . VAL A 1 397 ? -13.299 -4.127 -5.207 1.00 73.44 397 VAL A C 1
ATOM 2952 O O . VAL A 1 397 ? -14.298 -3.580 -4.754 1.00 73.44 397 VAL A O 1
ATOM 2955 N N . ARG A 1 398 ? -13.298 -5.432 -5.517 1.00 74.94 398 ARG A N 1
ATOM 2956 C CA . ARG A 1 398 ? -14.487 -6.288 -5.338 1.00 74.94 398 ARG A CA 1
ATOM 2957 C C . ARG A 1 398 ? -14.950 -6.322 -3.882 1.00 74.94 398 ARG A C 1
ATOM 2959 O O . ARG A 1 398 ? -16.144 -6.186 -3.645 1.00 74.94 398 ARG A O 1
ATOM 2966 N N . ALA A 1 399 ? -14.036 -6.440 -2.916 1.00 76.75 399 ALA A N 1
ATOM 2967 C CA . ALA A 1 399 ? -14.382 -6.455 -1.490 1.00 76.75 399 ALA A CA 1
ATOM 2968 C C . ALA A 1 399 ? -15.169 -5.202 -1.049 1.00 76.75 399 ALA A C 1
ATOM 2970 O O . ALA A 1 399 ? -16.081 -5.301 -0.225 1.00 76.75 399 ALA A O 1
ATOM 2971 N N . LEU A 1 400 ? -14.888 -4.037 -1.644 1.00 80.00 400 LEU A N 1
ATOM 2972 C CA . LEU A 1 400 ? -15.625 -2.800 -1.359 1.00 80.00 400 LEU A CA 1
ATOM 2973 C C . LEU A 1 400 ? -17.091 -2.864 -1.811 1.00 80.00 400 LEU A C 1
ATOM 2975 O O . LEU A 1 400 ? -17.952 -2.303 -1.143 1.00 80.00 400 LEU A O 1
ATOM 2979 N N . PHE A 1 401 ? -17.399 -3.568 -2.902 1.00 82.62 401 PHE A N 1
ATOM 2980 C CA . PHE A 1 401 ? -18.725 -3.511 -3.533 1.00 82.62 401 PHE A CA 1
ATOM 2981 C C . PHE A 1 401 ? -19.557 -4.786 -3.426 1.00 82.62 401 PHE A C 1
ATOM 2983 O O . PHE A 1 401 ? -20.675 -4.801 -3.929 1.00 82.62 401 PHE A O 1
ATOM 2990 N N . ARG A 1 402 ? -19.057 -5.846 -2.782 1.00 79.44 402 ARG A N 1
ATOM 2991 C CA . ARG A 1 402 ? -19.853 -7.066 -2.566 1.00 79.44 402 ARG A CA 1
ATOM 2992 C C . ARG A 1 402 ? -21.139 -6.778 -1.797 1.00 79.44 402 ARG A C 1
ATOM 2994 O O . ARG A 1 402 ? -21.104 -6.128 -0.757 1.00 79.44 402 ARG A O 1
ATOM 3001 N N . ASP A 1 403 ? -22.251 -7.285 -2.280 1.00 82.88 403 ASP A N 1
ATOM 3002 C CA . ASP A 1 403 ? -23.577 -7.181 -1.674 1.00 82.88 403 ASP A CA 1
ATOM 3003 C C . ASP A 1 403 ? -24.047 -8.510 -1.062 1.00 82.88 403 ASP A C 1
ATOM 3005 O O . ASP A 1 403 ? -24.955 -8.526 -0.236 1.00 82.88 403 ASP A O 1
ATOM 3009 N N . ASP A 1 404 ? -23.369 -9.609 -1.380 1.00 84.94 404 ASP A N 1
ATOM 3010 C CA . ASP A 1 404 ? -23.616 -10.960 -0.880 1.00 84.94 404 ASP A CA 1
ATOM 3011 C C . ASP A 1 404 ? -22.893 -11.247 0.448 1.00 84.94 404 ASP A C 1
ATOM 3013 O O . ASP A 1 404 ? -22.143 -12.219 0.579 1.00 84.94 404 ASP A O 1
ATOM 3017 N N . LEU A 1 405 ? -23.093 -10.372 1.438 1.00 82.12 405 LEU A N 1
ATOM 3018 C CA . LEU A 1 405 ? -22.569 -10.588 2.788 1.00 82.12 405 LEU A CA 1
ATOM 3019 C C . LEU A 1 405 ? -23.227 -11.826 3.429 1.00 82.12 405 LEU A C 1
ATOM 3021 O O . LEU A 1 405 ? -24.444 -11.991 3.316 1.00 82.12 405 LEU A O 1
ATOM 3025 N N . PRO A 1 406 ? -22.454 -12.689 4.105 1.00 80.19 406 PRO A N 1
ATOM 3026 C CA . PRO A 1 406 ? -22.988 -13.869 4.757 1.00 80.19 406 PRO A CA 1
ATOM 3027 C C . PRO A 1 406 ? -23.815 -13.487 5.983 1.00 80.19 406 PRO A C 1
ATOM 3029 O O . PRO A 1 406 ? -23.534 -12.495 6.654 1.00 80.19 406 PRO A O 1
ATOM 3032 N N . GLU A 1 407 ? -24.821 -14.305 6.299 1.00 82.06 407 GLU A N 1
ATOM 3033 C CA . GLU A 1 407 ? -25.600 -14.156 7.538 1.00 82.06 407 GLU A CA 1
ATOM 3034 C C . GLU A 1 407 ? -24.736 -14.389 8.785 1.00 82.06 407 GLU A C 1
ATOM 3036 O O . GLU A 1 407 ? -24.992 -13.814 9.840 1.00 82.06 407 GLU A O 1
ATOM 3041 N N . ASP A 1 408 ? -23.713 -15.235 8.656 1.00 82.50 408 ASP A N 1
ATOM 3042 C CA . ASP A 1 408 ? -22.761 -15.546 9.713 1.00 82.50 408 ASP A CA 1
ATOM 3043 C C . ASP A 1 408 ? -21.662 -14.468 9.773 1.00 82.50 408 ASP A C 1
ATOM 3045 O O . ASP A 1 408 ? -20.819 -14.411 8.870 1.00 82.50 408 ASP A O 1
ATOM 3049 N N . PRO A 1 409 ? -21.635 -13.621 10.820 1.00 77.50 409 PRO A N 1
ATOM 3050 C CA . PRO A 1 409 ? -20.701 -12.498 10.911 1.00 77.50 409 PRO A CA 1
ATOM 3051 C C . PRO A 1 409 ? -19.241 -12.938 11.076 1.00 77.50 409 PRO A C 1
ATOM 3053 O O . PRO A 1 409 ? -18.337 -12.128 10.881 1.00 77.50 409 PRO A O 1
ATOM 3056 N N . ASP A 1 410 ? -19.002 -14.207 11.415 1.00 77.38 410 ASP A N 1
ATOM 3057 C CA . ASP A 1 410 ? -17.662 -14.770 11.572 1.00 77.38 410 ASP A CA 1
ATOM 3058 C C . ASP A 1 410 ? -17.074 -15.285 10.242 1.00 77.38 410 ASP A C 1
ATOM 3060 O O . ASP A 1 410 ? -15.928 -15.736 10.208 1.00 77.38 410 ASP A O 1
ATOM 3064 N N . GLN A 1 411 ? -17.821 -15.253 9.131 1.00 77.69 411 GLN A N 1
ATOM 3065 C CA . GLN A 1 411 ? -17.288 -15.648 7.825 1.00 77.69 411 GLN A CA 1
ATOM 3066 C C . GLN A 1 411 ? -16.351 -14.586 7.238 1.00 77.69 411 GLN A C 1
ATOM 3068 O O . GLN A 1 411 ? -16.634 -13.390 7.231 1.00 77.69 411 GLN A O 1
ATOM 3073 N N . ILE A 1 412 ? -15.226 -15.044 6.682 1.00 75.50 412 ILE A N 1
ATOM 3074 C CA . ILE A 1 412 ? -14.182 -14.174 6.132 1.00 75.50 412 ILE A CA 1
ATOM 3075 C C . ILE A 1 412 ? -14.212 -14.236 4.605 1.00 75.50 412 ILE A C 1
ATOM 3077 O O . ILE A 1 412 ? -14.208 -15.317 4.010 1.00 75.50 412 ILE A O 1
ATOM 3081 N N . PHE A 1 413 ? -14.184 -13.064 3.966 1.00 67.88 413 PHE A N 1
ATOM 3082 C CA . PHE A 1 413 ? -13.958 -12.943 2.530 1.00 67.88 413 PHE A CA 1
ATOM 3083 C C . PHE A 1 413 ? -12.460 -12.916 2.238 1.00 67.88 413 PHE A C 1
ATOM 3085 O O . PHE A 1 413 ? -11.764 -11.953 2.573 1.00 67.88 413 PHE A O 1
ATOM 3092 N N . LEU A 1 414 ? -11.947 -13.950 1.576 1.00 64.94 414 LEU A N 1
ATOM 3093 C CA . LEU A 1 414 ? -10.542 -13.978 1.191 1.00 64.94 414 LEU A CA 1
ATOM 3094 C C . LEU A 1 414 ? -10.344 -13.333 -0.170 1.00 64.94 414 LEU A C 1
ATOM 3096 O O . LEU A 1 414 ? -10.553 -13.931 -1.226 1.00 64.94 414 LEU A O 1
ATOM 3100 N N . THR A 1 415 ? -9.833 -12.106 -0.134 1.00 57.84 415 THR A N 1
ATOM 3101 C CA . THR A 1 415 ? -9.540 -11.299 -1.322 1.00 57.84 415 THR A CA 1
ATOM 3102 C C . THR A 1 415 ? -8.552 -11.971 -2.281 1.00 57.84 415 THR A C 1
ATOM 3104 O O . THR A 1 415 ? -8.550 -11.651 -3.460 1.00 57.84 415 THR A O 1
ATOM 3107 N N . SER A 1 416 ? -7.741 -12.944 -1.854 1.00 56.22 416 SER A N 1
ATOM 3108 C CA . SER A 1 416 ? -6.860 -13.687 -2.776 1.00 56.22 416 SER A CA 1
ATOM 3109 C C . SER A 1 416 ? -7.602 -14.686 -3.682 1.00 56.22 416 SER A C 1
ATOM 3111 O O . SER A 1 416 ? -7.105 -15.005 -4.758 1.00 56.22 416 SER A O 1
ATOM 3113 N N . TRP A 1 417 ? -8.801 -15.133 -3.302 1.00 57.00 417 TRP A N 1
ATOM 3114 C CA . TRP A 1 417 ? -9.597 -16.094 -4.080 1.00 57.00 417 TRP A CA 1
ATOM 3115 C C . TRP A 1 417 ? -10.957 -15.551 -4.516 1.00 57.00 417 TRP A C 1
ATOM 3117 O O . TRP A 1 417 ? -11.546 -16.057 -5.465 1.00 57.00 417 TRP A O 1
ATOM 3127 N N . GLY A 1 418 ? -11.418 -14.461 -3.900 1.00 67.12 418 GLY A N 1
ATOM 3128 C CA . GLY A 1 418 ? -12.680 -13.827 -4.261 1.00 67.12 418 GLY A CA 1
ATOM 3129 C C . GLY A 1 418 ? -13.908 -14.601 -3.779 1.00 67.12 418 GLY A C 1
ATOM 3130 O O . GLY A 1 418 ? -14.972 -14.466 -4.382 1.00 67.12 418 GLY A O 1
ATOM 3131 N N . GLU A 1 419 ? -13.767 -15.385 -2.710 1.00 74.50 419 GLU A N 1
ATOM 3132 C CA . GLU A 1 419 ? -14.803 -16.264 -2.161 1.00 74.50 419 GLU A CA 1
ATOM 3133 C C . GLU A 1 419 ? -14.917 -16.147 -0.631 1.00 74.50 419 GLU A C 1
ATOM 3135 O O . GLU A 1 419 ? -13.981 -15.720 0.058 1.00 74.50 419 GLU A O 1
ATOM 3140 N N . TRP A 1 420 ? -16.085 -16.529 -0.112 1.00 79.00 420 TRP A N 1
ATOM 3141 C CA . TRP A 1 420 ? -16.353 -16.672 1.318 1.00 79.00 420 TRP A CA 1
ATOM 3142 C C . TRP A 1 420 ? -15.839 -18.019 1.816 1.00 79.00 420 TRP A C 1
ATOM 3144 O O . TRP A 1 420 ? -16.095 -19.050 1.195 1.00 79.00 420 TRP A O 1
ATOM 3154 N N . TRP A 1 421 ? -15.121 -18.022 2.936 1.00 76.44 421 TRP A N 1
ATOM 3155 C CA . TRP A 1 421 ? -14.613 -19.253 3.539 1.00 76.44 421 TRP A CA 1
ATOM 3156 C C . TRP A 1 421 ? -15.458 -19.718 4.721 1.00 76.44 421 TRP A C 1
ATOM 3158 O O . TRP A 1 421 ? -15.894 -18.910 5.543 1.00 76.44 421 TRP A O 1
ATOM 3168 N N . SER A 1 422 ? -15.620 -21.043 4.833 1.00 79.50 422 SER A N 1
ATOM 3169 C CA . SER A 1 422 ? -16.206 -21.670 6.022 1.00 79.50 422 SER A CA 1
ATOM 3170 C C . SER A 1 422 ? -15.309 -21.463 7.240 1.00 79.50 422 SER A C 1
ATOM 3172 O O . SER A 1 422 ? -14.078 -21.527 7.145 1.00 79.50 422 SER A O 1
ATOM 3174 N N . LYS A 1 423 ? -15.947 -21.311 8.400 1.00 84.75 423 LYS A N 1
ATOM 3175 C CA . LYS A 1 423 ? -15.304 -21.179 9.711 1.00 84.75 423 LYS A CA 1
ATOM 3176 C C . LYS A 1 423 ? -14.387 -22.345 10.042 1.00 84.75 423 LYS A C 1
ATOM 3178 O O . LYS A 1 423 ? -13.373 -22.139 10.697 1.00 84.75 423 LYS A O 1
ATOM 3183 N N . ASP A 1 424 ? -14.667 -23.536 9.517 1.00 82.50 424 ASP A N 1
ATOM 3184 C CA . ASP A 1 424 ? -13.828 -24.726 9.717 1.00 82.50 424 ASP A CA 1
ATOM 3185 C C . ASP A 1 424 ? -12.375 -24.500 9.278 1.00 82.50 424 ASP A C 1
ATOM 3187 O O . ASP A 1 424 ? -11.444 -25.093 9.819 1.00 82.50 424 ASP A O 1
ATOM 3191 N N . VAL A 1 425 ? -12.157 -23.599 8.317 1.00 77.06 425 VAL A N 1
ATOM 3192 C CA . VAL A 1 425 ? -10.829 -23.322 7.770 1.00 77.06 425 VAL A CA 1
ATOM 3193 C C . VAL A 1 425 ? -9.981 -22.440 8.698 1.00 77.06 425 VAL A C 1
ATOM 3195 O O . VAL A 1 425 ? -8.751 -22.421 8.578 1.00 77.06 425 VAL A O 1
ATOM 3198 N N . PHE A 1 426 ? -10.615 -21.712 9.617 1.00 78.00 426 PHE A N 1
ATOM 3199 C CA . PHE A 1 426 ? -9.982 -20.766 10.539 1.00 78.00 426 PHE A CA 1
ATOM 3200 C C . PHE A 1 426 ? -10.588 -20.836 11.950 1.00 78.00 426 PHE A C 1
ATOM 3202 O O . PHE A 1 426 ? -10.552 -19.857 12.687 1.00 78.00 426 PHE A O 1
ATOM 3209 N N . ALA A 1 427 ? -11.102 -22.001 12.355 1.00 81.38 427 ALA A N 1
ATOM 3210 C CA . ALA A 1 427 ? -11.849 -22.165 13.603 1.00 81.38 427 ALA A CA 1
ATOM 3211 C C . ALA A 1 427 ? -11.053 -21.722 14.842 1.00 81.38 427 ALA A C 1
ATOM 3213 O O . ALA A 1 427 ? -11.605 -21.111 15.749 1.00 81.38 427 ALA A O 1
ATOM 3214 N N . LEU A 1 428 ? -9.734 -21.945 14.846 1.00 79.81 428 LEU A N 1
ATOM 3215 C CA . LEU A 1 428 ? -8.846 -21.486 15.922 1.00 79.81 428 LEU A CA 1
ATOM 3216 C C . LEU A 1 428 ? -8.760 -19.956 16.025 1.00 79.81 428 LEU A C 1
ATOM 3218 O O . LEU A 1 428 ? -8.503 -19.428 17.098 1.00 79.81 428 LEU A O 1
ATOM 3222 N N . SER A 1 429 ? -8.972 -19.235 14.924 1.00 77.69 429 SER A N 1
ATOM 3223 C CA . SER A 1 429 ? -9.018 -17.771 14.917 1.00 77.69 429 SER A CA 1
ATOM 3224 C C . SER A 1 429 ? -10.336 -17.216 15.457 1.00 77.69 429 SER A C 1
ATOM 3226 O O . SER A 1 429 ? -10.426 -16.005 15.620 1.00 77.69 429 SER A O 1
ATOM 3228 N N . LEU A 1 430 ? -11.337 -18.063 15.728 1.00 84.31 430 LEU A N 1
ATOM 3229 C CA . LEU A 1 430 ? -12.635 -17.682 16.301 1.00 84.31 430 LEU A CA 1
ATOM 3230 C C . LEU A 1 430 ? -12.714 -17.872 17.820 1.00 84.31 430 LEU A C 1
ATOM 3232 O O . LEU A 1 430 ? -13.721 -17.516 18.429 1.00 84.31 430 LEU A O 1
ATOM 3236 N N . ASP A 1 431 ? -11.662 -18.414 18.430 1.00 87.94 431 ASP A N 1
ATOM 3237 C CA . ASP A 1 431 ? -11.538 -18.517 19.880 1.00 87.94 431 ASP A CA 1
ATOM 3238 C C . ASP A 1 431 ? -11.503 -17.110 20.501 1.00 87.94 431 ASP A C 1
ATOM 3240 O O . ASP A 1 431 ? -10.586 -16.325 20.243 1.00 87.94 431 ASP A O 1
ATOM 3244 N N . LYS A 1 432 ? -12.528 -16.786 21.298 1.00 86.69 432 LYS A N 1
ATOM 3245 C CA . LYS A 1 432 ? -12.699 -15.460 21.905 1.00 86.69 432 LYS A CA 1
ATOM 3246 C C . LYS A 1 432 ? -11.657 -15.161 22.973 1.00 86.69 432 LYS A C 1
ATOM 3248 O O . LYS A 1 432 ? -11.154 -14.045 23.001 1.00 86.69 432 LYS A O 1
ATOM 3253 N N . ASP A 1 433 ? -11.250 -16.153 23.757 1.00 88.00 433 ASP A N 1
ATOM 3254 C CA . ASP A 1 433 ? -10.220 -15.963 24.778 1.00 88.00 433 ASP A CA 1
ATOM 3255 C C . ASP A 1 433 ? -8.865 -15.655 24.121 1.00 88.00 433 ASP A C 1
ATOM 3257 O O . ASP A 1 433 ? -8.095 -14.816 24.598 1.00 88.00 433 ASP A O 1
ATOM 3261 N N . LEU A 1 434 ? -8.571 -16.292 22.980 1.00 85.69 434 LEU A N 1
ATOM 3262 C CA . LEU A 1 434 ? -7.405 -15.950 22.166 1.00 85.69 434 LEU A CA 1
ATOM 3263 C C . LEU A 1 434 ? -7.549 -14.575 21.505 1.00 85.69 434 LEU A C 1
ATOM 3265 O O . LEU A 1 434 ? -6.581 -13.814 21.510 1.00 85.69 434 LEU A O 1
ATOM 3269 N N . GLN A 1 435 ? -8.715 -14.233 20.953 1.00 85.25 435 GLN A N 1
ATOM 3270 C CA . GLN A 1 435 ? -8.949 -12.904 20.378 1.00 85.25 435 GLN A CA 1
ATOM 3271 C C . GLN A 1 435 ? -8.722 -11.807 21.423 1.00 85.25 435 GLN A C 1
ATOM 3273 O O . GLN A 1 435 ? -7.937 -10.901 21.155 1.00 85.25 435 GLN A O 1
ATOM 3278 N N . ASP A 1 436 ? -9.303 -11.933 22.615 1.00 84.06 436 ASP A N 1
ATOM 3279 C CA . ASP A 1 436 ? -9.171 -10.961 23.708 1.00 84.06 436 ASP A CA 1
ATOM 3280 C C . ASP A 1 436 ? -7.724 -10.858 24.202 1.00 84.06 436 ASP A C 1
ATOM 3282 O O . ASP A 1 436 ? -7.217 -9.775 24.495 1.00 84.06 436 ASP A O 1
ATOM 3286 N N . LYS A 1 437 ? -7.004 -11.985 24.235 1.00 84.81 437 LYS A N 1
ATOM 3287 C CA . LYS A 1 437 ? -5.584 -12.013 24.603 1.00 84.81 437 LYS A CA 1
ATOM 3288 C C . LYS A 1 437 ? -4.684 -11.304 23.588 1.00 84.81 437 LYS A C 1
ATOM 3290 O O . LYS A 1 437 ? -3.661 -10.739 23.979 1.00 84.81 437 LYS A O 1
ATOM 3295 N N . TRP A 1 438 ? -5.004 -11.383 22.296 1.00 82.62 438 TRP A N 1
ATOM 3296 C CA . TRP A 1 438 ? -4.150 -10.885 21.209 1.00 82.62 438 TRP A CA 1
ATOM 3297 C C . TRP A 1 438 ? -4.649 -9.586 20.554 1.00 82.62 438 TRP A C 1
ATOM 3299 O O . TRP A 1 438 ? -3.931 -9.029 19.722 1.00 82.62 438 TRP A O 1
ATOM 3309 N N . SER A 1 439 ? -5.819 -9.081 20.953 1.00 87.94 439 SER A N 1
ATOM 3310 C CA . SER A 1 439 ? -6.438 -7.847 20.445 1.00 87.94 439 SER A CA 1
ATOM 3311 C C . SER A 1 439 ? -6.593 -6.845 21.593 1.00 87.94 439 SER A C 1
ATOM 3313 O O . SER A 1 439 ? -7.651 -6.784 22.219 1.00 87.94 439 SER A O 1
ATOM 3315 N N . PRO A 1 440 ? -5.529 -6.097 21.934 1.00 91.19 440 PRO A N 1
ATOM 3316 C CA . PRO A 1 440 ? -5.584 -5.164 23.049 1.00 91.19 440 PRO A CA 1
ATOM 3317 C C . PRO A 1 440 ? -6.613 -4.057 22.788 1.00 91.19 440 PRO A C 1
ATOM 3319 O O . PRO A 1 440 ? -6.723 -3.535 21.678 1.00 91.19 440 PRO A O 1
ATOM 3322 N N . SER A 1 441 ? -7.337 -3.673 23.837 1.00 93.88 441 SER A N 1
ATOM 3323 C CA . SER A 1 441 ? -8.227 -2.505 23.830 1.00 93.88 441 SER A CA 1
ATOM 3324 C C . SER A 1 441 ? -7.468 -1.212 23.521 1.00 93.88 441 SER A C 1
ATOM 3326 O O . SER A 1 441 ? -6.248 -1.126 23.702 1.00 93.88 441 SER A O 1
ATOM 3328 N N . LYS A 1 442 ? -8.200 -0.172 23.105 1.00 95.12 442 LYS A N 1
ATOM 3329 C CA . LYS A 1 442 ? -7.640 1.163 22.863 1.00 95.12 442 LYS A CA 1
ATOM 3330 C C . LYS A 1 442 ? -6.849 1.671 24.071 1.00 95.12 442 LYS A C 1
ATOM 3332 O O . LYS A 1 442 ? -5.713 2.103 23.914 1.00 95.12 442 LYS A O 1
ATOM 3337 N N . GLU A 1 443 ? -7.415 1.553 25.269 1.00 95.56 443 GLU A N 1
ATOM 3338 C CA . GLU A 1 443 ? -6.814 2.022 26.518 1.00 95.56 443 GLU A CA 1
ATOM 3339 C C . GLU A 1 443 ? -5.534 1.246 26.854 1.00 95.56 443 GLU A C 1
ATOM 3341 O O . GLU A 1 443 ? -4.551 1.836 27.301 1.00 95.56 443 GLU A O 1
ATOM 3346 N N . GLN A 1 444 ? -5.511 -0.068 26.596 1.00 93.62 444 GLN A N 1
ATOM 3347 C CA . GLN A 1 444 ? -4.302 -0.880 26.757 1.00 93.62 444 GLN A CA 1
ATOM 3348 C C . GLN A 1 444 ? -3.203 -0.446 25.784 1.00 93.62 444 GLN A C 1
ATOM 3350 O O . GLN A 1 444 ? -2.069 -0.257 26.213 1.00 93.62 444 GLN A O 1
ATOM 3355 N N . ILE A 1 445 ? -3.528 -0.236 24.503 1.00 93.94 445 ILE A N 1
ATOM 3356 C CA . ILE A 1 445 ? -2.559 0.256 23.509 1.00 93.94 445 ILE A CA 1
ATOM 3357 C C . ILE A 1 445 ? -2.005 1.618 23.948 1.00 93.94 445 ILE A C 1
ATOM 3359 O O . ILE A 1 445 ? -0.792 1.816 23.975 1.00 93.94 445 ILE A O 1
ATOM 3363 N N . GLU A 1 446 ? -2.883 2.543 24.338 1.00 94.81 446 GLU A N 1
ATOM 3364 C CA . GLU A 1 446 ? -2.513 3.890 24.775 1.00 94.81 446 GLU A CA 1
ATOM 3365 C C . GLU A 1 446 ? -1.601 3.892 26.005 1.00 94.81 446 GLU A C 1
ATOM 3367 O O . GLU A 1 446 ? -0.616 4.637 26.049 1.00 94.81 446 GLU A O 1
ATOM 3372 N N . GLN A 1 447 ? -1.901 3.036 26.982 1.00 93.06 447 GLN A N 1
ATOM 3373 C CA . GLN A 1 447 ? -1.111 2.883 28.196 1.00 93.06 447 GLN A CA 1
ATOM 3374 C C . GLN A 1 447 ? 0.259 2.253 27.921 1.00 93.06 447 GLN A C 1
ATOM 3376 O O . GLN A 1 447 ? 1.272 2.742 28.422 1.00 93.06 447 GLN A O 1
ATOM 3381 N N . GLU A 1 448 ? 0.300 1.160 27.161 1.00 89.75 448 GLU A N 1
ATOM 3382 C CA . GLU A 1 448 ? 1.519 0.380 26.934 1.00 89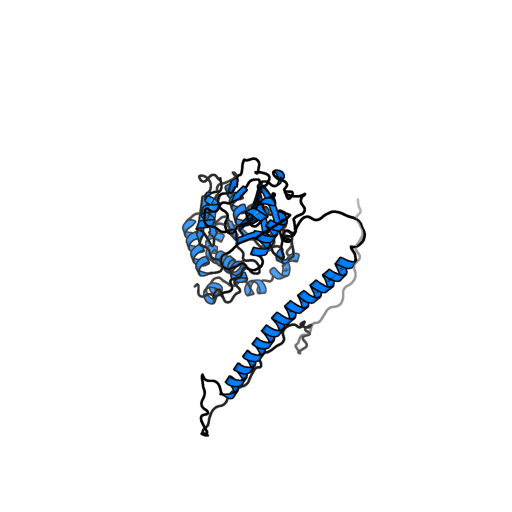.75 448 GLU A CA 1
ATOM 3383 C C . GLU A 1 448 ? 2.526 1.106 26.040 1.00 89.75 448 GLU A C 1
ATOM 3385 O O . GLU A 1 448 ? 3.732 0.924 26.200 1.00 89.75 448 GLU A O 1
ATOM 3390 N N . GLU A 1 449 ? 2.038 1.957 25.139 1.00 89.50 449 GLU A N 1
ATOM 3391 C CA . GLU A 1 449 ? 2.859 2.681 24.162 1.00 89.50 449 GLU A CA 1
ATOM 3392 C C . GLU A 1 449 ? 3.053 4.159 24.528 1.00 89.50 449 GLU A C 1
ATOM 3394 O O . GLU A 1 449 ? 3.749 4.899 23.830 1.00 89.50 449 GLU A O 1
ATOM 3399 N N . GLY A 1 450 ? 2.460 4.610 25.639 1.00 89.19 450 GLY A N 1
ATOM 3400 C CA . GLY A 1 450 ? 2.584 5.988 26.115 1.00 89.19 450 GLY A CA 1
ATOM 3401 C C . GLY A 1 450 ? 2.009 7.006 25.127 1.00 89.19 450 GLY A C 1
ATOM 3402 O O . GLY A 1 450 ? 2.631 8.043 24.862 1.00 89.19 450 GLY A O 1
ATOM 3403 N N . VAL A 1 451 ? 0.845 6.685 24.552 1.00 88.31 451 VAL A N 1
ATOM 3404 C CA . VAL A 1 451 ? 0.132 7.509 23.559 1.00 88.31 451 VAL A CA 1
ATOM 3405 C C . VAL A 1 451 ? -1.260 7.962 24.020 1.00 88.31 451 VAL A C 1
ATOM 3407 O O . VAL A 1 451 ? -2.007 8.514 23.208 1.00 88.31 451 VAL A O 1
ATOM 3410 N N . ALA A 1 452 ? -1.585 7.748 25.303 1.00 79.31 452 ALA A N 1
ATOM 3411 C CA . ALA A 1 452 ? -2.792 8.246 25.975 1.00 79.31 452 ALA A CA 1
ATOM 3412 C C . ALA A 1 452 ? -2.988 9.760 25.812 1.00 79.31 452 ALA A C 1
ATOM 3414 O O . ALA A 1 452 ? -2.002 10.514 25.982 1.00 79.31 452 ALA A O 1
#

Organism: NCBI:txid1442378